Protein AF-A0A1Y1WFH4-F1 (afdb_monomer)

Foldseek 3Di:
DVVPVPLADPPPPDDDDDPVVVVLLVFSVLLLLLQLLLLLQQLAQPDEDDLVDAQDQDARFQWDDDPPDPDIDGDDDDLVSSLSSLLSSLLSSLRNYHLVNLQAHALVSLVVNDDDDQPDPDPPCVVSNSVSSSSLSSSLSVLQNSLQSELHHLVNHDVVNVCVQPVVLDQSSLLSNLLSNLSSLFQVLDPSSLVSLLLLQVLSDDPPVNVVDPHQLSNSLSSLLSLLRNLFQVLPVVNLVSLLVQLVCLQQPAPPPPPPDPDDDPVVVVSSLSNNQSSLNSLLRNLFQPLVVPPVCVVVVLLVSLLCLLPDPPPPVVPVVVVDPDPDDDDPDDRRDQDSSNNSSLSNLLRNLFQVLDVVSLVSLDDDLDPVCLLVHDLQSLLSSLLSSCRSNVVQQDLDPVSLVVQQNDDDDPDLSSLLNNLSNSLSSLLSLLLSLFQVLDPSNLVSLVVVLVVLVVLLPDDADDDSSVVSSVSSLVSNLSSLQSNLRNQFQALDPVSVVVLVVQSPPGSPDGSVSSSSSSVSVSRNNGSNGPPDTDDDPRD

Radius of gyration: 24.26 Å; Cα contacts (8 Å, |Δi|>4): 856; chains: 1; bounding box: 61×66×72 Å

Secondary structure (DSSP, 8-state):
-TTTTTTT---------SSSSGGGGGGHHHHHHHHHHHHHHHTTT-B---TTS---------EEE-TT--PEEEP---HHHHHHHHHHHHHHHHHTB-HHHHTT--HHHHHHTSPPPPP---TT-HHHHHHHHHHHHHHHHHHHHHHHH-SHHHHS--HHHHHHHHTT--HHHHHHHHHHHHHHTTTT--HHHHHHHHTT-GGGSPTTHHHH----HHHHHHHHHHHHHHTTT---HHHHHHHHHHHHHHHHS---S-----SS--HHHHHHHHHHHHHHHHHHHHTTT-TT--GGGGGG-HHHHHHHHHH--TTSHHHHTTSS-------------SSGGGHHHHHHHHHHTTTS--HHHHHHTPPPSSHHHHHHS-HHHHHHHHHHHHHHTGGG--SSHHHHHHH--S-----HHHHHHHHHHHHHHHHHHHHHTTTS--HHHHHHHHHHHHHHHHHHHS---SHHHHHHHHHHHHHHHHHHHHHHHHTTTT--HHHHHHHHHHHH--TT--HHHHHHHHHHHHHHTGGGTTS-----S--

Sequence (543 aa):
MWIWQWTCRGSSRRRRSARPRILTWGLWPRRTLGLPVSQALLVFSTQPLNEHDALPVRPVVVSARFRGNRIKSTWTPAEPDLCWAQFHNGVASALALDRDQVARVHASWVLLNRPADEPVGLPGEEDKVRDHRLLRASHAGVLLGLGLAGAGPLRTLPPWQAFQYLSARDGLTSVGFLLGTACAAQGTGDAQAAKLLSLHIPSLLPAGASELMLLSHGTRAAAMLGLGLVYARSQNRRMVEVALRELSMCRTAPAEDHSARLDDADPAESSRECYALSAGFALGLLVLGQGQRTETLADLNLLDTLSAMVGRTVGAVGAESERTGRPGSAMPSAHAMPGVSDLGPVAALGLAFLGTNYRPAAHRLALPSTLQLLRTTDPFVLLWKTLMRCLIMADAITPTAAWIESTVPMPESPEPDLVRARLHITSAACFALAIKHAGSEDAMALQTLLQYFDQLHALAKRPAAGYEARLTRASAQACLNILCISCALVMAGSGNIEVMRRLRCLHAATPMRSYGDHMASHMALGLLFLGGGARLTLSLQRL

Nearest PDB structures (foldseek):
  5khr-assembly1_A  TM=9.006E-01  e=1.806E-24  Homo sapiens
  4ui9-assembly1_A  TM=8.874E-01  e=3.941E-24  Homo sapiens
  5g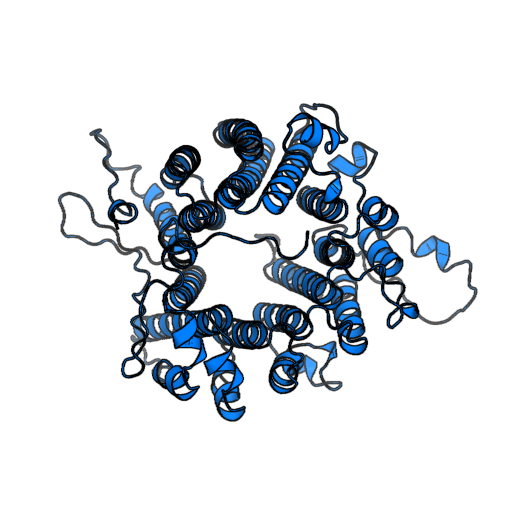04-assembly1_A  TM=8.867E-01  e=3.038E-24  Homo sapiens
  5a31-assembly1_A  TM=8.874E-01  e=5.111E-24  Homo sapiens
  6tlj-assembly1_A  TM=8.581E-01  e=1.876E-23  Homo sapiens

InterPro domains:
  IPR011989 Armadillo-like helical [G3DSA:1.25.10.10] (131-384)
  IPR011989 Armadillo-like helical [G3DSA:1.25.10.10] (385-541)
  IPR024990 Anaphase-promoting complex subunit 1 [PTHR12827] (29-539)
  IPR060410 APC1, TPR-like domain [PF27562] (30-184)

pLDDT: mean 81.12, std 19.33, range [24.77, 97.5]

Organism: NCBI:txid61395

Mean predicted aligned error: 9.72 Å

Solvent-accessible surface area (backbone atoms only — not comparable to full-atom values): 28961 Å² total; per-residue (Å²): 119,80,83,65,76,56,83,80,69,85,80,76,92,71,91,81,85,79,80,78,57,68,78,58,56,78,41,56,50,38,46,63,47,20,41,28,57,11,46,19,34,24,37,28,52,68,35,84,76,60,87,89,53,68,80,85,70,79,77,86,76,58,64,45,75,50,93,94,49,92,60,69,50,73,61,83,68,62,66,70,62,49,30,53,26,22,17,36,35,17,22,18,52,38,24,16,29,27,38,74,59,50,36,70,39,56,36,66,56,60,57,66,51,50,73,76,80,82,73,84,82,49,95,90,37,63,68,59,53,50,53,49,52,37,50,43,21,18,44,14,14,26,40,25,14,40,13,70,48,24,42,24,26,64,69,64,45,52,69,71,63,54,45,64,55,52,73,70,68,44,52,56,37,36,27,17,43,44,35,8,34,15,49,31,32,49,51,65,59,45,65,68,56,48,53,62,31,36,78,48,36,66,92,67,45,62,90,78,53,52,82,74,54,89,66,51,54,63,32,33,21,27,19,40,31,18,49,12,36,16,32,28,59,61,61,51,57,71,61,46,52,47,26,52,48,53,37,49,46,67,59,65,57,70,84,70,92,72,88,80,67,100,69,70,84,55,70,65,60,60,40,50,39,52,31,24,37,22,21,12,45,12,39,7,32,20,33,45,47,36,61,88,71,37,82,90,47,54,89,67,40,60,67,59,54,32,42,52,56,58,62,58,56,82,73,62,70,75,70,60,62,73,76,56,93,70,93,78,91,77,77,93,75,72,88,54,74,83,56,76,72,39,47,8,40,45,44,18,53,20,31,14,32,29,46,59,58,49,60,73,64,34,54,71,36,54,76,71,90,48,69,68,54,45,54,74,47,59,38,68,56,48,18,51,28,43,26,27,28,42,39,14,36,40,84,76,63,57,68,42,63,68,51,48,54,68,72,52,93,66,78,95,57,91,50,66,51,54,41,41,32,49,48,27,37,50,36,18,43,48,35,39,50,18,60,78,36,30,34,63,60,49,64,55,43,45,53,45,48,49,55,56,39,55,54,32,51,54,54,41,66,50,89,52,74,62,68,68,40,40,52,44,31,50,49,30,45,55,33,37,32,48,42,40,34,22,51,16,34,18,31,20,5,68,54,51,62,74,62,48,54,55,45,51,53,55,72,69,55,43,97,85,55,53,44,66,56,33,26,35,42,29,36,18,55,8,35,16,24,16,37,67,36,79,73,38,62,53,78,80,88,82,104

Structure (mmCIF, N/CA/C/O backbone):
data_AF-A0A1Y1WFH4-F1
#
_entry.id   AF-A0A1Y1WFH4-F1
#
loop_
_atom_site.group_PDB
_atom_site.id
_atom_site.type_symbol
_atom_site.label_atom_id
_atom_site.label_alt_id
_atom_site.label_comp_id
_atom_site.label_asym_id
_atom_site.label_entity_id
_atom_site.label_seq_id
_atom_site.pdbx_PDB_ins_code
_atom_site.Cartn_x
_atom_site.Cartn_y
_atom_site.Cartn_z
_atom_site.occupancy
_atom_site.B_iso_or_equiv
_atom_site.auth_seq_id
_atom_site.auth_comp_id
_atom_site.auth_asym_id
_atom_site.auth_atom_id
_atom_site.pdbx_PDB_model_num
ATOM 1 N N . MET A 1 1 ? -7.542 8.070 -23.431 1.00 29.95 1 MET A N 1
ATOM 2 C CA . MET A 1 1 ? -6.576 8.962 -24.129 1.00 29.95 1 MET A CA 1
ATOM 3 C C . MET A 1 1 ? -6.801 10.467 -23.868 1.00 29.95 1 MET A C 1
ATOM 5 O O . MET A 1 1 ? -5.822 11.188 -23.720 1.00 29.95 1 MET A O 1
ATOM 9 N N . TRP A 1 2 ? -8.044 10.962 -23.732 1.00 24.77 2 TRP A N 1
ATOM 10 C CA . TRP A 1 2 ? -8.338 12.398 -23.511 1.00 24.77 2 TRP A CA 1
ATOM 11 C C . TRP A 1 2 ? -8.052 12.943 -22.094 1.00 24.77 2 TRP A C 1
ATOM 13 O O . TRP A 1 2 ? -7.835 14.141 -21.946 1.00 24.77 2 TRP A O 1
ATOM 23 N N . ILE A 1 3 ? -7.979 12.094 -21.060 1.00 33.72 3 ILE A N 1
ATOM 24 C CA . ILE A 1 3 ? -7.726 12.520 -19.662 1.00 33.72 3 ILE A CA 1
ATOM 25 C C . ILE A 1 3 ? -6.254 12.933 -19.431 1.00 33.72 3 ILE A C 1
ATOM 27 O O . ILE A 1 3 ? -5.966 13.762 -18.572 1.00 33.72 3 ILE A O 1
ATOM 31 N N . TRP A 1 4 ? -5.321 12.447 -20.259 1.00 37.31 4 TRP A N 1
ATOM 32 C CA . TRP A 1 4 ? -3.872 12.606 -20.051 1.00 37.31 4 TRP A CA 1
ATOM 33 C C . TRP A 1 4 ? -3.166 13.558 -21.024 1.00 37.31 4 TRP A C 1
ATOM 35 O O . TRP A 1 4 ? -2.034 13.960 -20.769 1.00 37.31 4 TRP A O 1
ATOM 45 N N . GLN A 1 5 ? -3.855 14.056 -22.060 1.00 30.45 5 GLN A N 1
ATOM 46 C CA . GLN A 1 5 ? -3.393 15.232 -22.823 1.00 30.45 5 GLN A CA 1
ATOM 47 C C . GLN A 1 5 ? -3.378 16.531 -21.982 1.00 30.45 5 GLN A C 1
ATOM 49 O O . GLN A 1 5 ? -2.945 17.587 -22.449 1.00 30.45 5 GLN A O 1
ATOM 54 N N . TRP A 1 6 ? -3.833 16.466 -20.729 1.00 35.41 6 TRP A N 1
ATOM 55 C CA . TRP A 1 6 ? -3.949 17.594 -19.807 1.00 35.41 6 TRP A CA 1
ATOM 56 C C . TRP A 1 6 ? -2.694 17.864 -18.972 1.00 35.41 6 TRP A C 1
ATOM 58 O O . TRP A 1 6 ? -2.636 18.891 -18.293 1.00 35.41 6 TRP A O 1
ATOM 68 N N . THR A 1 7 ? -1.663 17.017 -19.047 1.00 33.47 7 THR A N 1
ATOM 69 C CA . THR A 1 7 ? -0.478 17.090 -18.173 1.00 33.47 7 THR A CA 1
ATOM 70 C C . THR A 1 7 ? 0.309 18.407 -18.252 1.00 33.47 7 THR A C 1
ATOM 72 O O . THR A 1 7 ? 1.036 18.714 -17.309 1.00 33.47 7 THR A O 1
ATOM 75 N N . CYS A 1 8 ? 0.117 19.272 -19.260 1.00 32.66 8 CYS A N 1
ATOM 76 C CA . CYS A 1 8 ? 0.807 20.574 -19.339 1.00 32.66 8 CYS A CA 1
ATOM 77 C C . CYS A 1 8 ? 0.002 21.728 -19.982 1.00 32.66 8 CYS A C 1
ATOM 79 O O . CYS A 1 8 ? 0.592 22.594 -20.630 1.00 32.66 8 CYS A O 1
ATOM 81 N N . ARG A 1 9 ? -1.330 21.813 -19.840 1.00 29.50 9 ARG A N 1
ATOM 82 C CA . ARG A 1 9 ? -2.083 23.007 -20.303 1.00 29.50 9 ARG A CA 1
ATOM 83 C C . ARG A 1 9 ? -2.578 23.867 -19.141 1.00 29.50 9 ARG A C 1
ATOM 85 O O . ARG A 1 9 ? -3.763 23.926 -18.844 1.00 29.50 9 ARG A O 1
ATOM 92 N N . GLY A 1 10 ? -1.662 24.617 -18.532 1.00 33.44 10 GLY A N 1
ATOM 93 C CA . GLY A 1 10 ? -2.023 25.786 -17.730 1.00 33.44 10 GLY A CA 1
ATOM 94 C C . GLY A 1 10 ? -2.486 26.926 -18.641 1.00 33.44 10 GLY A C 1
ATOM 95 O O . GLY A 1 10 ? -1.672 27.697 -19.145 1.00 33.44 10 GLY A O 1
ATOM 96 N N . SER A 1 11 ? -3.789 27.050 -18.896 1.00 27.62 11 SER A N 1
ATOM 97 C CA . SER A 1 11 ? -4.349 28.239 -19.545 1.00 27.62 11 SER A CA 1
ATOM 98 C C . SER A 1 11 ? -4.695 29.299 -18.498 1.00 27.62 11 SER A C 1
ATOM 100 O O . SER A 1 11 ? -5.860 29.482 -18.159 1.00 27.62 11 SER A O 1
ATOM 102 N N . SER A 1 12 ? -3.703 30.037 -17.988 1.00 30.75 12 SER A N 1
ATOM 103 C CA . SER A 1 12 ? -3.995 31.258 -17.225 1.00 30.75 12 SER A CA 1
ATOM 104 C C . SER A 1 12 ? -4.229 32.423 -18.199 1.00 30.75 12 SER A C 1
ATOM 106 O O . SER A 1 12 ? -3.285 33.094 -18.624 1.00 30.75 12 SER A O 1
ATOM 108 N N . ARG A 1 13 ? -5.488 32.682 -18.575 1.00 30.20 13 ARG A N 1
ATOM 109 C CA . ARG A 1 13 ? -5.898 33.993 -19.108 1.00 30.20 13 ARG A CA 1
ATOM 110 C C . ARG A 1 13 ? -5.855 34.993 -17.946 1.00 30.20 13 ARG A C 1
ATOM 112 O O . ARG A 1 13 ? -6.846 35.143 -17.249 1.00 30.20 13 ARG A O 1
ATOM 119 N N . ARG A 1 14 ? -4.711 35.642 -17.713 1.00 30.64 14 ARG A N 1
ATOM 120 C CA . ARG A 1 14 ? -4.612 36.977 -17.086 1.00 30.64 14 ARG A CA 1
ATOM 121 C C . ARG A 1 14 ? -3.174 37.490 -17.201 1.00 30.64 14 ARG A C 1
ATOM 123 O O . ARG A 1 14 ? -2.227 36.852 -16.750 1.00 30.64 14 ARG A O 1
ATOM 130 N N . ARG A 1 15 ? -3.035 38.622 -17.896 1.00 36.19 15 ARG A N 1
ATOM 131 C CA . ARG A 1 15 ? -1.802 39.398 -18.067 1.00 36.19 15 ARG A CA 1
ATOM 132 C C . ARG A 1 15 ? -1.497 40.143 -16.762 1.00 36.19 15 ARG A C 1
ATOM 134 O O . ARG A 1 15 ? -2.384 40.848 -16.294 1.00 36.19 15 ARG A O 1
ATOM 141 N N . ARG A 1 16 ? -0.254 40.042 -16.268 1.00 31.00 16 ARG A N 1
ATOM 142 C CA . ARG A 1 16 ? 0.616 41.105 -15.695 1.00 31.00 16 ARG A CA 1
ATOM 143 C C . ARG A 1 16 ? 1.552 40.555 -14.598 1.00 31.00 16 ARG A C 1
ATOM 145 O O . ARG A 1 16 ? 1.129 39.788 -13.748 1.00 31.00 16 ARG A O 1
ATOM 152 N N . SER A 1 17 ? 2.803 41.022 -14.674 1.00 29.11 17 SER A N 1
ATOM 153 C CA . SER A 1 17 ? 3.975 40.844 -13.792 1.00 29.11 17 SER A CA 1
ATOM 154 C C . SER A 1 17 ? 4.721 39.489 -13.832 1.00 29.11 17 SER A C 1
ATOM 156 O O . SER A 1 17 ? 4.175 38.408 -13.631 1.00 29.11 17 SER A O 1
ATOM 158 N N . ALA A 1 18 ? 6.017 39.561 -14.161 1.00 35.00 18 ALA A N 1
ATOM 159 C CA . ALA A 1 18 ? 6.888 38.418 -14.458 1.00 35.00 18 ALA A CA 1
ATOM 160 C C . ALA A 1 18 ? 7.860 38.046 -13.320 1.00 35.00 18 ALA A C 1
ATOM 162 O O . ALA A 1 18 ? 8.567 37.052 -13.443 1.00 35.00 18 ALA A O 1
ATOM 163 N N . ARG A 1 19 ? 7.902 38.793 -12.207 1.00 28.89 19 ARG A N 1
ATOM 164 C CA . ARG A 1 19 ? 8.948 38.628 -11.177 1.00 28.89 19 ARG A CA 1
ATOM 165 C C . ARG A 1 19 ? 8.633 37.708 -9.975 1.00 28.89 19 ARG A C 1
ATOM 167 O O . ARG A 1 19 ? 9.589 37.121 -9.490 1.00 28.89 19 ARG A O 1
ATOM 174 N N . PRO A 1 20 ? 7.381 37.417 -9.551 1.00 32.62 20 PRO A N 1
ATOM 175 C CA . PRO A 1 20 ? 7.148 36.397 -8.516 1.00 32.62 20 PRO A CA 1
ATOM 176 C C . PRO A 1 20 ? 6.985 34.973 -9.079 1.00 32.62 20 PRO A C 1
ATOM 178 O O . PRO A 1 20 ? 6.797 34.018 -8.331 1.00 32.62 20 PRO A O 1
ATOM 181 N N . ARG A 1 21 ? 7.039 34.792 -10.408 1.00 37.84 21 ARG A N 1
ATOM 182 C CA . ARG A 1 21 ? 6.719 33.504 -11.039 1.00 37.84 21 ARG A CA 1
ATOM 183 C C . ARG A 1 21 ? 7.790 32.440 -10.841 1.00 37.84 21 ARG A C 1
ATOM 185 O O . ARG A 1 21 ? 7.399 31.288 -10.734 1.00 37.84 21 ARG A O 1
ATOM 192 N N . ILE A 1 22 ? 9.071 32.801 -10.740 1.00 40.66 22 ILE A N 1
ATOM 193 C CA . ILE A 1 22 ? 10.216 31.866 -10.721 1.00 40.66 22 ILE A CA 1
ATOM 194 C C . ILE A 1 22 ? 10.219 30.971 -9.466 1.00 40.66 22 ILE A C 1
ATOM 196 O O . ILE A 1 22 ? 10.467 29.776 -9.578 1.00 40.66 22 ILE A O 1
ATOM 200 N N . LEU A 1 23 ? 9.803 31.486 -8.303 1.00 39.16 23 LEU A N 1
ATOM 201 C CA . LEU A 1 23 ? 9.729 30.713 -7.050 1.00 39.16 23 LEU A CA 1
ATOM 202 C C . LEU A 1 23 ? 8.677 29.590 -7.077 1.00 39.16 23 LEU A C 1
ATOM 204 O O . LEU A 1 23 ? 8.834 28.575 -6.407 1.00 39.16 23 LEU A O 1
ATOM 208 N N . THR A 1 24 ? 7.628 29.716 -7.899 1.00 48.53 24 THR A N 1
ATOM 209 C CA . THR A 1 24 ? 6.608 28.658 -8.030 1.00 48.53 24 THR A CA 1
ATOM 210 C C . THR A 1 24 ? 7.036 27.498 -8.933 1.00 48.53 24 THR A C 1
ATOM 212 O O . THR A 1 24 ? 6.347 26.481 -8.952 1.00 48.53 24 THR A O 1
ATOM 215 N N . TRP A 1 25 ? 8.158 27.607 -9.662 1.00 49.09 25 TRP A N 1
ATOM 216 C CA . TRP A 1 25 ? 8.613 26.576 -10.612 1.00 49.09 25 TRP A CA 1
ATOM 217 C C . TRP A 1 25 ? 9.073 25.293 -9.931 1.00 49.09 25 TRP A C 1
ATOM 219 O O . TRP A 1 25 ? 8.822 24.224 -10.474 1.00 49.09 25 TRP A O 1
ATOM 229 N N . GLY A 1 26 ? 9.653 25.373 -8.730 1.00 53.56 26 GLY A N 1
ATOM 230 C CA . GLY A 1 26 ? 10.136 24.195 -7.998 1.00 53.56 26 GLY A CA 1
ATOM 231 C C . GLY A 1 26 ? 9.036 23.241 -7.511 1.00 53.56 26 GLY A C 1
ATOM 232 O O . GLY A 1 26 ? 9.327 22.108 -7.145 1.00 53.56 26 GLY A O 1
ATOM 233 N N . LEU A 1 27 ? 7.763 23.657 -7.529 1.00 61.50 27 LEU A N 1
ATOM 234 C CA . LEU A 1 27 ? 6.651 22.875 -6.966 1.00 61.50 27 LEU A CA 1
ATOM 235 C C . LEU A 1 27 ? 5.905 22.023 -8.006 1.00 61.50 27 LEU A C 1
ATOM 237 O O . LEU A 1 27 ? 5.371 20.966 -7.678 1.00 61.50 27 LEU A O 1
ATOM 241 N N . TRP A 1 28 ? 5.901 22.429 -9.279 1.00 69.94 28 TRP A N 1
ATOM 242 C CA . TRP A 1 28 ? 5.285 21.658 -10.372 1.00 69.94 28 TRP A CA 1
ATOM 243 C C . TRP A 1 28 ? 5.958 20.303 -10.652 1.00 69.94 28 TRP A C 1
ATOM 245 O O . TRP A 1 28 ? 5.232 19.356 -10.966 1.00 69.94 28 TRP A O 1
ATOM 255 N N . PRO A 1 29 ? 7.290 20.165 -10.515 1.00 77.56 29 PRO A N 1
ATOM 256 C CA . PRO A 1 29 ? 7.982 18.887 -10.611 1.00 77.56 29 PRO A CA 1
ATOM 257 C C . PRO A 1 29 ? 7.474 17.809 -9.656 1.00 77.56 29 PRO A C 1
ATOM 259 O O . PRO A 1 29 ? 7.292 16.664 -10.063 1.00 77.56 29 PRO A O 1
ATOM 262 N N . ARG A 1 30 ? 7.159 18.167 -8.405 1.00 81.44 30 ARG A N 1
ATOM 263 C CA . ARG A 1 30 ? 6.646 17.214 -7.403 1.00 81.44 30 ARG A CA 1
ATOM 264 C C . ARG A 1 30 ? 5.363 16.534 -7.871 1.00 81.44 30 ARG A C 1
ATOM 266 O O . ARG A 1 30 ? 5.164 15.346 -7.645 1.00 81.44 30 ARG A O 1
ATOM 273 N N . ARG A 1 31 ? 4.525 17.267 -8.607 1.00 86.38 31 ARG A N 1
ATOM 274 C CA . ARG A 1 31 ? 3.333 16.716 -9.251 1.00 86.38 31 ARG A CA 1
ATOM 275 C C . ARG A 1 31 ? 3.686 15.733 -10.364 1.00 86.38 31 ARG A C 1
ATOM 277 O O . ARG A 1 31 ? 3.041 14.700 -10.453 1.00 86.38 31 ARG A O 1
ATOM 284 N N . THR A 1 32 ? 4.654 16.045 -11.230 1.00 87.69 32 THR A N 1
ATOM 285 C CA . THR A 1 32 ? 5.036 15.134 -12.326 1.00 87.69 32 THR A CA 1
ATOM 286 C C . THR A 1 32 ? 5.653 13.838 -11.817 1.00 87.69 32 THR A C 1
ATOM 288 O O . THR A 1 32 ? 5.367 12.787 -12.379 1.00 87.69 32 THR A O 1
ATOM 291 N N . LEU A 1 33 ? 6.419 13.903 -10.725 1.00 87.81 33 LEU A N 1
ATOM 292 C CA . LEU A 1 33 ? 7.032 12.732 -10.099 1.00 87.81 33 LEU A CA 1
ATOM 293 C C . LEU A 1 33 ? 5.986 11.753 -9.531 1.00 87.81 33 LEU A C 1
ATOM 295 O O . LEU A 1 33 ? 6.241 10.557 -9.499 1.00 87.81 33 LEU A O 1
ATOM 299 N N . GLY A 1 34 ? 4.806 12.234 -9.112 1.00 88.50 34 GLY A N 1
ATOM 300 C CA . GLY A 1 34 ? 3.727 11.399 -8.557 1.00 88.50 34 GLY A CA 1
ATOM 301 C C . GLY A 1 34 ? 2.801 10.740 -9.592 1.00 88.50 34 GLY A C 1
ATOM 302 O O . GLY A 1 34 ? 2.015 9.861 -9.238 1.00 88.50 34 GLY A O 1
ATOM 303 N N . LEU A 1 35 ? 2.886 11.127 -10.872 1.00 91.25 35 LEU A N 1
ATOM 304 C CA . LEU A 1 35 ? 2.024 10.594 -11.938 1.00 91.25 35 LEU A CA 1
ATOM 305 C C . LEU A 1 35 ? 2.198 9.090 -12.221 1.00 91.25 35 LEU A C 1
ATOM 307 O O . LEU A 1 35 ? 1.171 8.443 -12.456 1.00 91.25 35 LEU A O 1
ATOM 311 N N . PRO A 1 36 ? 3.416 8.508 -12.211 1.00 94.25 36 PRO A N 1
ATOM 312 C CA . PRO A 1 36 ? 3.618 7.122 -12.632 1.00 94.25 36 PRO A CA 1
ATOM 313 C C . PRO A 1 36 ? 2.766 6.099 -11.870 1.00 94.25 36 PRO A C 1
ATOM 315 O O . PRO A 1 36 ? 2.228 5.180 -12.479 1.00 94.25 36 PRO A O 1
ATOM 318 N N . VAL A 1 37 ? 2.534 6.308 -10.570 1.00 93.44 37 VAL A N 1
ATOM 319 C CA . VAL A 1 37 ? 1.683 5.428 -9.744 1.00 93.44 37 VAL A CA 1
ATOM 320 C C . VAL A 1 37 ? 0.252 5.358 -10.282 1.00 93.44 37 VAL A C 1
ATOM 322 O O . VAL A 1 37 ? -0.348 4.292 -10.369 1.00 93.44 37 VAL A O 1
ATOM 325 N N . SER A 1 38 ? -0.305 6.494 -10.696 1.00 93.00 38 SER A N 1
ATOM 326 C CA . SER A 1 38 ? -1.648 6.530 -11.282 1.00 93.00 38 SER A CA 1
ATOM 327 C C . SER A 1 38 ? -1.706 5.985 -12.699 1.00 93.00 38 SER A C 1
ATOM 329 O O . SER A 1 38 ? -2.710 5.392 -13.087 1.00 93.00 38 SER A O 1
ATOM 331 N N . GLN A 1 39 ? -0.625 6.169 -13.460 1.00 91.81 39 GLN A N 1
ATOM 332 C CA . GLN A 1 39 ? -0.499 5.593 -14.786 1.00 91.81 39 GLN A CA 1
ATOM 333 C C . GLN A 1 39 ? -0.533 4.068 -14.687 1.00 91.81 39 GLN A C 1
ATOM 335 O O . GLN A 1 39 ? -1.291 3.465 -15.434 1.00 91.81 39 GLN A O 1
ATOM 340 N N . ALA A 1 40 ? 0.185 3.473 -13.728 1.00 93.50 40 ALA A N 1
ATOM 341 C CA . ALA A 1 40 ? 0.186 2.030 -13.488 1.00 93.50 40 ALA A CA 1
ATOM 342 C C . ALA A 1 40 ? -1.231 1.452 -13.352 1.00 93.50 40 ALA A C 1
ATOM 344 O O . ALA A 1 40 ? -1.562 0.470 -14.004 1.00 93.50 40 ALA A O 1
ATOM 345 N N . LEU A 1 41 ? -2.083 2.101 -12.553 1.00 94.06 41 LEU A N 1
ATOM 346 C CA . LEU A 1 41 ? -3.472 1.684 -12.345 1.00 94.06 41 LEU A CA 1
ATOM 347 C C . LEU A 1 41 ? -4.334 1.898 -13.598 1.00 94.06 41 LEU A C 1
ATOM 349 O O . LEU A 1 41 ? -5.134 1.042 -13.966 1.00 94.06 41 LEU A O 1
ATOM 353 N N . LEU A 1 42 ? -4.150 3.026 -14.285 1.00 92.31 42 LEU A N 1
ATOM 354 C CA . LEU A 1 42 ? -4.902 3.350 -15.495 1.00 92.31 42 LEU A CA 1
ATOM 355 C C . LEU A 1 42 ? -4.618 2.376 -16.640 1.00 92.31 42 LEU A C 1
ATOM 357 O O . LEU A 1 42 ? -5.540 1.993 -17.347 1.00 92.31 42 LEU A O 1
ATOM 361 N N . VAL A 1 43 ? -3.351 2.040 -16.883 1.00 91.56 43 VAL A N 1
ATOM 362 C CA . VAL A 1 43 ? -2.962 1.193 -18.021 1.00 91.56 43 VAL A CA 1
ATOM 363 C C . VAL A 1 43 ? -2.836 -0.279 -17.649 1.00 91.56 43 VAL A C 1
ATOM 365 O O . VAL A 1 43 ? -2.407 -1.060 -18.492 1.00 91.56 43 VAL A O 1
ATOM 368 N N . PHE A 1 44 ? -3.224 -0.661 -16.432 1.00 93.12 44 PHE A N 1
ATOM 369 C CA . PHE A 1 44 ? -3.101 -2.026 -15.930 1.00 93.12 44 PHE A CA 1
ATOM 370 C C . PHE A 1 44 ? -3.695 -3.055 -16.908 1.00 93.12 44 PHE A C 1
ATOM 372 O O . PHE A 1 44 ? -4.881 -2.984 -17.231 1.00 93.12 44 PHE A O 1
ATOM 379 N N . SER A 1 45 ? -2.876 -4.008 -17.365 1.00 91.69 45 SER A N 1
ATOM 380 C CA . SER A 1 45 ? -3.247 -5.072 -18.311 1.00 91.69 45 SER A CA 1
ATOM 381 C C . SER A 1 45 ? -3.929 -4.572 -19.598 1.00 91.69 45 SER A C 1
ATOM 383 O O . SER A 1 45 ? -4.938 -5.126 -20.035 1.00 91.69 45 SER A O 1
ATOM 385 N N . THR A 1 46 ? -3.408 -3.499 -20.207 1.00 90.44 46 THR A N 1
ATOM 386 C CA . THR A 1 46 ? -3.978 -2.903 -21.437 1.00 90.44 46 THR A CA 1
ATOM 387 C C . THR A 1 46 ? -3.126 -3.087 -22.692 1.00 90.44 46 THR A C 1
ATOM 389 O O . THR A 1 46 ? -3.632 -2.867 -23.794 1.00 90.44 46 THR A O 1
ATOM 392 N N . GLN A 1 47 ? -1.852 -3.456 -22.555 1.00 91.12 47 GLN A N 1
ATOM 393 C CA . GLN A 1 47 ? -0.898 -3.571 -23.658 1.00 91.12 47 GLN A CA 1
ATOM 394 C C . GLN A 1 47 ? -0.493 -5.031 -23.877 1.00 91.12 47 GLN A C 1
ATOM 396 O O . GLN A 1 47 ? -0.193 -5.718 -22.906 1.00 91.12 47 GLN A O 1
ATOM 401 N N . PRO A 1 48 ? -0.431 -5.522 -25.125 1.00 91.25 48 PRO A N 1
ATOM 402 C CA . PRO A 1 48 ? 0.146 -6.833 -25.391 1.00 91.25 48 PRO A CA 1
ATOM 403 C C . PRO A 1 48 ? 1.655 -6.821 -25.114 1.00 91.25 48 PRO A C 1
ATOM 405 O O . PRO A 1 48 ? 2.324 -5.797 -25.274 1.00 91.25 48 PRO A O 1
ATOM 408 N N . LEU A 1 49 ? 2.189 -7.972 -24.728 1.00 89.56 49 LEU A N 1
ATOM 409 C CA . LEU A 1 49 ? 3.614 -8.206 -24.572 1.00 89.56 49 LEU A CA 1
ATOM 410 C C . LEU A 1 49 ? 4.210 -8.677 -25.906 1.00 89.56 49 LEU A C 1
ATOM 412 O O . LEU A 1 49 ? 3.705 -9.611 -26.524 1.00 89.56 49 LEU A O 1
ATOM 416 N N . ASN A 1 50 ? 5.319 -8.060 -26.320 1.00 89.38 50 ASN A N 1
ATOM 417 C CA . ASN A 1 50 ? 6.185 -8.605 -27.362 1.00 89.38 50 ASN A CA 1
ATOM 418 C C . ASN A 1 50 ? 7.418 -9.253 -26.714 1.00 89.38 50 ASN A C 1
ATOM 420 O O . ASN A 1 50 ? 8.233 -8.559 -26.112 1.00 89.38 50 ASN A O 1
ATOM 424 N N . GLU A 1 51 ? 7.559 -10.573 -26.838 1.00 85.50 51 GLU A N 1
ATOM 425 C CA . GLU A 1 51 ? 8.675 -11.328 -26.246 1.00 85.50 51 GLU A CA 1
ATOM 426 C C . GLU A 1 51 ? 10.007 -11.123 -26.984 1.00 85.50 51 GLU A C 1
ATOM 428 O O . GLU A 1 51 ? 11.064 -11.459 -26.453 1.00 85.50 51 GLU A O 1
ATOM 433 N N . HIS A 1 52 ? 9.980 -10.593 -28.208 1.00 86.88 52 HIS A N 1
ATOM 434 C CA . HIS A 1 52 ? 11.187 -10.413 -29.022 1.00 86.88 52 HIS A CA 1
ATOM 435 C C . HIS A 1 52 ? 11.879 -9.067 -28.796 1.00 86.88 52 HIS A C 1
ATOM 437 O O . HIS A 1 52 ? 13.066 -8.941 -29.089 1.00 86.88 52 HIS A O 1
ATOM 443 N N . ASP A 1 53 ? 11.164 -8.093 -28.232 1.00 88.31 53 ASP A N 1
ATOM 444 C CA . ASP A 1 53 ? 11.674 -6.747 -27.997 1.00 88.31 53 ASP A CA 1
ATOM 445 C C . ASP A 1 53 ? 11.851 -6.467 -26.501 1.00 88.31 53 ASP A C 1
ATOM 447 O O . ASP A 1 53 ? 11.140 -6.999 -25.640 1.00 88.31 53 ASP A O 1
ATOM 451 N N . ALA A 1 54 ? 12.786 -5.569 -26.190 1.00 88.44 54 ALA A N 1
ATOM 452 C CA . ALA A 1 54 ? 12.875 -4.980 -24.862 1.00 88.44 54 ALA A CA 1
ATOM 453 C C . ALA A 1 54 ? 11.634 -4.112 -24.576 1.00 88.44 54 ALA A C 1
ATOM 455 O O . ALA A 1 54 ? 11.122 -3.406 -25.449 1.00 88.44 54 ALA A O 1
ATOM 456 N N . LEU A 1 55 ? 11.174 -4.131 -23.328 1.00 90.38 55 LEU A N 1
ATOM 457 C CA . LEU A 1 55 ? 10.062 -3.335 -22.833 1.00 90.38 55 LEU A CA 1
ATOM 458 C C . LEU A 1 55 ? 10.379 -1.836 -22.989 1.00 90.38 55 LEU A C 1
ATOM 460 O O . LEU A 1 55 ? 11.327 -1.330 -22.378 1.00 90.38 55 LEU A O 1
ATOM 464 N N . PRO A 1 56 ? 9.567 -1.078 -23.745 1.00 88.88 56 PRO A N 1
ATOM 465 C CA . PRO A 1 56 ? 9.806 0.341 -23.952 1.00 88.88 56 PRO A CA 1
ATOM 466 C C . PRO A 1 56 ? 9.384 1.156 -22.722 1.00 88.88 56 PRO A C 1
ATOM 468 O O . PRO A 1 56 ? 8.252 1.636 -22.631 1.00 88.88 56 PRO A O 1
ATOM 471 N N . VAL A 1 57 ? 10.310 1.381 -21.787 1.00 90.06 57 VAL A N 1
ATOM 472 C CA . VAL A 1 57 ? 10.070 2.265 -20.637 1.00 90.06 57 VAL A CA 1
ATOM 473 C C . VAL A 1 57 ? 10.422 3.709 -20.993 1.00 90.06 57 VAL A C 1
ATOM 475 O O . VAL A 1 57 ? 11.584 4.072 -21.166 1.00 90.06 57 VAL A O 1
ATOM 478 N N . ARG A 1 58 ? 9.405 4.570 -21.113 1.00 87.31 58 ARG A N 1
ATOM 479 C CA . ARG A 1 58 ? 9.614 5.998 -21.408 1.00 87.31 58 ARG A CA 1
ATOM 480 C C . ARG A 1 58 ? 10.030 6.739 -20.137 1.00 87.31 58 ARG A C 1
ATOM 482 O O . ARG A 1 58 ? 9.252 6.711 -19.189 1.00 87.31 58 ARG A O 1
ATOM 489 N N . PRO A 1 59 ? 11.172 7.445 -20.101 1.00 85.56 59 PRO A N 1
ATOM 490 C CA . PRO A 1 59 ? 11.648 8.083 -18.878 1.00 85.56 59 PRO A CA 1
ATOM 491 C C . PRO A 1 59 ? 10.729 9.222 -18.423 1.00 85.56 59 PRO A C 1
ATOM 493 O O . PRO A 1 59 ? 10.177 9.971 -19.237 1.00 85.56 59 PRO A O 1
ATOM 496 N N . VAL A 1 60 ? 10.621 9.404 -17.106 1.00 85.81 60 VAL A N 1
ATOM 497 C CA . VAL A 1 60 ? 9.963 10.573 -16.510 1.00 85.81 60 VAL A CA 1
ATOM 498 C C . VAL A 1 60 ? 10.822 11.817 -16.750 1.00 85.81 60 VAL A C 1
ATOM 500 O O . VAL A 1 60 ? 11.882 11.984 -16.153 1.00 85.81 60 VAL A O 1
ATOM 503 N N . VAL A 1 61 ? 10.357 12.712 -17.626 1.00 82.12 61 VAL A N 1
ATOM 504 C CA . VAL A 1 61 ? 11.070 13.954 -17.962 1.00 82.12 61 VAL A CA 1
ATOM 505 C C . VAL A 1 61 ? 10.422 15.149 -17.275 1.00 82.12 61 VAL A C 1
ATOM 507 O O . VAL A 1 61 ? 9.290 15.528 -17.587 1.00 82.12 61 VAL A O 1
ATOM 510 N N . VAL A 1 62 ? 11.181 15.817 -16.407 1.00 80.94 62 VAL A N 1
ATOM 511 C CA . VAL A 1 62 ? 10.781 17.085 -15.786 1.00 80.94 62 VAL A CA 1
ATOM 512 C C . VAL A 1 62 ? 11.351 18.253 -16.592 1.00 80.94 62 VAL A C 1
ATOM 514 O O . VAL A 1 62 ? 12.382 18.841 -16.276 1.00 80.94 62 VAL A O 1
ATOM 517 N N . SER A 1 63 ? 10.665 18.595 -17.681 1.00 77.69 63 SER A N 1
ATOM 518 C CA . SER A 1 63 ? 10.995 19.770 -18.491 1.00 77.69 63 SER A CA 1
ATOM 519 C C . SER A 1 63 ? 9.766 20.637 -18.688 1.00 77.69 63 SER A C 1
ATOM 521 O O . SER A 1 63 ? 8.642 20.142 -18.794 1.00 77.69 63 SER A O 1
ATOM 523 N N . ALA A 1 64 ? 9.973 21.944 -18.754 1.00 73.62 64 ALA A N 1
ATOM 524 C CA . ALA A 1 64 ? 8.892 22.891 -18.931 1.00 73.62 64 ALA A CA 1
ATOM 525 C C . ALA A 1 64 ? 9.087 23.720 -20.203 1.00 73.62 64 ALA A C 1
ATOM 527 O O . ALA A 1 64 ? 10.197 24.103 -20.577 1.00 73.62 64 ALA A O 1
ATOM 528 N N . ARG A 1 65 ? 7.967 23.959 -20.895 1.00 75.06 65 ARG A N 1
ATOM 529 C CA . ARG A 1 65 ? 7.896 24.755 -22.124 1.00 75.06 65 ARG A CA 1
ATOM 530 C C . ARG A 1 65 ? 7.068 26.001 -21.865 1.00 75.06 65 ARG A C 1
ATOM 532 O O . ARG A 1 65 ? 5.911 25.909 -21.452 1.00 75.06 65 ARG A O 1
ATOM 539 N N . PHE A 1 66 ? 7.639 27.163 -22.148 1.00 75.38 66 PHE A N 1
ATOM 540 C CA . PHE A 1 66 ? 6.949 28.438 -22.002 1.00 75.38 66 PHE A CA 1
ATOM 541 C C . PHE A 1 66 ? 6.210 28.801 -23.289 1.00 75.38 66 PHE A C 1
ATOM 543 O O . PHE A 1 66 ? 6.743 28.679 -24.389 1.00 75.38 66 PHE A O 1
ATOM 550 N N . ARG A 1 67 ? 4.968 29.280 -23.171 1.00 69.94 67 ARG A N 1
ATOM 551 C CA . ARG A 1 67 ? 4.218 29.774 -24.335 1.00 69.94 67 ARG A CA 1
ATOM 552 C C . ARG A 1 67 ? 4.948 30.975 -24.947 1.00 69.94 67 ARG A C 1
ATOM 554 O O . ARG A 1 67 ? 5.113 31.982 -24.268 1.00 69.94 67 ARG A O 1
ATOM 561 N N . GLY A 1 68 ? 5.341 30.856 -26.215 1.00 68.50 68 GLY A N 1
ATOM 562 C CA . GLY A 1 68 ? 6.011 31.913 -26.983 1.00 68.50 68 GLY A CA 1
ATOM 563 C C . GLY A 1 68 ? 7.527 31.752 -27.137 1.00 68.50 68 GLY A C 1
ATOM 564 O O . GLY A 1 68 ? 8.097 32.445 -27.966 1.00 68.50 68 GLY A O 1
ATOM 565 N N . ASN A 1 69 ? 8.168 30.816 -26.424 1.00 58.03 69 ASN A N 1
ATOM 566 C CA . ASN A 1 69 ? 9.594 30.512 -26.578 1.00 58.03 69 ASN A CA 1
ATOM 567 C C . ASN A 1 69 ? 9.810 29.004 -26.769 1.00 58.03 69 ASN A C 1
ATOM 569 O O . ASN A 1 69 ? 9.211 28.188 -26.072 1.00 58.03 69 ASN A O 1
ATOM 573 N N . ARG A 1 70 ? 10.706 28.619 -27.689 1.00 58.66 70 ARG A N 1
ATOM 574 C CA . ARG A 1 70 ? 11.149 27.217 -27.862 1.00 58.66 70 ARG A CA 1
ATOM 575 C C . ARG A 1 70 ? 12.089 26.737 -26.744 1.00 58.66 70 ARG A C 1
ATOM 577 O O . ARG A 1 70 ? 12.443 25.561 -26.721 1.00 58.66 70 ARG A O 1
ATOM 584 N N . ILE A 1 71 ? 12.477 27.626 -25.827 1.00 59.25 71 ILE A N 1
ATOM 585 C CA . ILE A 1 71 ? 13.397 27.332 -24.726 1.00 59.25 71 ILE A CA 1
ATOM 586 C C . ILE A 1 71 ? 12.742 26.322 -23.777 1.00 59.25 71 ILE A C 1
ATOM 588 O O . ILE A 1 71 ? 11.703 26.598 -23.169 1.00 59.25 71 ILE A O 1
ATOM 592 N N . LYS A 1 72 ? 13.358 25.142 -23.672 1.00 62.47 72 LYS A N 1
ATOM 593 C CA . LYS A 1 72 ? 13.055 24.147 -22.644 1.00 62.47 72 LYS A CA 1
ATOM 594 C C . LYS A 1 72 ? 13.863 24.518 -21.404 1.00 62.47 72 LYS A C 1
ATOM 596 O O . LYS A 1 72 ? 15.086 24.521 -21.467 1.00 62.47 72 LYS A O 1
ATOM 601 N N . SER A 1 73 ? 13.198 24.834 -20.298 1.00 61.41 73 SER A N 1
ATOM 602 C CA . SER A 1 73 ? 13.869 24.899 -18.997 1.00 61.41 73 SER A CA 1
ATOM 603 C C . SER A 1 73 ? 13.776 23.526 -18.342 1.00 61.41 73 SER A C 1
ATOM 605 O O . SER A 1 73 ? 12.664 23.028 -18.120 1.00 61.41 73 SER A O 1
ATOM 607 N N . THR A 1 74 ? 14.918 22.924 -18.042 1.00 61.81 74 THR A N 1
ATOM 608 C CA . THR A 1 74 ? 14.993 21.675 -17.283 1.00 61.81 74 THR A CA 1
ATOM 609 C C . THR A 1 74 ? 15.138 22.026 -15.810 1.00 61.81 74 THR A C 1
ATOM 611 O O . THR A 1 74 ? 15.967 22.860 -15.455 1.00 61.81 74 THR A O 1
ATOM 614 N N . TRP A 1 75 ? 14.307 21.428 -14.961 1.00 65.88 75 TRP A N 1
ATOM 615 C CA . TRP A 1 75 ? 14.522 21.454 -13.518 1.00 65.88 75 TRP A CA 1
ATOM 616 C C . TRP A 1 75 ? 15.076 20.094 -13.121 1.00 65.88 75 TRP A C 1
ATOM 618 O O . TRP A 1 75 ? 14.494 19.079 -13.501 1.00 65.88 75 TRP A O 1
ATOM 628 N N . THR A 1 76 ? 16.185 20.074 -12.393 1.00 67.12 76 THR A N 1
ATOM 629 C CA . THR A 1 76 ? 16.801 18.848 -11.885 1.00 67.12 76 THR A CA 1
ATOM 630 C C . THR A 1 76 ? 16.287 18.595 -10.467 1.00 67.12 76 THR A C 1
ATOM 632 O O . THR A 1 76 ? 16.639 19.356 -9.561 1.00 67.12 76 THR A O 1
ATOM 635 N N . PRO A 1 77 ? 15.432 17.577 -10.256 1.00 69.38 77 PRO A N 1
ATOM 636 C CA . PRO A 1 77 ? 15.070 17.142 -8.914 1.00 69.38 77 PRO A CA 1
ATOM 637 C C . PRO A 1 77 ? 16.295 16.685 -8.137 1.00 69.38 77 PRO A C 1
ATOM 639 O O . PRO A 1 77 ? 17.328 16.376 -8.732 1.00 69.38 77 PRO A O 1
ATOM 642 N N . ALA A 1 78 ? 16.141 16.554 -6.819 1.00 75.44 78 ALA A N 1
ATOM 643 C CA . ALA A 1 78 ? 17.051 15.711 -6.063 1.00 75.44 78 ALA A CA 1
ATOM 644 C C . ALA A 1 78 ? 17.059 14.311 -6.701 1.00 75.44 78 ALA A C 1
ATOM 646 O O . ALA A 1 78 ? 15.999 13.742 -6.975 1.00 75.44 78 ALA A O 1
ATOM 647 N N . GLU A 1 79 ? 18.251 13.771 -6.953 1.00 75.44 79 GLU A N 1
ATOM 648 C CA . GLU A 1 79 ? 18.444 12.437 -7.530 1.00 75.44 79 GLU A CA 1
ATOM 649 C C . GLU A 1 79 ? 17.567 11.349 -6.871 1.00 75.44 79 GLU A C 1
ATOM 651 O O . GLU A 1 79 ? 16.887 10.644 -7.620 1.00 75.44 79 GLU A O 1
ATOM 656 N N . PRO A 1 80 ? 17.455 11.234 -5.525 1.00 79.81 80 PRO A N 1
ATOM 657 C CA . PRO A 1 80 ? 16.621 10.197 -4.905 1.00 79.81 80 PRO A CA 1
ATOM 658 C C . PRO A 1 80 ? 15.131 10.300 -5.265 1.00 79.81 80 PRO A C 1
ATOM 660 O O . PRO A 1 80 ? 14.492 9.274 -5.512 1.00 79.81 80 PRO A O 1
ATOM 663 N N . ASP A 1 81 ? 14.578 11.513 -5.359 1.00 82.25 81 ASP A N 1
ATOM 664 C CA . ASP A 1 81 ? 13.172 11.727 -5.733 1.00 82.25 81 ASP A CA 1
ATOM 665 C C . ASP A 1 81 ? 12.912 11.284 -7.179 1.00 82.25 81 ASP A C 1
ATOM 667 O O . ASP A 1 81 ? 11.866 10.711 -7.501 1.00 82.25 81 ASP A O 1
ATOM 671 N N . LEU A 1 82 ? 13.877 11.544 -8.068 1.00 86.44 82 LEU A N 1
ATOM 672 C CA . LEU A 1 82 ? 13.792 11.137 -9.464 1.00 86.44 82 LEU A CA 1
ATOM 673 C C . LEU A 1 82 ? 13.961 9.621 -9.618 1.00 86.44 82 LEU A C 1
ATOM 675 O O . LEU A 1 82 ? 13.232 9.022 -10.406 1.00 86.44 82 LEU A O 1
ATOM 679 N N . CYS A 1 83 ? 14.847 8.991 -8.841 1.00 89.69 83 CYS A N 1
ATOM 680 C CA . CYS A 1 83 ? 15.006 7.537 -8.814 1.00 89.69 83 CYS A CA 1
ATOM 681 C C . CYS A 1 83 ? 13.706 6.830 -8.401 1.00 89.69 83 CYS A C 1
ATOM 683 O O . CYS A 1 83 ? 13.273 5.916 -9.099 1.00 89.69 83 CYS A O 1
ATOM 685 N N . TRP A 1 84 ? 13.022 7.283 -7.343 1.00 91.44 84 TRP A N 1
ATOM 686 C CA . TRP A 1 84 ? 11.720 6.721 -6.950 1.00 91.44 84 TRP A CA 1
ATOM 687 C C . TRP A 1 84 ? 10.631 6.938 -8.005 1.00 91.44 84 TRP A C 1
ATOM 689 O O . TRP A 1 84 ? 9.838 6.035 -8.274 1.00 91.44 84 TRP A O 1
ATOM 699 N N . ALA A 1 85 ? 10.600 8.104 -8.655 1.00 91.75 85 ALA A N 1
ATOM 700 C CA . ALA A 1 85 ? 9.658 8.345 -9.746 1.00 91.75 85 ALA A CA 1
ATOM 701 C C . ALA A 1 85 ? 9.919 7.427 -10.953 1.00 91.75 85 ALA A C 1
ATOM 703 O O . ALA A 1 85 ? 8.968 6.910 -11.543 1.00 91.75 85 ALA A O 1
ATOM 704 N N . GLN A 1 86 ? 11.188 7.185 -11.305 1.00 93.50 86 GLN A N 1
ATOM 705 C CA . GLN A 1 86 ? 11.553 6.234 -12.360 1.00 93.50 86 GLN A CA 1
ATOM 706 C C . GLN A 1 86 ? 11.249 4.791 -11.958 1.00 93.50 86 GLN A C 1
ATOM 708 O O . GLN A 1 86 ? 10.738 4.037 -12.779 1.00 93.50 86 GLN A O 1
ATOM 713 N N . PHE A 1 87 ? 11.470 4.425 -10.696 1.00 95.56 87 PHE A N 1
ATOM 714 C CA . PHE A 1 87 ? 11.061 3.132 -10.155 1.00 95.56 87 PHE A CA 1
ATOM 715 C C . PHE A 1 87 ? 9.550 2.920 -10.320 1.00 95.56 87 PHE A C 1
ATOM 717 O O . PHE A 1 87 ? 9.125 1.949 -10.940 1.00 95.56 87 PHE A O 1
ATOM 724 N N . HIS A 1 88 ? 8.716 3.872 -9.888 1.00 95.56 88 HIS A N 1
ATOM 725 C CA . HIS A 1 88 ? 7.264 3.799 -10.095 1.00 95.56 88 HIS A CA 1
ATOM 726 C C . HIS A 1 88 ? 6.871 3.745 -11.580 1.00 95.56 88 HIS A C 1
ATOM 728 O O . HIS A 1 88 ? 5.886 3.103 -11.939 1.00 95.56 88 HIS A O 1
ATOM 734 N N . ASN A 1 89 ? 7.633 4.396 -12.459 1.00 95.56 89 ASN A N 1
ATOM 735 C CA . ASN A 1 89 ? 7.418 4.364 -13.905 1.00 95.56 89 ASN A CA 1
ATOM 736 C C . ASN A 1 89 ? 7.780 3.014 -14.542 1.00 95.56 89 ASN A C 1
ATOM 738 O O . ASN A 1 89 ? 7.068 2.541 -15.430 1.00 95.56 89 ASN A O 1
ATOM 742 N N . GLY A 1 90 ? 8.829 2.360 -14.046 1.00 95.88 90 GLY A N 1
ATOM 743 C CA . GLY A 1 90 ? 9.152 0.976 -14.376 1.00 95.88 90 GLY A CA 1
ATOM 744 C C . GLY A 1 90 ? 8.035 0.019 -13.971 1.00 95.88 90 GLY A C 1
ATOM 745 O O . GLY A 1 90 ? 7.560 -0.753 -14.804 1.00 95.88 90 GLY A O 1
ATOM 746 N N . VAL A 1 91 ? 7.536 0.147 -12.732 1.00 96.56 91 VAL A N 1
ATOM 747 C CA . VAL A 1 91 ? 6.375 -0.622 -12.243 1.00 96.56 91 VAL A CA 1
ATOM 748 C C . VAL A 1 91 ? 5.166 -0.398 -13.153 1.00 96.56 91 VAL A C 1
ATOM 750 O O . VAL A 1 91 ? 4.535 -1.358 -13.585 1.00 96.56 91 VAL A O 1
ATOM 753 N N . ALA A 1 92 ? 4.866 0.859 -13.495 1.00 95.38 92 ALA A N 1
ATOM 754 C CA . ALA A 1 92 ? 3.747 1.207 -14.367 1.00 95.38 92 ALA A CA 1
ATOM 755 C C . ALA A 1 92 ? 3.866 0.597 -15.768 1.00 95.38 92 ALA A C 1
ATOM 757 O O . ALA A 1 92 ? 2.865 0.163 -16.330 1.00 95.38 92 ALA A O 1
ATOM 758 N N . SER A 1 9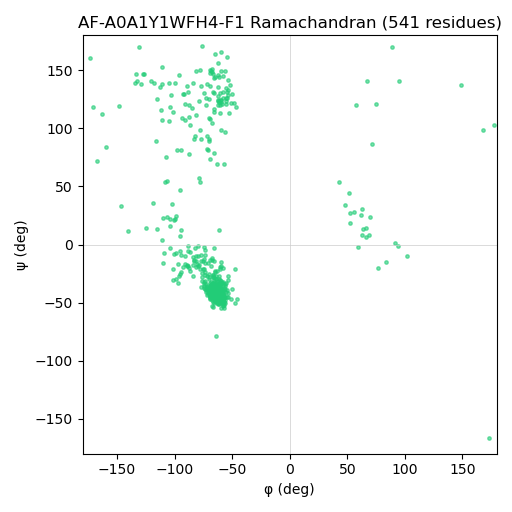3 ? 5.078 0.562 -16.324 1.00 94.75 93 SER A N 1
ATOM 759 C CA . SER A 1 93 ? 5.337 0.003 -17.653 1.00 94.75 93 SER A CA 1
ATOM 760 C C . SER A 1 93 ? 5.185 -1.517 -17.665 1.00 94.75 93 SER A C 1
ATOM 762 O O . SER A 1 93 ? 4.613 -2.061 -18.602 1.00 94.75 93 SER A O 1
ATOM 764 N N . ALA A 1 94 ? 5.631 -2.197 -16.606 1.00 94.56 94 ALA A N 1
ATOM 765 C CA . ALA A 1 94 ? 5.455 -3.638 -16.460 1.00 94.56 94 ALA A CA 1
ATOM 766 C C . ALA A 1 94 ? 3.991 -4.027 -16.194 1.00 94.56 94 ALA A C 1
ATOM 768 O O . ALA A 1 94 ? 3.488 -4.959 -16.810 1.00 94.56 94 ALA A O 1
ATOM 769 N N . LEU A 1 95 ? 3.278 -3.284 -15.340 1.00 94.12 95 LEU A N 1
ATOM 770 C CA . LEU A 1 95 ? 1.851 -3.511 -15.075 1.00 94.12 95 LEU A CA 1
ATOM 771 C C . LEU A 1 95 ? 0.951 -3.182 -16.272 1.00 94.12 95 LEU A C 1
ATOM 773 O O . LEU A 1 95 ? -0.194 -3.628 -16.313 1.00 94.12 95 LEU A O 1
ATOM 777 N N . ALA A 1 96 ? 1.444 -2.404 -17.239 1.00 93.56 96 ALA A N 1
ATOM 778 C CA . ALA A 1 96 ? 0.705 -2.120 -18.462 1.00 93.56 96 ALA A CA 1
ATOM 779 C C . ALA A 1 96 ? 0.511 -3.363 -19.338 1.00 93.56 96 ALA A C 1
ATOM 781 O O . ALA A 1 96 ? -0.463 -3.427 -20.091 1.00 93.56 96 ALA A O 1
ATOM 782 N N . LEU A 1 97 ? 1.442 -4.315 -19.244 1.00 93.12 97 LEU A N 1
ATOM 783 C CA . LEU A 1 97 ? 1.457 -5.545 -20.021 1.00 93.12 97 LEU A CA 1
ATOM 784 C C . LEU A 1 97 ? 0.303 -6.469 -19.632 1.00 93.12 97 LEU A C 1
ATOM 786 O O . LEU A 1 97 ? -0.116 -6.518 -18.475 1.00 93.12 97 LEU A O 1
ATOM 790 N N . ASP A 1 98 ? -0.182 -7.225 -20.609 1.00 91.56 98 ASP A N 1
ATOM 791 C CA . ASP A 1 98 ? -1.222 -8.223 -20.423 1.00 91.56 98 ASP A CA 1
ATOM 792 C C . ASP A 1 98 ? -0.783 -9.286 -19.411 1.00 91.56 98 ASP A C 1
ATOM 794 O O . ASP A 1 98 ? 0.245 -9.953 -19.568 1.00 91.56 98 ASP A O 1
ATOM 798 N N . ARG A 1 99 ? -1.583 -9.430 -18.354 1.00 89.81 99 ARG A N 1
ATOM 799 C CA . ARG A 1 99 ? -1.268 -10.265 -17.196 1.00 89.81 99 ARG A CA 1
ATOM 800 C C . ARG A 1 99 ? -1.016 -11.728 -17.569 1.00 89.81 99 ARG A C 1
ATOM 802 O O . ARG A 1 99 ? -0.086 -12.354 -17.053 1.00 89.81 99 ARG A O 1
ATOM 809 N N . ASP A 1 100 ? -1.844 -12.263 -18.461 1.00 89.00 100 ASP A N 1
ATOM 810 C CA . ASP A 1 100 ? -1.817 -13.674 -18.839 1.00 89.00 100 ASP A CA 1
ATOM 811 C C . ASP A 1 100 ? -0.620 -13.981 -19.738 1.00 89.00 100 ASP A C 1
ATOM 813 O O . ASP A 1 100 ? -0.034 -15.062 -19.649 1.00 89.00 100 ASP A O 1
ATOM 817 N N . GLN A 1 101 ? -0.230 -13.029 -20.588 1.00 90.31 101 GLN A N 1
ATOM 818 C CA . GLN A 1 101 ? 1.000 -13.126 -21.369 1.00 90.31 101 GLN A CA 1
ATOM 819 C C . GLN A 1 101 ? 2.227 -13.076 -20.464 1.00 90.31 101 GLN A C 1
ATOM 821 O O . GLN A 1 101 ? 3.049 -13.984 -20.542 1.00 90.31 101 GLN A O 1
ATOM 826 N N . VAL A 1 102 ? 2.308 -12.106 -19.543 1.00 89.81 102 VAL A N 1
ATOM 827 C CA . VAL A 1 102 ? 3.427 -11.985 -18.589 1.00 89.81 102 VAL A CA 1
ATOM 828 C C . VAL A 1 102 ? 3.633 -13.276 -17.793 1.00 89.81 102 VAL A C 1
ATOM 830 O O . VAL A 1 102 ? 4.769 -13.693 -17.585 1.00 89.81 102 VAL A O 1
ATOM 833 N N . ALA A 1 103 ? 2.557 -13.956 -17.390 1.00 87.62 103 ALA A N 1
ATOM 834 C CA . ALA A 1 103 ? 2.645 -15.216 -16.654 1.00 87.62 103 ALA A CA 1
ATOM 835 C C . ALA A 1 103 ? 3.310 -16.368 -17.438 1.00 87.62 103 ALA A C 1
ATOM 837 O O . ALA A 1 103 ? 3.810 -17.302 -16.812 1.00 87.62 103 ALA A O 1
ATOM 838 N N . ARG A 1 104 ? 3.329 -16.313 -18.778 1.00 87.56 104 ARG A N 1
ATOM 839 C CA . ARG A 1 104 ? 3.937 -17.331 -19.657 1.00 87.56 104 ARG A CA 1
ATOM 840 C C . ARG A 1 104 ? 5.374 -17.009 -20.072 1.00 87.56 104 ARG A C 1
ATOM 842 O O . ARG A 1 104 ? 6.043 -17.866 -20.643 1.00 87.56 104 ARG A O 1
ATOM 849 N N . VAL A 1 105 ? 5.854 -15.806 -19.767 1.00 88.50 105 VAL A N 1
ATOM 850 C CA . VAL A 1 105 ? 7.189 -15.347 -20.156 1.00 88.50 105 VAL A CA 1
ATOM 851 C C . VAL A 1 105 ? 8.278 -16.098 -19.401 1.00 88.50 105 VAL A C 1
ATOM 853 O O . VAL A 1 105 ? 8.222 -16.258 -18.181 1.00 88.50 105 VAL A O 1
ATOM 856 N N . HIS A 1 106 ? 9.317 -16.497 -20.130 1.00 87.44 106 HIS A N 1
ATOM 857 C CA . HIS A 1 106 ? 10.498 -17.130 -19.558 1.00 87.44 106 HIS A CA 1
ATOM 858 C C . HIS A 1 106 ? 11.447 -16.110 -18.897 1.00 87.44 106 HIS A C 1
ATOM 860 O O . HIS A 1 106 ? 11.585 -14.973 -19.355 1.00 87.44 106 HIS A O 1
ATOM 866 N N . ALA A 1 107 ? 12.183 -16.532 -17.862 1.00 86.31 107 ALA A N 1
ATOM 867 C CA . ALA A 1 107 ? 13.145 -15.691 -17.137 1.00 86.31 107 ALA A CA 1
ATOM 868 C C . ALA A 1 107 ? 14.195 -14.999 -18.036 1.00 86.31 107 ALA A C 1
ATOM 870 O O . ALA A 1 107 ? 14.669 -13.910 -17.714 1.00 86.31 107 ALA A O 1
ATOM 871 N N . SER A 1 108 ? 14.530 -15.578 -19.195 1.00 88.25 108 SER A N 1
ATOM 872 C CA . SER A 1 108 ? 15.465 -14.984 -20.166 1.00 88.25 108 SER A CA 1
ATOM 873 C C . SER A 1 108 ? 15.012 -13.622 -20.698 1.00 88.25 108 SER A C 1
ATOM 875 O O . SER A 1 108 ? 15.853 -12.768 -20.964 1.00 88.25 108 SER A O 1
ATOM 877 N N . TRP A 1 109 ? 13.703 -13.378 -20.811 1.00 90.31 109 TRP A N 1
ATOM 878 C CA . TRP A 1 109 ? 13.189 -12.075 -21.239 1.00 90.31 109 TRP A CA 1
ATOM 879 C C . TRP A 1 109 ? 13.412 -10.991 -20.173 1.00 90.31 109 TRP A C 1
ATOM 881 O O . TRP A 1 109 ? 13.645 -9.830 -20.499 1.00 90.31 109 TRP A O 1
ATOM 891 N N . VAL A 1 110 ? 13.436 -11.354 -18.886 1.00 89.69 110 VAL A N 1
ATOM 892 C CA . VAL A 1 110 ? 13.795 -10.407 -17.813 1.00 89.69 110 VAL A CA 1
ATOM 893 C C . VAL A 1 110 ? 15.240 -9.940 -17.968 1.00 89.69 110 VAL A C 1
ATOM 895 O O . VAL A 1 110 ? 15.530 -8.757 -17.793 1.00 89.69 110 VAL A O 1
ATOM 898 N N . LEU A 1 111 ? 16.137 -10.854 -18.349 1.00 86.94 111 LEU A N 1
ATOM 899 C CA . LEU A 1 111 ? 17.537 -10.529 -18.609 1.00 86.94 111 LEU A CA 1
ATOM 900 C C . LEU A 1 111 ? 17.727 -9.679 -19.864 1.00 86.94 111 LEU A C 1
ATOM 902 O O . LEU A 1 111 ? 18.578 -8.796 -19.846 1.00 86.94 111 LEU A O 1
ATOM 906 N N . LEU A 1 112 ? 16.926 -9.894 -20.913 1.00 89.31 112 LEU A N 1
ATOM 907 C CA . LEU A 1 112 ? 16.936 -9.047 -22.113 1.00 89.31 112 LEU A CA 1
ATOM 908 C C . LEU A 1 112 ? 16.694 -7.569 -21.767 1.00 89.31 112 LEU A C 1
ATOM 910 O O . LEU A 1 112 ? 17.250 -6.676 -22.398 1.00 89.31 112 LEU A O 1
ATOM 914 N N . ASN A 1 113 ? 15.880 -7.322 -20.741 1.00 90.12 113 ASN A N 1
ATOM 915 C CA . ASN A 1 113 ? 15.529 -5.987 -20.268 1.00 90.12 113 ASN A CA 1
ATOM 916 C C . ASN A 1 113 ? 16.522 -5.401 -19.259 1.00 90.12 113 ASN A C 1
ATOM 918 O O . ASN A 1 113 ? 16.386 -4.241 -18.869 1.00 90.12 113 ASN A O 1
ATOM 922 N N . ARG A 1 114 ? 17.510 -6.183 -18.811 1.00 90.25 114 ARG A N 1
ATOM 923 C CA . ARG A 1 114 ? 18.470 -5.723 -17.813 1.00 90.25 114 ARG A CA 1
ATOM 924 C C . ARG A 1 114 ? 19.330 -4.592 -18.400 1.00 90.25 114 ARG A C 1
ATOM 926 O O . ARG A 1 114 ? 19.914 -4.773 -19.468 1.00 90.25 114 ARG A O 1
ATOM 933 N N . PRO A 1 115 ? 19.484 -3.457 -17.693 1.00 88.31 115 PRO A N 1
ATOM 934 C CA . PRO A 1 115 ? 20.413 -2.421 -18.115 1.00 88.31 115 PRO A CA 1
ATOM 935 C C . PRO A 1 115 ? 21.843 -2.964 -18.147 1.00 88.31 115 PRO A C 1
ATOM 937 O O . PRO A 1 115 ? 22.228 -3.761 -17.286 1.00 88.31 115 PRO A O 1
ATOM 940 N N . ALA A 1 116 ? 22.627 -2.499 -19.123 1.00 84.56 116 ALA A N 1
ATOM 941 C CA . ALA A 1 116 ? 24.053 -2.801 -19.213 1.00 84.56 116 ALA A CA 1
ATOM 942 C C . ALA A 1 116 ? 24.782 -2.436 -17.909 1.00 84.56 116 ALA A C 1
ATOM 944 O O . ALA A 1 116 ? 24.271 -1.659 -17.096 1.00 84.56 116 ALA A O 1
ATOM 945 N N . ASP A 1 117 ? 25.976 -2.985 -17.704 1.00 80.44 117 ASP A N 1
ATOM 946 C CA . ASP A 1 117 ? 26.766 -2.656 -16.521 1.00 80.44 117 ASP A CA 1
ATOM 947 C C . ASP A 1 117 ? 27.145 -1.167 -16.495 1.00 80.44 117 ASP A C 1
ATOM 949 O O . ASP A 1 117 ? 27.095 -0.463 -17.506 1.00 80.44 117 ASP A O 1
ATOM 953 N N . GLU A 1 118 ? 27.418 -0.667 -15.291 1.00 77.38 118 GLU A N 1
ATOM 954 C CA . GLU A 1 118 ? 27.637 0.760 -15.058 1.00 77.38 118 GLU A CA 1
ATOM 955 C C . GLU A 1 118 ? 28.838 1.267 -15.863 1.00 77.38 118 GLU A C 1
ATOM 957 O O . GLU A 1 118 ? 29.895 0.628 -15.838 1.00 77.38 118 GLU A O 1
ATOM 962 N N . PRO A 1 119 ? 28.695 2.384 -16.600 1.00 77.25 119 PRO A N 1
ATOM 963 C CA . PRO A 1 119 ? 29.805 2.942 -17.352 1.00 77.25 119 PRO A CA 1
ATOM 964 C C . PRO A 1 119 ? 30.929 3.362 -16.400 1.00 77.25 119 PRO A C 1
ATOM 966 O O . PRO A 1 119 ? 30.681 3.828 -15.287 1.00 77.25 119 PRO A O 1
ATOM 969 N N . VAL A 1 120 ? 32.177 3.218 -16.852 1.00 74.62 120 VAL A N 1
ATOM 970 C CA . VAL A 1 120 ? 33.352 3.689 -16.108 1.00 74.62 120 VAL A CA 1
ATOM 971 C C . VAL A 1 120 ? 33.220 5.201 -15.934 1.00 74.62 120 VAL A C 1
ATOM 973 O O . VAL A 1 120 ? 33.240 5.932 -16.919 1.00 74.62 120 VAL A O 1
ATOM 976 N N . GLY A 1 121 ? 33.048 5.660 -14.692 1.00 71.25 121 GLY A N 1
ATOM 977 C CA . GLY A 1 121 ? 32.816 7.066 -14.351 1.00 71.25 121 GLY A CA 1
ATOM 978 C C . GLY A 1 121 ? 34.048 7.939 -14.576 1.00 71.25 121 GLY A C 1
ATOM 979 O O . GLY A 1 121 ? 34.717 8.334 -13.624 1.00 71.25 121 GLY A O 1
ATOM 980 N N . LEU A 1 122 ? 34.366 8.217 -15.838 1.00 77.81 122 LEU A N 1
ATOM 981 C CA . LEU A 1 122 ? 35.445 9.122 -16.211 1.00 77.81 122 LEU A CA 1
ATOM 982 C C . LEU A 1 122 ? 35.081 10.575 -15.840 1.00 77.81 122 LEU A C 1
ATOM 984 O O . LEU A 1 122 ? 33.901 10.944 -15.858 1.00 77.81 122 LEU A O 1
ATOM 988 N N . PRO A 1 123 ? 36.074 11.428 -15.521 1.00 70.12 123 PRO A N 1
ATOM 989 C CA . PRO A 1 123 ? 35.834 12.836 -15.214 1.00 70.12 123 PRO A CA 1
ATOM 990 C C . PRO A 1 123 ? 35.080 13.528 -16.361 1.00 70.12 123 PRO A C 1
ATOM 992 O O . PRO A 1 123 ? 35.514 13.472 -17.509 1.00 70.12 123 PRO A O 1
ATOM 995 N N . GLY A 1 124 ? 33.951 14.175 -16.055 1.00 74.31 124 GLY A N 1
ATOM 996 C CA . GLY A 1 124 ? 33.075 14.811 -17.051 1.00 74.31 124 GLY A CA 1
ATOM 997 C C . GLY A 1 124 ? 31.915 13.942 -17.560 1.00 74.31 124 GLY A C 1
ATOM 998 O O . GLY A 1 124 ? 31.095 14.434 -18.332 1.00 74.31 124 GLY A O 1
ATOM 999 N N . GLU A 1 125 ? 31.787 12.688 -17.106 1.00 81.69 125 GLU A N 1
ATOM 1000 C CA . GLU A 1 125 ? 30.679 11.783 -17.463 1.00 81.69 125 GLU A CA 1
ATOM 1001 C C . GLU A 1 125 ? 29.623 11.615 -16.352 1.00 81.69 125 GLU A C 1
ATOM 1003 O O . GLU A 1 125 ? 28.856 10.651 -16.348 1.00 81.69 125 GLU A O 1
ATOM 1008 N N . GLU A 1 126 ? 29.534 12.567 -15.420 1.00 78.94 126 GLU A N 1
ATOM 1009 C CA . GLU A 1 126 ? 28.602 12.528 -14.279 1.00 78.94 126 GLU A CA 1
ATOM 1010 C C . GLU A 1 126 ? 27.135 12.365 -14.710 1.00 78.94 126 GLU A C 1
ATOM 1012 O O . GLU A 1 126 ? 26.380 11.602 -14.103 1.00 78.94 126 GLU A O 1
ATOM 1017 N N . ASP A 1 127 ? 26.738 13.017 -15.808 1.00 80.12 127 ASP A N 1
ATOM 1018 C CA . ASP A 1 127 ? 25.393 12.882 -16.371 1.00 80.12 127 ASP A CA 1
ATOM 1019 C C . ASP A 1 127 ? 25.119 11.456 -16.884 1.00 80.12 127 ASP A C 1
ATOM 1021 O O . ASP A 1 127 ? 24.010 10.956 -16.704 1.00 80.12 127 ASP A O 1
ATOM 1025 N N . LYS A 1 128 ? 26.121 10.759 -17.446 1.00 81.56 128 LYS A N 1
ATOM 1026 C CA . LYS A 1 128 ? 25.968 9.365 -17.903 1.00 81.56 128 LYS A CA 1
ATOM 1027 C C . LYS A 1 128 ? 25.791 8.408 -16.727 1.00 81.56 128 LYS A C 1
ATOM 1029 O O . LYS A 1 128 ? 24.968 7.498 -16.803 1.00 81.56 128 LYS A O 1
ATOM 1034 N N . VAL A 1 129 ? 26.537 8.622 -15.641 1.00 83.56 129 VAL A N 1
ATOM 1035 C CA . VAL A 1 129 ? 26.406 7.838 -14.402 1.00 83.56 129 VAL A CA 1
ATOM 1036 C C . VAL A 1 129 ? 25.025 8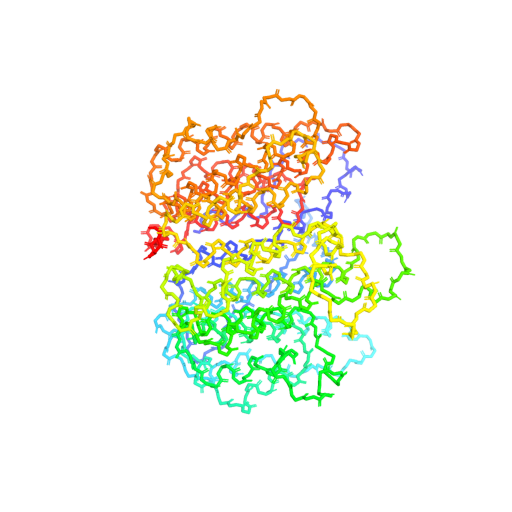.054 -13.784 1.00 83.56 129 VAL A C 1
ATOM 1038 O O . VAL A 1 129 ? 24.345 7.090 -13.430 1.00 83.56 129 VAL A O 1
ATOM 1041 N N . ARG A 1 130 ? 24.556 9.307 -13.716 1.00 83.31 130 ARG A N 1
ATOM 1042 C CA . ARG A 1 130 ? 23.205 9.617 -13.234 1.00 83.31 130 ARG A CA 1
ATOM 1043 C C . ARG A 1 130 ? 22.136 8.951 -14.100 1.00 83.31 130 ARG A C 1
ATOM 1045 O O . ARG A 1 130 ? 21.243 8.298 -13.568 1.00 83.31 130 ARG A O 1
ATOM 1052 N N . ASP A 1 131 ? 22.227 9.077 -15.421 1.00 85.00 131 ASP A N 1
ATOM 1053 C CA . ASP A 1 131 ? 21.261 8.479 -16.347 1.00 85.00 131 ASP A CA 1
ATOM 1054 C C . ASP A 1 131 ? 21.248 6.944 -16.245 1.00 85.00 131 ASP A C 1
ATOM 1056 O O . ASP A 1 131 ? 20.180 6.326 -16.291 1.00 85.00 131 ASP A O 1
ATOM 1060 N N . HIS A 1 132 ? 22.409 6.323 -16.014 1.00 87.31 132 HIS A N 1
ATOM 1061 C CA . HIS A 1 132 ? 22.517 4.888 -15.746 1.00 87.31 132 HIS A CA 1
ATOM 1062 C C . HIS A 1 132 ? 21.801 4.475 -14.454 1.00 87.31 132 HIS A C 1
ATOM 1064 O O . HIS A 1 132 ? 21.023 3.518 -14.457 1.00 87.31 132 HIS A O 1
ATOM 1070 N N . ARG A 1 133 ? 21.970 5.232 -13.364 1.00 86.88 133 ARG A N 1
ATOM 1071 C CA . ARG A 1 133 ? 21.247 4.995 -12.101 1.00 86.88 133 ARG A CA 1
ATOM 1072 C C . ARG A 1 133 ? 19.736 5.129 -12.263 1.00 86.88 133 ARG A C 1
ATOM 1074 O O . ARG A 1 133 ? 18.990 4.315 -11.724 1.00 86.88 133 ARG A O 1
ATOM 1081 N N . LEU A 1 134 ? 19.273 6.102 -13.048 1.00 89.19 134 LEU A N 1
ATOM 1082 C CA . LEU A 1 134 ? 17.851 6.261 -13.368 1.00 89.19 134 LEU A CA 1
ATOM 1083 C C . LEU A 1 134 ? 17.309 5.073 -14.176 1.00 89.19 134 LEU A C 1
ATOM 1085 O O . LEU A 1 134 ? 16.192 4.616 -13.921 1.00 89.19 134 LEU A O 1
ATOM 1089 N N . LEU A 1 135 ? 18.099 4.545 -15.116 1.00 90.50 135 LEU A N 1
ATOM 1090 C CA . LEU A 1 135 ? 17.751 3.346 -15.878 1.00 90.50 135 LEU A CA 1
ATOM 1091 C C . LEU A 1 135 ? 17.680 2.106 -14.974 1.00 90.50 135 LEU A C 1
ATOM 1093 O O . LEU A 1 135 ? 16.730 1.330 -15.076 1.00 90.50 135 LEU A O 1
ATOM 1097 N N . ARG A 1 136 ? 18.628 1.948 -14.042 1.00 91.25 136 ARG A N 1
ATOM 1098 C CA . ARG A 1 136 ? 18.592 0.896 -13.013 1.00 91.25 136 ARG A CA 1
ATOM 1099 C C . ARG A 1 136 ? 17.368 1.006 -12.113 1.00 91.25 136 ARG A C 1
ATOM 1101 O O . ARG A 1 136 ? 16.680 0.008 -11.927 1.00 91.25 136 ARG A O 1
ATOM 1108 N N . ALA A 1 137 ? 17.045 2.202 -11.622 1.00 92.38 137 ALA A N 1
ATOM 1109 C CA . ALA A 1 137 ? 15.848 2.431 -10.815 1.00 92.38 137 ALA A CA 1
ATOM 1110 C C . ALA A 1 137 ? 14.569 2.066 -11.587 1.00 92.38 137 ALA A C 1
ATOM 1112 O O . ALA A 1 137 ? 13.684 1.403 -11.050 1.00 92.38 137 ALA A O 1
ATOM 1113 N N . SER A 1 138 ? 14.497 2.428 -12.871 1.00 94.69 138 SER A N 1
ATOM 1114 C CA . SER A 1 138 ? 13.406 2.023 -13.758 1.00 94.69 138 SER A CA 1
ATOM 1115 C C . SER A 1 138 ? 13.321 0.500 -13.914 1.00 94.69 138 SER A C 1
ATOM 1117 O O . SER A 1 138 ? 12.246 -0.073 -13.756 1.00 94.69 138 SER A O 1
ATOM 1119 N N . HIS A 1 139 ? 14.439 -0.182 -14.175 1.00 94.75 139 HIS A N 1
ATOM 1120 C CA . HIS A 1 139 ? 14.474 -1.647 -14.283 1.00 94.75 139 HIS A CA 1
ATOM 1121 C C . HIS A 1 139 ? 14.075 -2.341 -12.976 1.00 94.75 139 HIS A C 1
ATOM 1123 O O . HIS A 1 139 ? 13.300 -3.292 -12.983 1.00 94.75 139 HIS A O 1
ATOM 1129 N N . ALA A 1 140 ? 14.532 -1.827 -11.836 1.00 94.62 140 ALA A N 1
ATOM 1130 C CA . ALA A 1 140 ? 14.121 -2.300 -10.519 1.00 94.62 140 ALA A CA 1
ATOM 1131 C C . ALA A 1 140 ? 12.596 -2.227 -10.331 1.00 94.62 140 ALA A C 1
ATOM 1133 O O . ALA A 1 140 ? 11.980 -3.157 -9.806 1.00 94.62 140 ALA A O 1
ATOM 1134 N N . GLY A 1 141 ? 11.977 -1.156 -10.831 1.00 95.62 141 GLY A N 1
ATOM 1135 C CA . GLY A 1 141 ? 10.529 -1.028 -10.892 1.00 95.62 141 GLY A CA 1
ATOM 1136 C C . GLY A 1 141 ? 9.870 -2.063 -11.806 1.00 95.62 141 GLY A C 1
ATOM 1137 O O . GLY A 1 141 ? 8.854 -2.647 -11.435 1.00 95.62 141 GLY A O 1
ATOM 1138 N N . VAL A 1 142 ? 10.453 -2.334 -12.979 1.00 95.31 142 VAL A N 1
ATOM 1139 C CA . VAL A 1 142 ? 9.971 -3.385 -13.895 1.00 95.31 142 VAL A CA 1
ATOM 1140 C C . VAL A 1 142 ? 9.960 -4.746 -13.195 1.00 95.31 142 VAL A C 1
ATOM 1142 O O . VAL A 1 142 ? 8.960 -5.449 -13.286 1.00 95.31 142 VAL A O 1
ATOM 1145 N N . LEU A 1 143 ? 11.005 -5.092 -12.433 1.00 95.06 143 LEU A N 1
ATOM 1146 C CA . LEU A 1 143 ? 11.055 -6.341 -11.661 1.00 95.06 143 LEU A CA 1
ATOM 1147 C C . LEU A 1 143 ? 9.877 -6.454 -10.681 1.00 95.06 143 LEU A C 1
ATOM 1149 O O . LEU A 1 143 ? 9.166 -7.456 -10.690 1.00 95.06 143 LEU A O 1
ATOM 1153 N N . LEU A 1 144 ? 9.608 -5.413 -9.888 1.00 95.75 144 LEU A N 1
ATOM 1154 C CA . LEU A 1 144 ? 8.451 -5.410 -8.989 1.00 95.75 144 LEU A CA 1
ATOM 1155 C C . LEU A 1 144 ? 7.130 -5.531 -9.763 1.00 95.75 144 LEU A C 1
ATOM 1157 O O . LEU A 1 144 ? 6.267 -6.327 -9.397 1.00 95.75 144 LEU A O 1
ATOM 1161 N N . GLY A 1 145 ? 6.975 -4.760 -10.840 1.00 94.81 145 GLY A N 1
ATOM 1162 C CA . GLY A 1 145 ? 5.765 -4.774 -11.656 1.00 94.81 145 GLY A CA 1
ATOM 1163 C C . GLY A 1 145 ? 5.499 -6.131 -12.311 1.00 94.81 145 GLY A C 1
ATOM 1164 O O . GLY A 1 145 ? 4.353 -6.566 -12.336 1.00 94.81 145 GLY A O 1
ATOM 1165 N N . LEU A 1 146 ? 6.537 -6.847 -12.756 1.00 93.88 146 LEU A N 1
ATOM 1166 C CA . LEU A 1 146 ? 6.406 -8.214 -13.268 1.00 93.88 146 LEU A CA 1
ATOM 1167 C C . LEU A 1 146 ? 5.918 -9.174 -12.181 1.00 93.88 146 LEU A C 1
ATOM 1169 O O . LEU A 1 146 ? 5.003 -9.951 -12.438 1.00 93.88 146 LEU A O 1
ATOM 1173 N N . GLY A 1 147 ? 6.463 -9.075 -10.964 1.00 93.50 147 GLY A N 1
ATOM 1174 C CA . GLY A 1 147 ? 6.010 -9.878 -9.827 1.00 93.50 147 GLY A CA 1
ATOM 1175 C C . GLY A 1 147 ? 4.558 -9.614 -9.419 1.00 93.50 147 GLY A C 1
ATOM 1176 O O . GLY A 1 147 ? 3.851 -10.541 -9.031 1.00 93.50 147 GLY A O 1
ATOM 1177 N N . LEU A 1 148 ? 4.099 -8.364 -9.538 1.00 92.81 148 LEU A N 1
ATOM 1178 C CA . LEU A 1 148 ? 2.710 -7.967 -9.284 1.00 92.81 148 LEU A CA 1
ATOM 1179 C C . LEU A 1 148 ? 1.751 -8.391 -10.407 1.00 92.81 148 LEU A C 1
ATOM 1181 O O . LEU A 1 148 ? 0.610 -8.759 -10.130 1.00 92.81 148 LEU A O 1
ATOM 1185 N N . ALA A 1 149 ? 2.190 -8.335 -11.668 1.00 88.44 149 ALA A N 1
ATOM 1186 C CA . ALA A 1 149 ? 1.396 -8.778 -12.809 1.00 88.44 149 ALA A CA 1
ATOM 1187 C C . ALA A 1 149 ? 1.190 -10.300 -12.764 1.00 88.44 149 ALA A C 1
ATOM 1189 O O . ALA A 1 149 ? 0.065 -10.789 -12.869 1.00 88.44 149 ALA A O 1
ATOM 1190 N N . GLY A 1 150 ? 2.241 -11.082 -12.534 1.00 73.94 150 GLY A N 1
ATOM 1191 C CA . GLY A 1 150 ? 2.090 -12.527 -12.521 1.00 73.94 150 GLY A CA 1
ATOM 1192 C C . GLY A 1 150 ? 3.328 -13.292 -12.095 1.00 73.94 150 GLY A C 1
ATOM 1193 O O . GLY A 1 150 ? 4.460 -12.826 -12.145 1.00 73.94 150 GLY A O 1
ATOM 1194 N N . ALA A 1 151 ? 3.087 -14.536 -11.699 1.00 64.12 151 ALA A N 1
ATOM 1195 C CA . ALA A 1 151 ? 4.066 -15.384 -11.042 1.00 64.12 151 ALA A CA 1
ATOM 1196 C C . ALA A 1 151 ? 5.182 -15.927 -11.966 1.00 64.12 151 ALA A C 1
ATOM 1198 O O . ALA A 1 151 ? 6.122 -16.535 -11.470 1.00 64.12 151 ALA A O 1
ATOM 1199 N N . GLY A 1 152 ? 5.084 -15.757 -13.288 1.00 75.00 152 GLY A N 1
ATOM 1200 C CA . GLY A 1 152 ? 5.878 -16.501 -14.278 1.00 75.00 152 GLY A CA 1
ATOM 1201 C C . GLY A 1 152 ? 7.392 -16.253 -14.221 1.00 75.00 152 GLY A C 1
ATOM 1202 O O . GLY A 1 152 ? 8.142 -17.075 -13.680 1.00 75.00 152 GLY A O 1
ATOM 1203 N N . PRO A 1 153 ? 7.877 -15.127 -14.767 1.00 84.88 153 PRO A N 1
ATOM 1204 C CA . PRO A 1 153 ? 9.291 -14.975 -15.088 1.00 84.88 153 PRO A CA 1
ATOM 1205 C C . PRO A 1 153 ? 10.185 -14.957 -13.844 1.00 84.88 153 PRO A C 1
ATOM 1207 O O . PRO A 1 153 ? 11.267 -15.536 -13.863 1.00 84.88 153 PRO A O 1
ATOM 1210 N N . LEU A 1 154 ? 9.722 -14.365 -12.737 1.00 89.00 154 LEU A N 1
ATOM 1211 C CA . LEU A 1 154 ? 10.505 -14.281 -11.500 1.00 89.00 154 LEU A CA 1
ATOM 1212 C C . LEU A 1 154 ? 10.556 -15.589 -10.701 1.00 89.00 154 LEU A C 1
ATOM 1214 O O . LEU A 1 154 ? 11.547 -15.812 -10.013 1.00 89.00 154 LEU A O 1
ATOM 1218 N N . ARG A 1 155 ? 9.548 -16.472 -10.794 1.00 85.81 155 ARG A N 1
ATOM 1219 C CA . ARG A 1 155 ? 9.608 -17.795 -10.135 1.00 85.81 155 ARG A CA 1
ATOM 1220 C C . ARG A 1 155 ? 10.505 -18.778 -10.870 1.00 85.81 155 ARG A C 1
ATOM 1222 O O . ARG A 1 155 ? 11.100 -19.644 -10.243 1.00 85.81 155 ARG A O 1
ATOM 1229 N N . THR A 1 156 ? 10.585 -18.661 -12.194 1.00 86.25 156 THR A N 1
ATOM 1230 C CA . THR A 1 156 ? 11.447 -19.522 -13.028 1.00 86.25 156 THR A CA 1
ATOM 1231 C C . THR A 1 156 ? 12.904 -19.060 -13.071 1.00 86.25 156 THR A C 1
ATOM 1233 O O . THR A 1 156 ? 13.743 -19.712 -13.691 1.00 86.25 156 THR A O 1
ATOM 1236 N N . LEU A 1 157 ? 13.220 -17.937 -12.420 1.00 88.12 157 LEU A N 1
ATOM 1237 C CA . LEU A 1 157 ? 14.532 -17.317 -12.486 1.00 88.12 157 LEU A CA 1
ATOM 1238 C C . LEU A 1 157 ? 15.560 -18.140 -11.688 1.00 88.12 157 LEU A C 1
ATOM 1240 O O . LEU A 1 157 ? 15.400 -18.326 -10.480 1.00 88.12 157 LEU A O 1
ATOM 1244 N N . PRO A 1 158 ? 16.630 -18.646 -12.326 1.00 88.81 158 PRO A N 1
ATOM 1245 C CA . PRO A 1 158 ? 17.604 -19.485 -11.647 1.00 88.81 158 PRO A CA 1
ATOM 1246 C C . PRO A 1 158 ? 18.415 -18.685 -10.608 1.00 88.81 158 PRO A C 1
ATOM 1248 O O . PRO A 1 158 ? 18.722 -17.510 -10.830 1.00 88.81 158 PRO A O 1
ATOM 1251 N N . PRO A 1 159 ? 18.866 -19.315 -9.506 1.00 87.38 159 PRO A N 1
ATOM 1252 C CA . PRO A 1 159 ? 19.516 -18.615 -8.391 1.00 87.38 159 PRO A CA 1
ATOM 1253 C C . PRO A 1 159 ? 20.739 -17.772 -8.770 1.00 87.38 159 PRO A C 1
ATOM 1255 O O . PRO A 1 159 ? 20.981 -16.724 -8.177 1.00 87.38 159 PRO A O 1
ATOM 1258 N N . TRP A 1 160 ? 21.513 -18.197 -9.772 1.00 86.38 160 TRP A N 1
ATOM 1259 C CA . TRP A 1 160 ? 22.681 -17.443 -10.229 1.00 86.38 160 TRP A CA 1
ATOM 1260 C C . TRP A 1 160 ? 22.294 -16.125 -10.916 1.00 86.38 160 TRP A C 1
ATOM 1262 O O . TRP A 1 160 ? 23.011 -15.141 -10.771 1.00 86.38 160 TRP A O 1
ATOM 1272 N N . GLN A 1 161 ? 21.149 -16.067 -11.609 1.00 87.38 161 GLN A N 1
ATOM 1273 C CA . GLN A 1 161 ? 20.625 -14.818 -12.177 1.00 87.38 161 GLN A CA 1
ATOM 1274 C C . GLN A 1 161 ? 20.095 -13.907 -11.072 1.00 87.38 161 GLN A C 1
ATOM 1276 O O . GLN A 1 161 ? 20.310 -12.698 -11.119 1.00 87.38 161 GLN A O 1
ATOM 1281 N N . ALA A 1 162 ? 19.464 -14.484 -10.044 1.00 88.06 162 ALA A N 1
ATOM 1282 C CA . ALA 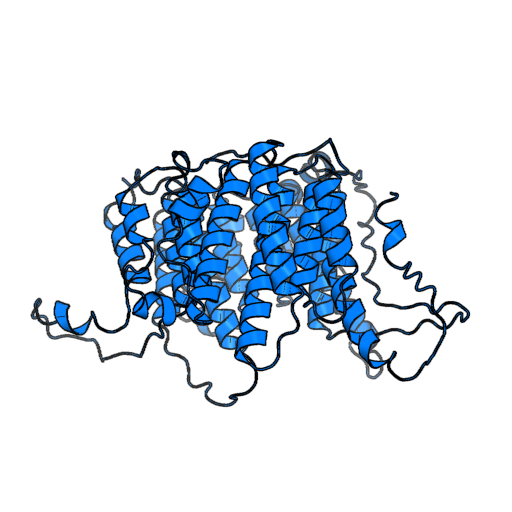A 1 162 ? 19.013 -13.734 -8.875 1.00 88.06 162 ALA A CA 1
ATOM 1283 C C . ALA A 1 162 ? 20.205 -13.074 -8.168 1.00 88.06 162 ALA A C 1
ATOM 1285 O O . ALA A 1 162 ? 20.156 -11.896 -7.812 1.00 88.06 162 ALA A O 1
ATOM 1286 N N . PHE A 1 163 ? 21.316 -13.809 -8.046 1.00 86.06 163 PHE A N 1
ATOM 1287 C CA . PHE A 1 163 ? 22.554 -13.290 -7.478 1.00 86.06 163 PHE A CA 1
ATOM 1288 C C . PHE A 1 163 ? 23.088 -12.078 -8.245 1.00 86.06 163 PHE A C 1
ATOM 1290 O O . PHE A 1 163 ? 23.530 -11.134 -7.606 1.00 86.06 163 PHE A O 1
ATOM 1297 N N . GLN A 1 164 ? 22.991 -12.040 -9.577 1.00 87.06 164 GLN A N 1
ATOM 1298 C CA . GLN A 1 164 ? 23.476 -10.893 -10.352 1.00 87.06 164 GLN A CA 1
ATOM 1299 C C . GLN A 1 164 ? 22.723 -9.584 -10.060 1.00 87.06 164 GLN A C 1
ATOM 1301 O O . GLN A 1 164 ? 23.306 -8.507 -10.178 1.00 87.06 164 GLN A O 1
ATOM 1306 N N . TYR A 1 165 ? 21.442 -9.658 -9.682 1.00 87.56 165 TYR A N 1
ATOM 1307 C CA . TYR A 1 165 ? 20.675 -8.481 -9.263 1.00 87.56 165 TYR A CA 1
ATOM 1308 C C . TYR A 1 165 ? 21.023 -8.043 -7.837 1.00 87.56 165 TYR A C 1
ATOM 1310 O O . TYR A 1 165 ? 21.092 -6.847 -7.560 1.00 87.56 165 TYR A O 1
ATOM 1318 N N . LEU A 1 166 ? 21.275 -8.998 -6.940 1.00 86.06 166 LEU A N 1
ATOM 1319 C CA . LEU A 1 166 ? 21.553 -8.730 -5.526 1.00 86.06 166 LEU A CA 1
ATOM 1320 C C . LEU A 1 166 ? 23.028 -8.382 -5.253 1.00 86.06 166 LEU A C 1
ATOM 1322 O O . LEU A 1 166 ? 23.327 -7.637 -4.320 1.00 86.06 166 LEU A O 1
ATOM 1326 N N . SER A 1 167 ? 23.963 -8.863 -6.077 1.00 81.50 167 SER A N 1
ATOM 1327 C CA . SER A 1 167 ? 25.404 -8.628 -5.916 1.00 81.50 167 SER A CA 1
ATOM 1328 C C . SER A 1 167 ? 25.793 -7.165 -6.114 1.00 81.50 167 SER A C 1
ATOM 1330 O O . SER A 1 167 ? 26.783 -6.716 -5.544 1.00 81.50 167 SER A O 1
ATOM 1332 N N . ALA A 1 168 ? 25.005 -6.412 -6.889 1.00 71.88 168 ALA A N 1
ATOM 1333 C CA . ALA A 1 168 ? 25.237 -4.995 -7.158 1.00 71.88 168 ALA A CA 1
ATOM 1334 C C . ALA A 1 168 ? 25.015 -4.088 -5.931 1.00 71.88 168 ALA A C 1
ATOM 1336 O O . ALA A 1 168 ? 25.398 -2.924 -5.973 1.00 71.88 168 ALA A O 1
ATOM 1337 N N . ARG A 1 169 ? 24.395 -4.600 -4.851 1.00 71.12 169 ARG A N 1
ATOM 1338 C CA . ARG A 1 169 ? 24.065 -3.868 -3.608 1.00 71.12 169 ARG A CA 1
ATOM 1339 C C . ARG A 1 169 ? 23.290 -2.557 -3.805 1.00 71.12 169 ARG A C 1
ATOM 1341 O O . ARG A 1 169 ? 23.227 -1.736 -2.893 1.00 71.12 169 ARG A O 1
ATOM 1348 N N . ASP A 1 170 ? 22.655 -2.370 -4.960 1.00 82.12 170 ASP A N 1
ATOM 1349 C CA . ASP A 1 170 ? 21.755 -1.245 -5.185 1.00 82.12 170 ASP A CA 1
ATOM 1350 C C . ASP A 1 170 ? 20.446 -1.457 -4.410 1.00 82.12 170 ASP A C 1
ATOM 1352 O O . ASP A 1 170 ? 19.782 -2.494 -4.534 1.00 82.12 170 ASP A O 1
ATOM 1356 N N . GLY A 1 171 ? 20.077 -0.465 -3.599 1.00 85.50 171 GLY A N 1
ATOM 1357 C CA . GLY A 1 171 ? 18.928 -0.540 -2.706 1.00 85.50 171 GLY A CA 1
ATOM 1358 C C . GLY A 1 171 ? 17.605 -0.678 -3.456 1.00 85.50 171 GLY A C 1
ATOM 1359 O O . GLY A 1 171 ? 16.784 -1.508 -3.074 1.00 85.50 171 GLY A O 1
ATOM 1360 N N . LEU A 1 172 ? 17.398 0.081 -4.539 1.00 89.94 172 LEU A N 1
ATOM 1361 C CA . LEU A 1 172 ? 16.143 0.026 -5.300 1.00 89.94 172 LEU A CA 1
ATOM 1362 C C . LEU A 1 172 ? 16.015 -1.281 -6.080 1.00 89.94 172 LEU A C 1
ATOM 1364 O O . LEU A 1 172 ? 14.952 -1.899 -6.044 1.00 89.94 172 LEU A O 1
ATOM 1368 N N . THR A 1 173 ? 17.094 -1.738 -6.723 1.00 91.25 173 THR A N 1
ATOM 1369 C CA . THR A 1 173 ? 17.127 -3.049 -7.395 1.00 91.25 173 THR A CA 1
ATOM 1370 C C . THR A 1 173 ? 16.819 -4.184 -6.425 1.00 91.25 173 THR A C 1
ATOM 1372 O O . THR A 1 173 ? 15.982 -5.033 -6.731 1.00 91.25 173 THR A O 1
ATOM 1375 N N . SER A 1 174 ? 17.414 -4.161 -5.229 1.00 91.12 174 SER A N 1
ATOM 1376 C CA . SER A 1 174 ? 17.152 -5.166 -4.194 1.00 91.12 174 SER A CA 1
ATOM 1377 C C . SER A 1 174 ? 15.695 -5.128 -3.722 1.00 91.12 174 SER A C 1
ATOM 1379 O O . SER A 1 174 ? 15.041 -6.166 -3.677 1.00 91.12 174 SER A O 1
ATOM 1381 N N . VAL A 1 175 ? 15.145 -3.940 -3.442 1.00 92.94 175 VAL A N 1
ATOM 1382 C CA . VAL A 1 175 ? 13.731 -3.767 -3.058 1.00 92.94 175 VAL A CA 1
ATOM 1383 C C . VAL A 1 175 ? 12.791 -4.292 -4.143 1.00 92.94 175 VAL A C 1
ATOM 1385 O O . VAL A 1 175 ? 11.897 -5.085 -3.847 1.00 92.94 175 VAL A O 1
ATOM 1388 N N . GLY A 1 176 ? 12.999 -3.884 -5.397 1.00 93.62 176 GLY A N 1
ATOM 1389 C CA . GLY A 1 176 ? 12.145 -4.275 -6.516 1.00 93.62 176 GLY A CA 1
ATOM 1390 C C . GLY A 1 176 ? 12.189 -5.775 -6.802 1.00 93.62 176 GLY A C 1
ATOM 1391 O O . GLY A 1 176 ? 11.147 -6.400 -6.989 1.00 93.62 176 GLY A O 1
ATOM 1392 N N . PHE A 1 177 ? 13.382 -6.372 -6.764 1.00 94.00 177 PHE A N 1
ATOM 1393 C CA . PHE A 1 177 ? 13.565 -7.803 -6.986 1.00 94.00 177 PHE A CA 1
ATOM 1394 C C . PHE A 1 177 ? 12.997 -8.660 -5.843 1.00 94.00 177 PHE A C 1
ATOM 1396 O O . PHE A 1 177 ? 12.265 -9.617 -6.099 1.00 94.00 177 PHE A O 1
ATOM 1403 N N . LEU A 1 178 ? 13.282 -8.320 -4.580 1.00 94.12 178 LEU A N 1
ATOM 1404 C CA . LEU A 1 178 ? 12.805 -9.090 -3.423 1.00 94.12 178 LEU A CA 1
ATOM 1405 C C . LEU A 1 178 ? 11.283 -9.005 -3.268 1.00 94.12 178 LEU A C 1
ATOM 1407 O O . LEU A 1 178 ? 10.632 -10.025 -3.058 1.00 94.12 178 LEU A O 1
ATOM 1411 N N . LEU A 1 179 ? 10.687 -7.818 -3.426 1.00 95.06 179 LEU A N 1
ATOM 1412 C CA . LEU A 1 179 ? 9.227 -7.693 -3.386 1.00 95.06 179 LEU A CA 1
ATOM 1413 C C . LEU A 1 179 ? 8.571 -8.327 -4.614 1.00 95.06 179 LEU A C 1
ATOM 1415 O O . LEU A 1 179 ? 7.536 -8.972 -4.468 1.00 95.06 179 LEU A O 1
ATOM 1419 N N . GLY A 1 180 ? 9.165 -8.193 -5.804 1.00 95.12 180 GLY A N 1
ATOM 1420 C CA . GLY A 1 180 ? 8.656 -8.826 -7.021 1.00 95.12 180 GLY A CA 1
ATOM 1421 C C . GLY A 1 180 ? 8.636 -10.354 -6.918 1.00 95.12 180 GLY A C 1
ATOM 1422 O O . GLY A 1 180 ? 7.615 -10.979 -7.198 1.00 95.12 180 GLY A O 1
ATOM 1423 N N . THR A 1 181 ? 9.728 -10.963 -6.445 1.00 93.94 181 THR A N 1
ATOM 1424 C CA . THR A 1 181 ? 9.801 -12.419 -6.211 1.00 93.94 181 THR A CA 1
ATOM 1425 C C . THR A 1 181 ? 8.823 -12.870 -5.123 1.00 93.94 181 THR A C 1
ATOM 1427 O O . THR A 1 181 ? 8.142 -13.880 -5.299 1.00 93.94 181 THR A O 1
ATOM 1430 N N . ALA A 1 182 ? 8.671 -12.098 -4.041 1.00 95.19 182 ALA A N 1
ATOM 1431 C CA . ALA A 1 182 ? 7.705 -12.390 -2.984 1.00 95.19 182 ALA A CA 1
ATOM 1432 C C . ALA A 1 182 ? 6.240 -12.297 -3.448 1.00 95.19 182 ALA A C 1
ATOM 1434 O O . ALA A 1 182 ? 5.436 -13.157 -3.095 1.00 95.19 182 ALA A O 1
ATOM 1435 N N . CYS A 1 183 ? 5.890 -11.289 -4.257 1.00 94.75 183 CYS A N 1
ATOM 1436 C CA . CYS A 1 183 ? 4.554 -11.158 -4.850 1.00 94.75 183 CYS A CA 1
ATOM 1437 C C . CYS A 1 183 ? 4.258 -12.314 -5.814 1.00 94.75 183 CYS A C 1
ATOM 1439 O O . CYS A 1 183 ? 3.171 -12.885 -5.780 1.00 94.75 183 CYS A O 1
ATOM 1441 N N . ALA A 1 184 ? 5.245 -12.715 -6.619 1.00 93.19 184 ALA A N 1
ATOM 1442 C CA . ALA A 1 184 ? 5.116 -13.852 -7.523 1.00 93.19 184 ALA A CA 1
ATOM 1443 C C . ALA A 1 184 ? 4.874 -15.178 -6.771 1.00 93.19 184 ALA A C 1
ATOM 1445 O O . ALA A 1 184 ? 4.137 -16.034 -7.257 1.00 93.19 184 ALA A O 1
ATOM 1446 N N . ALA A 1 185 ? 5.464 -15.339 -5.583 1.00 93.06 185 ALA A N 1
ATOM 1447 C CA . ALA A 1 185 ? 5.341 -16.513 -4.715 1.00 93.06 185 ALA A CA 1
ATOM 1448 C C . ALA A 1 185 ? 4.323 -16.329 -3.566 1.00 93.06 185 ALA A C 1
ATOM 1450 O O . ALA A 1 185 ? 4.405 -17.009 -2.539 1.00 93.06 185 ALA A O 1
ATOM 1451 N N . GLN A 1 186 ? 3.369 -15.402 -3.706 1.00 93.44 186 GLN A N 1
ATOM 1452 C CA . GLN A 1 186 ? 2.430 -15.075 -2.635 1.00 93.44 186 GLN A CA 1
ATOM 1453 C C . GLN A 1 186 ? 1.605 -16.300 -2.208 1.00 93.44 186 GLN A C 1
ATOM 1455 O O . GLN A 1 186 ? 0.918 -16.923 -3.017 1.00 93.44 186 GLN A O 1
ATOM 1460 N N . GLY A 1 187 ? 1.647 -16.622 -0.914 1.00 92.00 187 GLY A N 1
ATOM 1461 C CA . GLY A 1 187 ? 0.904 -17.731 -0.310 1.00 92.00 187 GLY A CA 1
ATOM 1462 C C . GLY A 1 187 ? 1.336 -19.131 -0.758 1.00 92.00 187 GLY A C 1
ATOM 1463 O O . GLY A 1 187 ? 0.675 -20.099 -0.386 1.00 92.00 187 GLY A O 1
ATOM 1464 N N . THR A 1 188 ? 2.410 -19.276 -1.545 1.00 91.81 188 THR A N 1
ATOM 1465 C CA . THR A 1 188 ? 2.862 -20.594 -2.018 1.00 91.81 188 THR A CA 1
ATOM 1466 C C . THR A 1 188 ? 3.835 -21.271 -1.058 1.00 91.81 188 THR A C 1
ATOM 1468 O O . THR A 1 188 ? 4.060 -22.471 -1.186 1.00 91.81 188 THR A O 1
ATOM 1471 N N . GLY A 1 189 ? 4.455 -20.521 -0.137 1.00 91.44 189 GLY A N 1
ATOM 1472 C CA . GLY A 1 189 ? 5.518 -21.040 0.728 1.00 91.44 189 GLY A CA 1
ATOM 1473 C C . GLY A 1 189 ? 6.763 -21.497 -0.041 1.00 91.44 189 GLY A C 1
ATOM 1474 O O . GLY A 1 189 ? 7.426 -22.441 0.382 1.00 91.44 189 GLY A O 1
ATOM 1475 N N . ASP A 1 190 ? 7.065 -20.876 -1.188 1.00 92.69 190 ASP A N 1
ATOM 1476 C CA . ASP A 1 190 ? 8.195 -21.280 -2.032 1.00 92.69 190 ASP A CA 1
ATOM 1477 C C . ASP A 1 190 ? 9.535 -21.152 -1.286 1.00 92.69 190 ASP A C 1
ATOM 1479 O O . ASP A 1 190 ? 9.925 -20.072 -0.831 1.00 92.69 190 ASP A O 1
ATOM 1483 N N . ALA A 1 191 ? 10.260 -22.268 -1.197 1.00 91.75 191 ALA A N 1
ATOM 1484 C CA . ALA A 1 191 ? 11.535 -22.355 -0.502 1.00 91.75 191 ALA A CA 1
ATOM 1485 C C . ALA A 1 191 ? 12.634 -21.516 -1.174 1.00 91.75 191 ALA A C 1
ATOM 1487 O O . ALA A 1 191 ? 13.500 -20.992 -0.473 1.00 91.75 191 ALA A O 1
ATOM 1488 N N . GLN A 1 192 ? 12.608 -21.367 -2.506 1.00 90.69 192 GLN A N 1
ATOM 1489 C CA . GLN A 1 192 ? 13.590 -20.555 -3.238 1.00 90.69 192 GLN A CA 1
ATOM 1490 C C . GLN A 1 192 ? 13.426 -19.072 -2.889 1.00 90.69 192 GLN A C 1
ATOM 1492 O O . GLN A 1 192 ? 14.374 -18.441 -2.413 1.00 90.69 192 GLN A O 1
ATOM 1497 N N . ALA A 1 193 ? 12.207 -18.540 -3.032 1.00 92.31 193 ALA A N 1
ATOM 1498 C CA . ALA A 1 193 ? 11.881 -17.170 -2.643 1.00 92.31 193 ALA A CA 1
ATOM 1499 C C . ALA A 1 193 ? 12.158 -16.916 -1.150 1.00 92.31 193 ALA A C 1
ATOM 1501 O O . ALA A 1 193 ? 12.829 -15.945 -0.799 1.00 92.31 193 ALA A O 1
ATOM 1502 N N . ALA A 1 194 ? 11.724 -17.820 -0.265 1.00 93.12 194 ALA A N 1
ATOM 1503 C CA . ALA A 1 194 ? 11.970 -17.701 1.172 1.00 93.12 194 ALA A CA 1
ATOM 1504 C C . ALA A 1 194 ? 13.468 -17.673 1.514 1.00 93.12 194 ALA A C 1
ATOM 1506 O O . ALA A 1 194 ? 13.890 -16.883 2.359 1.00 93.12 194 ALA A O 1
ATOM 1507 N N . LYS A 1 195 ? 14.288 -18.495 0.843 1.00 91.69 195 LYS A N 1
ATOM 1508 C CA . LYS A 1 195 ? 15.741 -18.512 1.043 1.00 91.69 195 LYS A CA 1
ATOM 1509 C C . LYS A 1 195 ? 16.373 -17.186 0.630 1.00 91.69 195 LYS A C 1
ATOM 1511 O O . LYS A 1 195 ? 17.156 -16.649 1.407 1.00 91.69 195 LYS A O 1
ATOM 1516 N N . LEU A 1 196 ? 16.007 -16.633 -0.528 1.00 91.12 196 LEU A N 1
ATOM 1517 C CA . LEU A 1 196 ? 16.496 -15.321 -0.972 1.00 91.12 196 LEU A CA 1
ATOM 1518 C C . LEU A 1 196 ? 16.145 -14.217 0.035 1.00 91.12 196 LEU A C 1
ATOM 1520 O O . LEU A 1 196 ? 17.022 -13.464 0.444 1.00 91.12 196 LEU A O 1
ATOM 1524 N N . LEU A 1 197 ? 14.894 -14.172 0.501 1.00 92.50 197 LEU A N 1
ATOM 1525 C CA . LEU A 1 197 ? 14.435 -13.189 1.488 1.00 92.50 197 LEU A CA 1
ATOM 1526 C C . LEU A 1 197 ? 15.155 -13.346 2.837 1.00 92.50 197 LEU A C 1
ATOM 1528 O O . LEU A 1 197 ? 15.544 -12.353 3.449 1.00 92.50 197 LEU A O 1
ATOM 1532 N N . SER A 1 198 ? 15.386 -14.586 3.283 1.00 91.69 198 SER A N 1
ATOM 1533 C CA . SER A 1 198 ? 16.026 -14.869 4.575 1.00 91.69 198 SER A CA 1
ATOM 1534 C C . SER A 1 198 ? 17.453 -14.325 4.698 1.00 91.69 198 SER A C 1
ATOM 1536 O O . SER A 1 198 ? 17.872 -13.976 5.798 1.00 91.69 198 SER A O 1
ATOM 1538 N N . LEU A 1 199 ? 18.172 -14.172 3.577 1.00 89.12 199 LEU A N 1
ATOM 1539 C CA . LEU A 1 199 ? 19.522 -13.592 3.548 1.00 89.12 199 LEU A CA 1
ATOM 1540 C C . LEU A 1 199 ? 19.544 -12.106 3.938 1.00 89.12 199 LEU A C 1
ATOM 1542 O O . LEU A 1 199 ? 20.606 -11.559 4.217 1.00 89.12 199 LEU A O 1
ATOM 1546 N N . HIS A 1 200 ? 18.382 -11.453 3.959 1.00 87.81 200 HIS A N 1
ATOM 1547 C CA . HIS A 1 200 ? 18.240 -10.031 4.251 1.00 87.81 200 HIS A CA 1
ATOM 1548 C C . HIS A 1 200 ? 17.538 -9.753 5.592 1.00 87.81 200 HIS A C 1
ATOM 1550 O O . HIS A 1 200 ? 17.309 -8.588 5.920 1.00 87.81 200 HIS A O 1
ATOM 1556 N N . ILE A 1 201 ? 17.210 -10.795 6.368 1.00 89.69 201 ILE A N 1
ATOM 1557 C CA . ILE A 1 201 ? 16.517 -10.690 7.660 1.00 89.69 201 ILE A CA 1
ATOM 1558 C C . ILE A 1 201 ? 17.480 -11.100 8.785 1.00 89.69 201 ILE A C 1
ATOM 1560 O O . ILE A 1 201 ? 17.866 -12.269 8.844 1.00 89.69 201 ILE A O 1
ATOM 1564 N N . PRO A 1 202 ? 17.848 -10.187 9.706 1.00 84.94 202 PRO A N 1
ATOM 1565 C CA . PRO A 1 202 ? 18.845 -10.453 10.745 1.00 84.94 202 PRO A CA 1
ATOM 1566 C C . PRO A 1 202 ? 18.578 -11.705 11.590 1.00 84.94 202 PRO A C 1
ATOM 1568 O O . PRO A 1 202 ? 19.485 -12.511 11.773 1.00 84.94 202 PRO A O 1
ATOM 1571 N N . SER A 1 203 ? 17.342 -11.931 12.049 1.00 86.38 203 SER A N 1
ATOM 1572 C CA . SER A 1 203 ? 16.994 -13.093 12.889 1.00 86.38 203 SER A CA 1
ATOM 1573 C C . SER A 1 203 ? 17.085 -14.449 12.181 1.00 86.38 203 SER A C 1
ATOM 1575 O O . SER A 1 203 ? 16.995 -15.483 12.845 1.00 86.38 203 SER A O 1
ATOM 1577 N N . LEU A 1 204 ? 17.223 -14.471 10.853 1.00 87.88 204 LEU A N 1
ATOM 1578 C CA . LEU A 1 204 ? 17.368 -15.697 10.062 1.00 87.88 204 LEU A CA 1
ATOM 1579 C C . LEU A 1 204 ? 18.818 -15.984 9.660 1.00 87.88 204 LEU A C 1
ATOM 1581 O O . LEU A 1 204 ? 19.099 -17.067 9.141 1.00 87.88 204 LEU A O 1
ATOM 1585 N N . LEU A 1 205 ? 19.731 -15.045 9.907 1.00 86.31 205 LEU A N 1
ATOM 1586 C CA . LEU A 1 205 ? 21.142 -15.198 9.591 1.00 86.31 205 LEU A CA 1
ATOM 1587 C C . LEU A 1 205 ? 21.883 -16.000 10.675 1.00 86.31 205 LEU A C 1
ATOM 1589 O O . LEU A 1 205 ? 21.528 -15.930 11.854 1.00 86.31 205 LEU A O 1
ATOM 1593 N N . PRO A 1 206 ? 22.942 -16.745 10.306 1.00 84.12 206 PRO A N 1
ATOM 1594 C CA . PRO A 1 206 ? 23.865 -17.321 11.280 1.00 84.12 206 PRO A CA 1
ATOM 1595 C C . PRO A 1 206 ? 24.477 -16.241 12.184 1.00 84.12 206 PRO A C 1
ATOM 1597 O O . PRO A 1 206 ? 24.685 -15.104 11.751 1.00 84.12 206 PRO A O 1
ATOM 1600 N N . ALA A 1 207 ? 24.803 -16.602 13.427 1.00 75.69 207 ALA A N 1
ATOM 1601 C CA . ALA A 1 207 ? 25.427 -15.686 14.382 1.00 75.69 207 ALA A CA 1
ATOM 1602 C C . ALA A 1 207 ? 26.701 -15.042 13.792 1.00 75.69 207 ALA A C 1
ATOM 1604 O O . ALA A 1 207 ? 27.526 -15.730 13.194 1.00 75.69 207 ALA A O 1
ATOM 1605 N N . GLY A 1 208 ? 26.837 -13.718 13.930 1.00 66.56 208 GLY A N 1
ATOM 1606 C CA . GLY A 1 208 ? 27.962 -12.931 13.401 1.00 66.56 208 GLY A CA 1
ATOM 1607 C C . GLY A 1 208 ? 27.846 -12.509 11.926 1.00 66.56 208 GLY A C 1
ATOM 1608 O O . GLY A 1 208 ? 28.542 -11.592 11.501 1.00 66.56 208 GLY A O 1
ATOM 1609 N N . ALA A 1 209 ? 26.940 -13.095 11.132 1.00 67.62 209 ALA A N 1
ATOM 1610 C CA . ALA A 1 209 ? 26.776 -12.714 9.722 1.00 67.62 209 ALA A CA 1
ATOM 1611 C C . ALA A 1 209 ? 26.021 -11.383 9.532 1.00 67.62 209 ALA A C 1
ATOM 1613 O O . ALA A 1 209 ? 26.188 -10.714 8.512 1.00 67.62 209 ALA A O 1
ATOM 1614 N N . SER A 1 210 ? 25.199 -10.984 10.506 1.00 60.50 210 SER A N 1
ATOM 1615 C CA . SER A 1 210 ? 24.400 -9.752 10.463 1.00 60.50 210 SER A CA 1
ATOM 1616 C C . SER A 1 210 ? 25.244 -8.476 10.494 1.00 60.50 210 SER A C 1
ATOM 1618 O O . SER A 1 210 ? 24.877 -7.497 9.851 1.00 60.50 210 SER A O 1
ATOM 1620 N N . GLU A 1 211 ? 26.379 -8.492 11.196 1.00 57.38 211 GLU A N 1
ATOM 1621 C CA . GLU A 1 211 ? 27.285 -7.339 11.330 1.00 57.38 211 GLU A CA 1
ATOM 1622 C C . GLU A 1 211 ? 28.071 -7.066 10.038 1.00 57.38 211 GLU A C 1
ATOM 1624 O O . GLU A 1 211 ? 28.427 -5.930 9.740 1.00 57.38 211 GLU A O 1
ATOM 1629 N N . LEU A 1 212 ? 28.273 -8.100 9.217 1.00 53.88 212 LEU A N 1
ATOM 1630 C CA . LEU A 1 212 ? 28.982 -8.009 7.938 1.00 53.88 212 LEU A CA 1
ATOM 1631 C C . LEU A 1 212 ? 28.073 -7.537 6.787 1.00 53.88 212 LEU A C 1
ATOM 1633 O O . LEU A 1 212 ? 28.558 -7.098 5.740 1.00 53.88 212 LEU A O 1
ATOM 1637 N N . MET A 1 213 ? 26.749 -7.613 6.963 1.00 60.22 213 MET A N 1
ATOM 1638 C CA . MET A 1 213 ? 25.758 -7.236 5.954 1.00 60.22 213 MET A CA 1
ATOM 1639 C C . MET A 1 213 ? 25.210 -5.821 6.188 1.00 60.22 213 MET A C 1
ATOM 1641 O O . MET A 1 213 ? 24.099 -5.614 6.691 1.00 60.22 213 MET A O 1
ATOM 1645 N N . LEU A 1 214 ? 25.985 -4.832 5.733 1.00 62.75 214 LEU A N 1
ATOM 1646 C CA . LEU A 1 214 ? 25.544 -3.446 5.533 1.00 62.75 214 LEU A CA 1
ATOM 1647 C C . LEU A 1 214 ? 24.493 -3.388 4.405 1.00 62.75 214 LEU A C 1
ATOM 1649 O O . LEU A 1 214 ? 24.798 -3.088 3.252 1.00 62.75 214 LEU A O 1
ATOM 1653 N N . LEU A 1 215 ? 23.253 -3.750 4.732 1.00 69.00 215 LEU A N 1
ATOM 1654 C CA . LEU A 1 215 ? 22.091 -3.687 3.842 1.00 69.00 215 LEU A CA 1
ATOM 1655 C C . LEU A 1 215 ? 21.311 -2.397 4.092 1.00 69.00 215 LEU A C 1
ATOM 1657 O O . LEU A 1 215 ? 21.176 -1.965 5.236 1.00 69.00 215 LEU A O 1
ATOM 1661 N N . SER A 1 216 ? 20.726 -1.826 3.037 1.00 78.38 216 SER A N 1
ATOM 1662 C CA . SER A 1 216 ? 19.835 -0.676 3.197 1.00 78.38 216 SER A CA 1
ATOM 1663 C C . SER A 1 216 ? 18.577 -1.060 3.985 1.00 78.38 216 SER A C 1
ATOM 1665 O O . SER A 1 216 ? 18.031 -2.157 3.823 1.00 78.38 216 SER A O 1
ATOM 1667 N N . HIS A 1 217 ? 18.073 -0.141 4.812 1.00 80.50 217 HIS A N 1
ATOM 1668 C CA . HIS A 1 217 ? 16.853 -0.362 5.597 1.00 80.50 217 HIS A CA 1
ATOM 1669 C C . HIS A 1 217 ? 15.642 -0.705 4.719 1.00 80.50 217 HIS A C 1
ATOM 1671 O O . HIS A 1 217 ? 14.866 -1.592 5.067 1.00 80.50 217 HIS A O 1
ATOM 1677 N N . GLY A 1 218 ? 15.533 -0.084 3.538 1.00 83.94 218 GLY A N 1
ATOM 1678 C CA . GLY A 1 218 ? 14.501 -0.415 2.553 1.00 83.94 218 GLY A CA 1
ATOM 1679 C C . GLY A 1 218 ? 14.568 -1.870 2.081 1.00 83.94 218 GLY A C 1
ATOM 1680 O O . GLY A 1 218 ? 13.533 -2.518 1.974 1.00 83.94 218 GLY A O 1
ATOM 1681 N N . THR A 1 219 ? 15.772 -2.420 1.880 1.00 87.88 219 THR A N 1
ATOM 1682 C CA . THR A 1 219 ? 15.957 -3.830 1.486 1.00 87.88 219 THR A CA 1
ATOM 1683 C C . THR A 1 219 ? 15.508 -4.779 2.593 1.00 87.88 219 THR A C 1
ATOM 1685 O O . THR A 1 219 ? 14.813 -5.753 2.319 1.00 87.88 219 THR A O 1
ATOM 1688 N N . ARG A 1 220 ? 15.853 -4.480 3.853 1.00 88.56 220 ARG A N 1
ATOM 1689 C CA . ARG A 1 220 ? 15.413 -5.282 5.008 1.00 88.56 220 ARG A CA 1
ATOM 1690 C C . ARG A 1 220 ? 13.890 -5.235 5.164 1.00 88.56 220 ARG A C 1
ATOM 1692 O O . ARG A 1 220 ? 13.261 -6.274 5.334 1.00 88.56 220 ARG A O 1
ATOM 1699 N N . ALA A 1 221 ? 13.287 -4.051 5.040 1.00 90.62 221 ALA A N 1
ATOM 1700 C CA . ALA A 1 221 ? 11.835 -3.867 5.106 1.00 90.62 221 ALA A CA 1
ATOM 1701 C C . ALA A 1 221 ? 11.109 -4.630 3.986 1.00 90.62 221 ALA A C 1
ATOM 1703 O O . ALA A 1 221 ? 10.163 -5.371 4.254 1.00 90.62 221 ALA A O 1
ATOM 1704 N N . ALA A 1 222 ? 11.614 -4.527 2.754 1.00 93.25 222 ALA A N 1
ATOM 1705 C CA . ALA A 1 222 ? 11.143 -5.288 1.601 1.00 93.25 222 ALA A CA 1
ATOM 1706 C C . ALA A 1 222 ? 11.236 -6.804 1.825 1.00 93.25 222 ALA A C 1
ATOM 1708 O O . ALA A 1 222 ? 10.278 -7.522 1.545 1.00 93.25 222 ALA A O 1
ATOM 1709 N N . ALA A 1 223 ? 12.356 -7.289 2.366 1.00 94.19 223 ALA A N 1
ATOM 1710 C CA . ALA A 1 223 ? 12.546 -8.704 2.662 1.00 94.19 223 ALA A CA 1
ATOM 1711 C C . ALA A 1 223 ? 11.571 -9.209 3.733 1.00 94.19 223 ALA A C 1
ATOM 1713 O O . ALA A 1 223 ? 10.960 -10.263 3.562 1.00 94.19 223 ALA A O 1
ATOM 1714 N N . MET A 1 224 ? 11.386 -8.439 4.808 1.00 95.12 224 MET A N 1
ATOM 1715 C CA . MET A 1 224 ? 10.484 -8.791 5.902 1.00 95.12 224 MET A CA 1
ATOM 1716 C C . MET A 1 224 ? 9.023 -8.835 5.441 1.00 95.12 224 MET A C 1
ATOM 1718 O O . MET A 1 224 ? 8.331 -9.827 5.672 1.00 95.12 224 MET A O 1
ATOM 1722 N N . LEU A 1 225 ? 8.565 -7.803 4.725 1.00 96.31 225 LEU A N 1
ATOM 1723 C CA . LEU A 1 225 ? 7.227 -7.782 4.133 1.00 96.31 225 LEU A CA 1
ATOM 1724 C C . LEU A 1 225 ? 7.049 -8.918 3.114 1.00 96.31 225 LEU A C 1
ATOM 1726 O O . LEU A 1 225 ? 6.028 -9.606 3.123 1.00 96.31 225 LEU A O 1
ATOM 1730 N N . GLY A 1 226 ? 8.061 -9.145 2.273 1.00 96.06 226 GLY A N 1
ATOM 1731 C CA . GLY A 1 226 ? 8.085 -10.223 1.292 1.00 96.06 226 GLY A CA 1
ATOM 1732 C C . GLY A 1 226 ? 7.953 -11.606 1.929 1.00 96.06 226 GLY A C 1
ATOM 1733 O O . GLY A 1 226 ? 7.186 -12.433 1.441 1.00 96.06 226 GLY A O 1
ATOM 1734 N N . LEU A 1 227 ? 8.612 -11.847 3.067 1.00 96.38 227 LEU A N 1
ATOM 1735 C CA . LEU A 1 227 ? 8.475 -13.098 3.815 1.00 96.38 227 LEU A CA 1
ATOM 1736 C C . LEU A 1 227 ? 7.021 -13.326 4.258 1.00 96.38 227 LEU A C 1
ATOM 1738 O O . LEU A 1 227 ? 6.496 -14.433 4.122 1.00 96.38 227 LEU A O 1
ATOM 1742 N N . GLY A 1 228 ? 6.357 -12.266 4.728 1.00 96.50 228 GLY A N 1
ATOM 1743 C CA . GLY A 1 228 ? 4.937 -12.297 5.075 1.00 96.50 228 GLY A CA 1
ATOM 1744 C C . GLY A 1 228 ? 4.017 -12.574 3.883 1.00 96.50 228 GLY A C 1
ATOM 1745 O O . GLY A 1 228 ? 3.016 -13.266 4.043 1.00 96.50 228 GLY A O 1
ATOM 1746 N N . LEU A 1 229 ? 4.358 -12.088 2.683 1.00 95.75 229 LEU A N 1
ATOM 1747 C CA . LEU A 1 229 ? 3.616 -12.380 1.449 1.00 95.75 229 LEU A CA 1
ATOM 1748 C C . LEU A 1 229 ? 3.773 -13.843 1.014 1.00 95.75 229 LEU A C 1
ATOM 1750 O O . LEU A 1 229 ? 2.775 -14.495 0.705 1.00 95.75 229 LEU A O 1
ATOM 1754 N N . VAL A 1 230 ? 4.997 -14.381 1.024 1.00 95.94 230 VAL A N 1
ATOM 1755 C CA . VAL A 1 230 ? 5.283 -15.768 0.60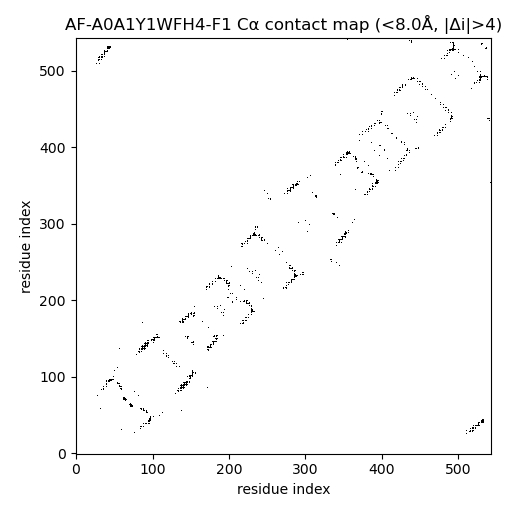5 1.00 95.94 230 VAL A CA 1
ATOM 1756 C C . VAL A 1 230 ? 4.547 -16.784 1.479 1.00 95.94 230 VAL A C 1
ATOM 1758 O O . VAL A 1 230 ? 3.974 -17.748 0.973 1.00 95.94 230 VAL A O 1
ATOM 1761 N N . TYR A 1 231 ? 4.522 -16.543 2.789 1.00 96.00 231 TYR A N 1
ATOM 1762 C CA . TYR A 1 231 ? 3.858 -17.398 3.775 1.00 96.00 231 TYR A CA 1
ATOM 1763 C C . TYR A 1 231 ? 2.486 -16.858 4.207 1.00 96.00 231 TYR A C 1
ATOM 1765 O O . TYR A 1 231 ? 1.978 -17.213 5.275 1.00 96.00 231 TYR A O 1
ATOM 1773 N N . ALA A 1 232 ? 1.866 -15.995 3.397 1.00 94.56 232 ALA A N 1
ATOM 1774 C CA . ALA A 1 232 ? 0.572 -15.415 3.727 1.00 94.56 232 ALA A CA 1
ATOM 1775 C C . ALA A 1 232 ? -0.448 -16.521 4.039 1.00 94.56 232 ALA A C 1
ATOM 1777 O O . ALA A 1 232 ? -0.625 -17.451 3.253 1.00 94.56 232 ALA A O 1
ATOM 1778 N N . ARG A 1 233 ? -1.132 -16.405 5.185 1.00 91.62 233 ARG A N 1
ATOM 1779 C CA . ARG A 1 233 ? -2.131 -17.363 5.698 1.00 91.62 233 ARG A CA 1
ATOM 1780 C C . ARG A 1 233 ? -1.616 -18.770 6.015 1.00 91.62 233 ARG A C 1
ATOM 1782 O O . ARG A 1 233 ? -2.446 -19.629 6.306 1.00 91.62 233 ARG A O 1
ATOM 1789 N N . SER A 1 234 ? -0.310 -19.025 5.986 1.00 92.19 234 SER A N 1
ATOM 1790 C CA . SER A 1 234 ? 0.218 -20.378 6.184 1.00 92.19 234 SER A CA 1
ATOM 1791 C C . SER A 1 234 ? 0.312 -20.796 7.654 1.00 92.19 234 SER A C 1
ATOM 1793 O O . SER A 1 234 ? 0.581 -21.963 7.919 1.00 92.19 234 SER A O 1
ATOM 1795 N N . GLN A 1 235 ? 0.199 -19.849 8.600 1.00 90.31 235 GLN A N 1
ATOM 1796 C CA . GLN A 1 235 ? 0.462 -20.070 10.032 1.00 90.31 235 GLN A CA 1
ATOM 1797 C C . GLN A 1 235 ? 1.795 -20.797 10.301 1.00 90.31 235 GLN A C 1
ATOM 1799 O O . GLN A 1 235 ? 1.911 -21.596 11.231 1.00 90.31 235 GLN A O 1
ATOM 1804 N N . ASN A 1 236 ? 2.823 -20.541 9.480 1.00 93.06 236 ASN A N 1
ATOM 1805 C CA . ASN A 1 236 ? 4.123 -21.178 9.671 1.00 93.06 236 ASN A CA 1
ATOM 1806 C C . ASN A 1 236 ? 4.751 -20.654 10.966 1.00 93.06 236 ASN A C 1
ATOM 1808 O O . ASN A 1 236 ? 5.258 -19.531 11.010 1.00 93.06 236 ASN A O 1
ATOM 1812 N N . ARG A 1 237 ? 4.725 -21.494 12.003 1.00 92.50 237 ARG A N 1
ATOM 1813 C CA . ARG A 1 237 ? 5.168 -21.166 13.359 1.00 92.50 237 ARG A CA 1
ATOM 1814 C C . ARG A 1 237 ? 6.531 -20.484 13.395 1.00 92.50 237 ARG A C 1
ATOM 1816 O O . ARG A 1 237 ? 6.661 -19.421 13.992 1.00 92.50 237 ARG A O 1
ATOM 1823 N N . ARG A 1 238 ? 7.531 -21.052 12.715 1.00 93.00 238 ARG A N 1
ATOM 1824 C CA . ARG A 1 238 ? 8.896 -20.509 12.717 1.00 93.00 238 ARG A CA 1
ATOM 1825 C C . ARG A 1 238 ? 8.932 -19.089 12.154 1.00 93.00 238 ARG A C 1
ATOM 1827 O O . ARG A 1 238 ? 9.645 -18.239 12.673 1.00 93.00 238 ARG A O 1
ATOM 1834 N N . MET A 1 239 ? 8.176 -18.824 11.089 1.00 94.06 239 MET A N 1
ATOM 1835 C CA . MET A 1 239 ? 8.135 -17.495 10.469 1.00 94.06 239 MET A CA 1
ATOM 1836 C C . MET A 1 239 ? 7.372 -16.489 11.338 1.00 94.06 239 MET A C 1
ATOM 1838 O O . MET A 1 239 ? 7.763 -15.328 11.400 1.00 94.06 239 MET A O 1
ATOM 1842 N N . VAL A 1 240 ? 6.336 -16.937 12.057 1.00 94.25 240 VAL A N 1
ATOM 1843 C CA . VAL A 1 240 ? 5.609 -16.117 13.041 1.00 94.25 240 VAL A CA 1
ATOM 1844 C C . VAL A 1 240 ? 6.523 -15.721 14.203 1.00 94.25 240 VAL A C 1
ATOM 1846 O O . VAL A 1 240 ? 6.582 -14.544 14.547 1.00 94.25 240 VAL A O 1
ATOM 1849 N N . GLU A 1 241 ? 7.283 -16.662 14.766 1.00 92.75 241 GLU A N 1
ATOM 1850 C CA . GLU A 1 241 ? 8.262 -16.385 15.829 1.00 92.75 241 GLU A CA 1
ATOM 1851 C C . GLU A 1 241 ? 9.351 -15.411 15.366 1.00 92.75 241 GLU A C 1
ATOM 1853 O O . GLU A 1 241 ? 9.691 -14.474 16.086 1.00 92.75 241 GLU A O 1
ATOM 1858 N N . VAL A 1 242 ? 9.864 -15.587 14.144 1.00 93.38 242 VAL A N 1
ATOM 1859 C CA . VAL A 1 242 ? 10.833 -14.662 13.537 1.00 93.38 242 VAL A CA 1
ATOM 1860 C C . VAL A 1 242 ? 10.234 -13.264 13.396 1.00 93.38 242 VAL A C 1
ATOM 1862 O O . VAL A 1 242 ? 10.871 -12.294 13.793 1.00 93.38 242 VAL A O 1
ATOM 1865 N N . ALA A 1 243 ? 9.004 -13.146 12.893 1.00 93.44 243 ALA A N 1
ATOM 1866 C CA . ALA A 1 243 ? 8.342 -11.856 12.734 1.00 93.44 243 ALA A CA 1
ATOM 1867 C C . ALA A 1 243 ? 8.056 -11.163 14.073 1.00 93.44 243 ALA A C 1
ATOM 1869 O O . ALA A 1 243 ? 8.281 -9.960 14.199 1.00 93.44 243 ALA A O 1
ATOM 1870 N N . LEU A 1 244 ? 7.623 -11.915 15.090 1.00 91.75 244 LEU A N 1
ATOM 1871 C CA . LEU A 1 244 ? 7.463 -11.414 16.458 1.00 91.75 244 LEU A CA 1
ATOM 1872 C C . LEU A 1 244 ? 8.793 -10.944 17.045 1.00 91.75 244 LEU A C 1
ATOM 1874 O O . LEU A 1 244 ? 8.851 -9.876 17.654 1.00 91.75 244 LEU A O 1
ATOM 1878 N N . ARG A 1 245 ? 9.865 -11.719 16.847 1.00 90.25 245 ARG A N 1
ATOM 1879 C CA . ARG A 1 245 ? 11.205 -11.368 17.315 1.00 90.25 245 ARG A CA 1
ATOM 1880 C C . ARG A 1 245 ? 11.685 -10.080 16.662 1.00 90.25 245 ARG A C 1
ATOM 1882 O O . ARG A 1 245 ? 12.047 -9.159 17.385 1.00 90.25 245 ARG A O 1
ATOM 1889 N N . GLU A 1 246 ? 11.627 -9.974 15.339 1.00 89.38 246 GLU A N 1
ATOM 1890 C CA . GLU A 1 246 ? 12.002 -8.756 14.608 1.00 89.38 246 GLU A CA 1
ATOM 1891 C C . GLU A 1 246 ? 11.191 -7.542 15.080 1.00 89.38 246 GLU A C 1
ATOM 1893 O O . GLU A 1 246 ? 11.764 -6.498 15.392 1.00 89.38 246 GLU A O 1
ATOM 1898 N N . LEU A 1 247 ? 9.872 -7.696 15.240 1.00 88.38 247 LEU A N 1
ATOM 1899 C CA . LEU A 1 247 ? 9.004 -6.634 15.749 1.00 88.38 247 LEU A CA 1
ATOM 1900 C C . LEU A 1 247 ? 9.378 -6.211 17.179 1.00 88.38 247 LEU A C 1
ATOM 1902 O O . LEU A 1 247 ? 9.386 -5.022 17.486 1.00 88.38 247 LEU A O 1
ATOM 1906 N N . SER A 1 248 ? 9.726 -7.163 18.049 1.00 84.69 248 SER A N 1
ATOM 1907 C CA . SER A 1 248 ? 10.170 -6.869 19.415 1.00 84.69 248 SER A CA 1
ATOM 1908 C C . SER A 1 248 ? 11.540 -6.177 19.455 1.00 84.69 248 SER A C 1
ATOM 1910 O O . SER A 1 248 ? 11.701 -5.194 20.178 1.00 84.69 248 SER A O 1
ATOM 1912 N N . MET A 1 249 ? 12.488 -6.608 18.613 1.00 78.88 249 MET A N 1
ATOM 1913 C CA . MET A 1 249 ? 13.833 -6.029 18.509 1.00 78.88 249 MET A CA 1
ATOM 1914 C C . MET A 1 249 ? 13.777 -4.573 18.048 1.00 78.88 249 MET A C 1
ATOM 1916 O O . MET A 1 249 ? 14.485 -3.724 18.588 1.00 78.88 249 MET A O 1
ATOM 1920 N N . CYS A 1 250 ? 12.863 -4.248 17.128 1.00 74.88 250 CYS A N 1
ATOM 1921 C CA . CYS A 1 250 ? 12.604 -2.871 16.707 1.00 74.88 250 CYS A CA 1
ATOM 1922 C C . CYS A 1 250 ? 12.163 -1.957 17.850 1.00 74.88 250 CYS A C 1
ATOM 1924 O O . CYS A 1 250 ? 12.246 -0.743 17.706 1.00 74.88 250 CYS A O 1
ATOM 1926 N N . ARG A 1 251 ? 11.696 -2.493 18.979 1.00 69.00 251 ARG A N 1
ATOM 1927 C CA . ARG A 1 251 ? 11.249 -1.702 20.134 1.00 69.00 251 ARG A CA 1
ATOM 1928 C C . ARG A 1 251 ? 12.293 -1.645 21.242 1.00 69.00 251 ARG A C 1
ATOM 1930 O O . ARG A 1 251 ? 12.363 -0.646 21.943 1.00 69.00 251 ARG A O 1
ATOM 1937 N N . THR A 1 252 ? 13.106 -2.689 21.386 1.00 62.12 252 THR A N 1
ATOM 1938 C CA . THR A 1 252 ? 14.094 -2.807 22.469 1.00 62.12 252 THR A CA 1
ATOM 1939 C C . THR A 1 252 ? 15.503 -2.386 22.077 1.00 62.12 252 THR A C 1
ATOM 1941 O O . THR A 1 252 ? 16.316 -2.167 22.970 1.00 62.12 252 THR A O 1
ATOM 1944 N N . ALA A 1 253 ? 15.823 -2.289 20.780 1.00 57.91 253 ALA A N 1
ATOM 1945 C CA . ALA A 1 253 ? 17.149 -1.851 20.360 1.00 57.91 253 ALA A CA 1
ATOM 1946 C C . ALA A 1 253 ? 17.429 -0.450 20.937 1.00 57.91 253 ALA A C 1
ATOM 1948 O O . ALA A 1 253 ? 16.589 0.444 20.737 1.00 57.91 253 ALA A O 1
ATOM 1949 N N . PRO A 1 254 ? 18.553 -0.251 21.657 1.00 50.16 254 PRO A N 1
ATOM 1950 C CA . PRO A 1 254 ? 18.928 1.070 22.136 1.00 50.16 254 PRO A CA 1
ATOM 1951 C C . PRO A 1 254 ? 18.941 2.024 20.942 1.00 50.16 254 PRO A C 1
ATOM 1953 O O . PRO A 1 254 ? 19.289 1.626 19.828 1.00 50.16 254 PRO A O 1
ATOM 1956 N N . ALA A 1 255 ? 18.483 3.260 21.142 1.00 50.81 255 ALA A N 1
ATOM 1957 C CA . ALA A 1 255 ? 18.825 4.318 20.207 1.00 50.81 255 ALA A CA 1
ATOM 1958 C C . ALA A 1 255 ? 20.353 4.394 20.242 1.00 50.81 255 ALA A C 1
ATOM 1960 O O . ALA A 1 255 ? 20.910 4.876 21.221 1.00 50.81 255 ALA A O 1
ATOM 1961 N N . GLU A 1 256 ? 21.033 3.772 19.278 1.00 41.84 256 GLU A N 1
ATOM 1962 C CA . GLU A 1 256 ? 22.480 3.914 19.161 1.00 41.84 256 GLU A CA 1
ATOM 1963 C C . GLU A 1 256 ? 22.791 5.412 19.146 1.00 41.84 256 GLU A C 1
ATOM 1965 O O . GLU A 1 256 ? 22.072 6.158 18.479 1.00 41.84 256 GLU A O 1
ATOM 1970 N N . ASP A 1 257 ? 23.829 5.824 19.881 1.00 34.06 257 ASP A N 1
ATOM 1971 C CA . ASP A 1 257 ? 24.308 7.201 20.064 1.00 34.06 257 ASP A CA 1
ATOM 1972 C C . ASP A 1 257 ? 24.664 7.893 18.732 1.00 34.06 257 ASP A C 1
ATOM 1974 O O . ASP A 1 257 ? 25.816 8.190 18.430 1.00 34.06 257 ASP A O 1
ATOM 1978 N N . HIS A 1 258 ? 23.660 8.187 17.914 1.00 37.44 258 HIS A N 1
ATOM 1979 C CA . HIS A 1 258 ? 23.739 9.077 16.762 1.00 37.44 258 HIS A CA 1
ATOM 1980 C C . HIS A 1 258 ? 23.125 10.431 17.137 1.00 37.44 258 HIS A C 1
ATOM 1982 O O . HIS A 1 258 ? 22.503 11.109 16.326 1.00 37.44 258 HIS A O 1
ATOM 1988 N N . SER A 1 259 ? 23.314 10.844 18.394 1.00 35.03 259 SER A N 1
ATOM 1989 C CA . SER A 1 259 ? 23.003 12.185 18.869 1.00 35.03 259 SER A CA 1
ATOM 1990 C C . SER A 1 259 ? 23.999 13.187 18.281 1.00 35.03 259 SER A C 1
ATOM 1992 O O . SER A 1 259 ? 24.969 13.560 18.938 1.00 35.03 259 SER A O 1
ATOM 1994 N N . ALA A 1 260 ? 23.778 13.622 17.042 1.00 34.72 260 ALA A N 1
ATOM 1995 C CA . ALA A 1 260 ? 24.316 14.882 16.532 1.00 34.72 260 ALA A CA 1
ATOM 1996 C C . ALA A 1 260 ? 23.663 15.272 15.197 1.00 34.72 260 ALA A C 1
ATOM 1998 O O . ALA A 1 260 ? 24.331 15.223 14.164 1.00 34.72 260 ALA A O 1
ATOM 1999 N N . ARG A 1 261 ? 22.391 15.698 15.221 1.00 31.00 261 ARG A N 1
ATOM 2000 C CA . ARG A 1 261 ? 21.858 16.849 14.454 1.00 31.00 261 ARG A CA 1
ATOM 2001 C C . ARG A 1 261 ? 20.352 17.002 14.688 1.00 31.00 261 ARG A C 1
ATOM 2003 O O . ARG A 1 261 ? 19.545 16.298 14.112 1.00 31.00 261 ARG A O 1
ATOM 2010 N N . LEU A 1 262 ? 19.988 17.970 15.527 1.00 37.25 262 LEU A N 1
ATOM 2011 C CA . LEU A 1 262 ? 18.608 18.416 15.743 1.00 37.25 262 LEU A CA 1
ATOM 2012 C C . LEU A 1 262 ? 18.119 19.327 14.602 1.00 37.25 262 LEU A C 1
ATOM 2014 O O . LEU A 1 262 ? 17.670 20.434 14.871 1.00 37.25 262 LEU A O 1
ATOM 2018 N N . ASP A 1 263 ? 18.205 18.887 13.347 1.00 33.47 263 ASP A N 1
ATOM 2019 C CA . ASP A 1 263 ? 17.628 19.604 12.203 1.00 33.47 263 ASP A CA 1
ATOM 2020 C C . ASP A 1 263 ? 17.186 18.590 11.128 1.00 33.47 263 ASP A C 1
ATOM 2022 O O . ASP A 1 263 ? 18.012 17.857 10.590 1.00 33.47 263 ASP A O 1
ATOM 2026 N N . ASP A 1 264 ? 15.880 18.593 10.824 1.00 33.41 264 ASP A N 1
ATOM 2027 C CA . ASP A 1 264 ? 15.119 17.637 9.996 1.00 33.41 264 ASP A CA 1
ATOM 2028 C C . ASP A 1 264 ? 14.982 16.214 10.584 1.00 33.41 264 ASP A C 1
ATOM 2030 O O . ASP A 1 264 ? 15.888 15.689 11.213 1.00 33.41 264 ASP A O 1
ATOM 2034 N N . ALA A 1 265 ? 13.802 15.596 10.420 1.00 42.31 265 ALA A N 1
ATOM 2035 C CA . ALA A 1 265 ? 13.495 14.252 10.923 1.00 42.31 265 ALA A CA 1
ATOM 2036 C C . ALA A 1 265 ? 14.629 13.266 10.593 1.00 42.31 265 ALA A C 1
ATOM 2038 O O . ALA A 1 265 ? 14.915 13.043 9.412 1.00 42.31 265 ALA A O 1
ATOM 2039 N N . ASP A 1 266 ? 15.267 12.696 11.619 1.00 40.50 266 ASP A N 1
ATOM 2040 C CA . ASP A 1 266 ? 16.442 11.849 11.442 1.00 40.50 266 ASP A CA 1
ATOM 2041 C C . ASP A 1 266 ? 16.111 10.692 10.476 1.00 40.50 266 ASP A C 1
ATOM 2043 O O . ASP A 1 266 ? 15.220 9.876 10.748 1.00 40.50 266 ASP A O 1
ATOM 2047 N N . PRO A 1 267 ? 16.817 10.555 9.335 1.00 50.72 267 PRO A N 1
ATOM 2048 C CA . PRO A 1 267 ? 16.534 9.510 8.348 1.00 50.72 267 PRO A CA 1
ATOM 2049 C C . PRO A 1 267 ? 16.694 8.088 8.920 1.00 50.72 267 PRO A C 1
ATOM 2051 O O . PRO A 1 267 ? 16.134 7.129 8.377 1.00 50.72 267 PRO A O 1
ATOM 2054 N N . ALA A 1 268 ? 17.424 7.946 10.032 1.00 48.31 268 ALA A N 1
ATOM 2055 C CA . ALA A 1 268 ? 17.569 6.704 10.785 1.00 48.31 268 ALA A CA 1
ATOM 2056 C C . ALA A 1 268 ? 16.285 6.311 11.544 1.00 48.31 268 ALA A C 1
ATOM 2058 O O . ALA A 1 268 ? 15.896 5.140 11.517 1.00 48.31 268 ALA A O 1
ATOM 2059 N N . GLU A 1 269 ? 15.584 7.272 12.154 1.00 50.12 269 GLU A N 1
ATOM 2060 C CA . GLU A 1 269 ? 14.338 7.026 12.896 1.00 50.12 269 GLU A CA 1
ATOM 2061 C C . GLU A 1 269 ? 13.213 6.600 11.938 1.00 50.12 269 GLU A C 1
ATOM 2063 O O . GLU A 1 269 ? 12.614 5.534 12.109 1.00 50.12 269 GLU A O 1
ATOM 2068 N N . SER A 1 270 ? 13.060 7.316 10.816 1.00 60.44 270 SER A N 1
ATOM 2069 C CA . SER A 1 270 ? 12.120 6.956 9.735 1.00 60.44 270 SER A CA 1
ATOM 2070 C C . SER A 1 270 ? 12.381 5.557 9.148 1.00 60.44 270 SER A C 1
ATOM 2072 O O . SER A 1 270 ? 11.466 4.848 8.720 1.00 60.44 270 SER A O 1
ATOM 2074 N N . SER A 1 271 ? 13.645 5.126 9.128 1.00 70.06 271 SER A N 1
ATOM 2075 C CA . SER A 1 271 ? 14.041 3.813 8.612 1.00 70.06 271 SER A CA 1
ATOM 2076 C C . SER A 1 271 ? 13.684 2.664 9.563 1.00 70.06 271 SER A C 1
ATOM 2078 O O . SER A 1 271 ? 13.293 1.584 9.107 1.00 70.06 271 SER A O 1
ATOM 2080 N N . ARG A 1 272 ? 13.781 2.889 10.881 1.00 75.75 272 ARG A N 1
ATOM 2081 C CA . ARG A 1 272 ? 13.391 1.920 11.918 1.00 75.75 272 ARG A CA 1
ATOM 2082 C C . ARG A 1 272 ? 11.878 1.723 11.949 1.00 75.75 272 ARG A C 1
ATOM 2084 O O . ARG A 1 272 ? 11.412 0.586 12.000 1.00 75.75 272 ARG A O 1
ATOM 2091 N N . GLU A 1 273 ? 11.119 2.808 11.841 1.00 79.12 273 GLU A N 1
ATOM 2092 C CA . GLU A 1 273 ? 9.653 2.781 11.774 1.00 79.12 273 GLU A CA 1
ATOM 2093 C C . GLU A 1 273 ? 9.145 2.021 10.544 1.00 79.12 273 GLU A C 1
ATOM 2095 O O . GLU A 1 273 ? 8.260 1.171 10.656 1.00 79.12 273 GLU A O 1
ATOM 2100 N N . CYS A 1 274 ? 9.753 2.260 9.376 1.00 84.75 274 CYS A N 1
ATOM 2101 C CA . CYS A 1 274 ? 9.437 1.539 8.142 1.00 84.75 274 CYS A CA 1
ATOM 2102 C C . CYS A 1 274 ? 9.630 0.022 8.300 1.00 84.75 274 CYS A C 1
ATOM 2104 O O . CYS A 1 274 ? 8.772 -0.773 7.895 1.00 84.75 274 CYS A O 1
ATOM 2106 N N . TYR A 1 275 ? 10.730 -0.392 8.934 1.00 87.88 275 TYR A N 1
ATOM 2107 C CA . TYR A 1 275 ? 11.004 -1.801 9.193 1.00 87.88 275 TYR A CA 1
ATOM 2108 C C . TYR A 1 275 ? 10.036 -2.401 10.227 1.00 87.88 275 TYR A C 1
ATOM 2110 O O . TYR A 1 275 ? 9.482 -3.472 9.981 1.00 87.88 275 TYR A O 1
ATOM 2118 N N . ALA A 1 276 ? 9.746 -1.694 11.326 1.00 89.00 276 ALA A N 1
ATOM 2119 C CA . ALA A 1 276 ? 8.789 -2.131 12.346 1.00 89.00 276 ALA A CA 1
ATOM 2120 C C . ALA A 1 276 ? 7.371 -2.305 11.776 1.00 89.00 276 ALA A C 1
ATOM 2122 O O . ALA A 1 276 ? 6.705 -3.311 12.035 1.00 89.00 276 ALA A O 1
ATOM 2123 N N . LEU A 1 277 ? 6.920 -1.360 10.947 1.00 90.69 277 LEU A N 1
ATOM 2124 C CA . LEU A 1 277 ? 5.641 -1.455 10.252 1.00 90.69 277 LEU A CA 1
ATOM 2125 C C . LEU A 1 277 ? 5.629 -2.641 9.277 1.00 90.69 277 LEU A C 1
ATOM 2127 O O . LEU A 1 277 ? 4.661 -3.399 9.250 1.00 90.69 277 LEU A O 1
ATOM 2131 N N . SER A 1 278 ? 6.716 -2.849 8.528 1.00 93.31 278 SER A N 1
ATOM 2132 C CA . SER A 1 278 ? 6.862 -3.985 7.607 1.00 93.31 278 SER A CA 1
ATOM 2133 C C . SER A 1 278 ? 6.839 -5.332 8.335 1.00 93.31 278 SER A C 1
ATOM 2135 O O . SER A 1 278 ? 6.176 -6.258 7.874 1.00 93.31 278 SER A O 1
ATOM 2137 N N . ALA A 1 279 ? 7.491 -5.439 9.498 1.00 93.75 279 ALA A N 1
ATOM 2138 C CA . ALA A 1 279 ? 7.439 -6.620 10.359 1.00 93.75 279 ALA A CA 1
ATOM 2139 C C . ALA A 1 279 ? 6.027 -6.866 10.915 1.00 93.75 279 ALA A C 1
ATOM 2141 O O . ALA A 1 279 ? 5.555 -8.003 10.915 1.00 93.75 279 ALA A O 1
ATOM 2142 N N . GLY A 1 280 ? 5.323 -5.803 11.318 1.00 94.69 280 GLY A N 1
ATOM 2143 C CA . GLY A 1 280 ? 3.927 -5.868 11.751 1.00 94.69 280 GLY A CA 1
ATOM 2144 C C . GLY A 1 280 ? 2.985 -6.357 10.649 1.00 94.69 280 GLY A C 1
ATOM 2145 O O . GLY A 1 280 ? 2.187 -7.269 10.867 1.00 94.69 280 GLY A O 1
ATOM 2146 N N . PHE A 1 281 ? 3.122 -5.819 9.435 1.00 96.00 281 PHE A N 1
ATOM 2147 C CA . PHE A 1 281 ? 2.395 -6.305 8.263 1.00 96.00 281 PHE A CA 1
ATOM 2148 C C . PHE A 1 281 ? 2.732 -7.753 7.932 1.00 96.00 281 PHE A C 1
ATOM 2150 O O . PHE A 1 281 ? 1.823 -8.539 7.688 1.00 96.00 281 PHE A O 1
ATOM 2157 N N . ALA A 1 282 ? 4.011 -8.122 7.944 1.00 96.50 282 ALA A N 1
ATOM 2158 C CA . ALA A 1 282 ? 4.435 -9.483 7.660 1.00 96.50 282 ALA A CA 1
ATOM 2159 C C . ALA A 1 282 ? 3.815 -10.481 8.645 1.00 96.50 282 ALA A C 1
ATOM 2161 O O . ALA A 1 282 ? 3.216 -11.468 8.221 1.00 96.50 282 ALA A O 1
ATOM 2162 N N . LEU A 1 283 ? 3.872 -10.180 9.947 1.00 95.81 283 LEU A N 1
ATOM 2163 C CA . LEU A 1 283 ? 3.206 -10.960 10.988 1.00 95.81 283 LEU A CA 1
ATOM 2164 C C . LEU A 1 283 ? 1.695 -11.045 10.743 1.00 95.81 283 LEU A C 1
ATOM 2166 O O . LEU A 1 283 ? 1.131 -12.135 10.739 1.00 95.81 283 LEU A O 1
ATOM 2170 N N . GLY A 1 284 ? 1.051 -9.909 10.474 1.00 95.12 284 GLY A N 1
ATOM 2171 C CA . GLY A 1 284 ? -0.370 -9.845 10.151 1.00 95.12 284 GLY A CA 1
ATOM 2172 C C . GLY A 1 284 ? -0.764 -10.685 8.932 1.00 95.12 284 GLY A C 1
ATOM 2173 O O . GLY A 1 284 ? -1.801 -11.339 8.952 1.00 95.12 284 GLY A O 1
ATOM 2174 N N . LEU A 1 285 ? 0.070 -10.718 7.887 1.00 95.56 285 LEU A N 1
ATOM 2175 C CA . LEU A 1 285 ? -0.144 -11.513 6.674 1.00 95.56 285 LEU A CA 1
ATOM 2176 C C . LEU A 1 285 ? 0.024 -13.021 6.926 1.00 95.56 285 LEU A C 1
ATOM 2178 O O . LEU A 1 285 ? -0.767 -13.812 6.404 1.00 95.56 285 LEU A O 1
ATOM 2182 N N . LEU A 1 286 ? 0.992 -13.428 7.756 1.00 95.06 286 LEU A N 1
ATOM 2183 C CA . LEU A 1 286 ? 1.221 -14.832 8.136 1.00 95.06 286 LEU A CA 1
ATOM 2184 C C . LEU A 1 286 ? -0.012 -15.464 8.806 1.00 95.06 286 LEU A C 1
ATOM 2186 O O . LEU A 1 286 ? -0.361 -16.609 8.507 1.00 95.06 286 LEU A O 1
ATOM 2190 N N . VAL A 1 287 ? -0.688 -14.709 9.681 1.00 94.19 287 VAL A N 1
ATOM 2191 C CA . VAL A 1 287 ? -1.878 -15.147 10.442 1.00 94.19 287 VAL A CA 1
ATOM 2192 C C . VAL A 1 287 ? -3.180 -14.463 9.995 1.00 94.19 287 VAL A C 1
ATOM 2194 O O . VAL A 1 287 ? -4.148 -14.410 10.752 1.00 94.19 287 VAL A O 1
ATOM 2197 N N . LEU A 1 288 ? -3.224 -13.952 8.761 1.00 94.12 288 LEU A N 1
ATOM 2198 C CA . LEU A 1 288 ? -4.295 -13.088 8.248 1.00 94.12 288 LEU A CA 1
ATOM 2199 C C . LEU A 1 288 ? -5.704 -13.676 8.439 1.00 94.12 288 LEU A C 1
ATOM 2201 O O . LEU A 1 288 ? -6.063 -14.665 7.789 1.00 94.12 288 LEU A O 1
ATOM 2205 N N . GLY A 1 289 ? -6.508 -13.028 9.290 1.00 91.00 289 GLY A N 1
ATOM 2206 C CA . GLY A 1 289 ? -7.884 -13.416 9.627 1.00 91.00 289 GLY A CA 1
ATOM 2207 C C . GLY A 1 289 ? -8.014 -14.747 10.381 1.00 91.00 289 GLY A C 1
ATOM 2208 O O . GLY A 1 289 ? -9.101 -15.318 10.435 1.00 91.00 289 GLY A O 1
ATOM 2209 N N . GLN A 1 290 ? -6.918 -15.285 10.922 1.00 89.50 290 GLN A N 1
ATOM 2210 C CA . GLN A 1 290 ? -6.874 -16.590 11.592 1.00 89.50 290 GLN A CA 1
ATOM 2211 C C . GLN A 1 290 ? -6.539 -16.488 13.086 1.00 89.50 290 GLN A C 1
ATOM 2213 O O . GLN A 1 290 ? -6.275 -17.505 13.718 1.00 89.50 290 GLN A O 1
ATOM 2218 N N . GLY A 1 291 ? -6.590 -15.293 13.681 1.00 83.19 291 GLY A N 1
ATOM 2219 C CA . GLY A 1 291 ? -6.213 -15.049 15.077 1.00 83.19 291 GLY A CA 1
ATOM 2220 C C . GLY A 1 291 ? -7.033 -15.810 16.128 1.00 83.19 291 GLY A C 1
ATOM 2221 O O . GLY A 1 291 ? -6.552 -15.996 17.237 1.00 83.19 291 GLY A O 1
ATOM 2222 N N . GLN A 1 292 ? -8.244 -16.279 15.796 1.00 82.38 292 GLN A N 1
ATOM 2223 C CA . GLN A 1 292 ? -9.037 -17.163 16.672 1.00 82.38 292 GLN A CA 1
ATOM 2224 C C . GLN A 1 292 ? -8.717 -18.657 16.478 1.00 82.38 292 GLN A C 1
ATOM 2226 O O . GLN A 1 292 ? -9.033 -19.470 17.339 1.00 82.38 292 GLN A O 1
ATOM 2231 N N . ARG A 1 293 ? -8.128 -19.035 15.336 1.00 78.75 293 ARG A N 1
ATOM 2232 C CA . ARG A 1 293 ? -7.880 -20.427 14.924 1.00 78.75 293 ARG A CA 1
ATOM 2233 C C . ARG A 1 293 ? -6.391 -20.749 15.004 1.00 78.75 293 ARG A C 1
ATOM 2235 O O . ARG A 1 293 ? -5.775 -21.136 14.017 1.00 78.75 293 ARG A O 1
ATOM 2242 N N . THR A 1 294 ? -5.792 -20.518 16.164 1.00 68.69 294 THR A N 1
ATOM 2243 C CA . THR A 1 294 ? -4.346 -20.648 16.385 1.00 68.69 294 THR A CA 1
ATOM 2244 C C . THR A 1 294 ? -4.013 -21.889 17.204 1.00 68.69 294 THR A C 1
ATOM 2246 O O . THR A 1 294 ? -3.351 -21.782 18.228 1.00 68.69 294 THR A O 1
ATOM 2249 N N . GLU A 1 295 ? -4.459 -23.074 16.788 1.00 75.81 295 GLU A N 1
ATOM 2250 C CA . GLU A 1 295 ? -4.117 -24.322 17.496 1.00 75.81 295 GLU A CA 1
ATOM 2251 C C . GLU A 1 295 ? -2.596 -24.557 17.506 1.00 75.81 295 GLU A C 1
ATOM 2253 O O . GLU A 1 295 ? -2.015 -24.918 18.524 1.00 75.81 295 GLU A O 1
ATOM 2258 N N . THR A 1 296 ? -1.926 -24.245 16.394 1.00 79.31 296 THR A N 1
ATOM 2259 C CA . THR A 1 296 ? -0.469 -24.386 16.211 1.00 79.31 296 THR A CA 1
ATOM 2260 C C . THR A 1 296 ? 0.364 -23.285 16.880 1.00 79.31 296 THR A C 1
ATOM 2262 O O . THR A 1 296 ? 1.584 -23.427 17.005 1.00 79.31 296 THR A O 1
ATOM 2265 N N . LEU A 1 297 ? -0.276 -22.184 17.291 1.00 85.19 297 LEU A N 1
ATOM 2266 C CA . LEU A 1 297 ? 0.362 -20.976 17.838 1.00 85.19 297 LEU A CA 1
ATOM 2267 C C . LEU A 1 297 ? -0.205 -20.599 19.218 1.00 85.19 297 LEU A C 1
ATOM 2269 O O . LEU A 1 297 ? -0.030 -19.463 19.660 1.00 85.19 297 LEU A O 1
ATOM 2273 N N . ALA A 1 298 ? -0.937 -21.509 19.868 1.00 80.94 298 ALA A N 1
ATOM 2274 C CA . ALA A 1 298 ? -1.671 -21.228 21.102 1.00 80.94 298 ALA A CA 1
ATOM 2275 C C . ALA A 1 298 ? -0.742 -20.773 22.238 1.00 80.94 298 ALA A C 1
ATOM 2277 O O . ALA A 1 298 ? -1.067 -19.861 22.990 1.00 80.94 298 ALA A O 1
ATOM 2278 N N . ASP A 1 299 ? 0.449 -21.356 22.312 1.00 83.94 299 ASP A N 1
ATOM 2279 C CA . ASP A 1 299 ? 1.495 -21.027 23.279 1.00 83.94 299 ASP A CA 1
ATOM 2280 C C . ASP A 1 299 ? 2.092 -19.622 23.092 1.00 83.94 299 ASP A C 1
ATOM 2282 O O . ASP A 1 299 ? 2.514 -19.000 24.067 1.00 83.94 299 ASP A O 1
ATOM 2286 N N . LEU A 1 300 ? 2.092 -19.086 21.866 1.00 83.06 300 LEU A N 1
ATOM 2287 C CA . LEU A 1 300 ? 2.596 -17.738 21.586 1.00 83.06 300 LEU A CA 1
ATOM 2288 C C . LEU A 1 300 ? 1.677 -16.638 22.132 1.00 83.06 300 LEU A C 1
ATOM 2290 O O . LEU A 1 300 ? 2.104 -15.485 22.195 1.00 83.06 300 LEU A O 1
ATOM 2294 N N . ASN A 1 301 ? 0.426 -16.962 22.494 1.00 85.44 301 ASN A N 1
ATOM 2295 C CA . ASN A 1 301 ? -0.570 -16.017 23.011 1.00 85.44 301 ASN A CA 1
ATOM 2296 C C . ASN A 1 301 ? -0.575 -14.692 22.227 1.00 85.44 301 ASN A C 1
ATOM 2298 O O . ASN A 1 301 ? -0.414 -13.608 22.792 1.00 85.44 301 ASN A O 1
ATOM 2302 N N . LEU A 1 302 ? -0.715 -14.783 20.897 1.00 87.06 302 LEU A N 1
ATOM 2303 C CA . LEU A 1 302 ? -0.545 -13.658 19.961 1.00 87.06 302 LEU A CA 1
ATOM 2304 C C . LEU A 1 302 ? -1.339 -12.407 20.356 1.00 87.06 302 LEU A C 1
ATOM 2306 O O . LEU A 1 302 ? -0.854 -11.289 20.205 1.00 87.06 302 LEU A O 1
ATOM 2310 N N . LEU A 1 303 ? -2.554 -12.589 20.879 1.00 88.06 303 LEU A N 1
ATOM 2311 C CA . LEU A 1 303 ? -3.387 -11.486 21.343 1.00 88.06 303 LEU A CA 1
ATOM 2312 C C . LEU A 1 303 ? -2.739 -10.731 22.504 1.00 88.06 303 LEU A C 1
ATOM 2314 O O . LEU A 1 303 ? -2.658 -9.505 22.455 1.00 88.06 303 LEU A O 1
ATOM 2318 N N . ASP A 1 304 ? -2.285 -11.434 23.539 1.00 87.62 304 ASP A N 1
ATOM 2319 C CA . ASP A 1 304 ? -1.715 -10.805 24.728 1.00 87.62 304 ASP A CA 1
ATOM 2320 C C . ASP A 1 304 ? -0.321 -10.250 24.459 1.00 87.62 304 ASP A C 1
ATOM 2322 O O . ASP A 1 304 ? -0.022 -9.141 24.897 1.00 87.62 304 ASP A O 1
ATOM 2326 N N . THR A 1 305 ? 0.502 -10.945 23.670 1.00 87.75 305 THR A N 1
ATOM 2327 C CA . THR A 1 305 ? 1.837 -10.459 23.293 1.00 87.75 305 THR A CA 1
ATOM 2328 C C . THR A 1 305 ? 1.761 -9.181 22.458 1.00 87.75 305 THR A C 1
ATOM 2330 O O . THR A 1 305 ? 2.432 -8.199 22.781 1.00 87.75 305 THR A O 1
ATOM 2333 N N . LEU A 1 306 ? 0.896 -9.131 21.437 1.00 87.69 306 LEU A N 1
ATOM 2334 C CA . LEU A 1 306 ? 0.665 -7.918 20.645 1.00 87.69 306 LEU A CA 1
ATOM 2335 C C . LEU A 1 306 ? 0.002 -6.814 21.465 1.00 87.69 306 LEU A C 1
ATOM 2337 O O . LEU A 1 306 ? 0.414 -5.661 21.370 1.00 87.69 306 LEU A O 1
ATOM 2341 N N . SER A 1 307 ? -0.964 -7.142 22.323 1.00 85.94 307 SER A N 1
ATOM 2342 C CA . SER A 1 307 ? -1.604 -6.147 23.193 1.00 85.94 307 SER A CA 1
ATOM 2343 C C . SER A 1 307 ? -0.624 -5.535 24.190 1.00 85.94 307 SER A C 1
ATOM 2345 O O . SER A 1 307 ? -0.637 -4.324 24.400 1.00 85.94 307 SER A O 1
ATOM 2347 N N . ALA A 1 308 ? 0.251 -6.352 24.777 1.00 83.94 308 ALA A N 1
ATOM 2348 C CA . ALA A 1 308 ? 1.320 -5.880 25.643 1.00 83.94 308 ALA A CA 1
ATOM 2349 C C . ALA A 1 308 ? 2.292 -4.984 24.868 1.00 83.94 308 ALA A C 1
ATOM 2351 O O . ALA A 1 308 ? 2.789 -4.005 25.416 1.00 83.94 308 ALA A O 1
ATOM 2352 N N . MET A 1 309 ? 2.534 -5.261 23.583 1.00 82.88 309 MET A N 1
ATOM 2353 C CA . MET A 1 309 ? 3.311 -4.353 22.748 1.00 82.88 309 MET A CA 1
ATOM 2354 C C . MET A 1 309 ? 2.589 -3.014 22.537 1.00 82.88 309 MET A C 1
ATOM 2356 O O . MET A 1 309 ? 3.182 -1.987 22.838 1.00 82.88 309 MET A O 1
ATOM 2360 N N . VAL A 1 310 ? 1.312 -3.012 22.140 1.00 78.81 310 VAL A N 1
ATOM 2361 C CA . VAL A 1 310 ? 0.515 -1.786 21.902 1.00 78.81 310 VAL A CA 1
ATOM 2362 C C . VAL A 1 310 ? 0.337 -0.925 23.166 1.00 78.81 310 VAL A C 1
ATOM 2364 O O . VAL A 1 310 ? 0.211 0.291 23.067 1.00 78.81 310 VAL A O 1
ATOM 2367 N N . GLY A 1 311 ? 0.281 -1.543 24.351 1.00 62.28 311 GLY A N 1
ATOM 2368 C CA . GLY A 1 311 ? -0.031 -0.870 25.620 1.00 62.28 311 GLY A CA 1
ATOM 2369 C C . GLY A 1 311 ? 1.165 -0.501 26.500 1.00 62.28 311 GLY A C 1
ATOM 2370 O O . GLY A 1 311 ? 0.971 0.173 27.509 1.00 62.28 311 GLY A O 1
ATOM 2371 N N . ARG A 1 312 ? 2.389 -0.931 26.165 1.00 55.47 312 ARG A N 1
ATOM 2372 C CA . ARG A 1 312 ? 3.596 -0.579 26.930 1.00 55.47 312 ARG A CA 1
ATOM 2373 C C . ARG A 1 312 ? 3.961 0.892 26.714 1.00 55.47 312 ARG A C 1
ATOM 2375 O O . ARG A 1 312 ? 4.866 1.210 25.954 1.00 55.47 312 ARG A O 1
ATOM 2382 N N . THR A 1 313 ? 3.305 1.780 27.455 1.00 42.72 313 THR A N 1
ATOM 2383 C CA . THR A 1 313 ? 3.981 2.956 28.001 1.00 42.72 313 THR A CA 1
ATOM 2384 C C . THR A 1 313 ? 4.908 2.461 29.119 1.00 42.72 313 THR A C 1
ATOM 2386 O O . THR A 1 313 ? 4.563 1.552 29.873 1.00 42.72 313 THR A O 1
ATOM 2389 N N . VAL A 1 314 ? 6.123 2.995 29.200 1.00 39.56 314 VAL A N 1
ATOM 2390 C CA . VAL A 1 314 ? 7.282 2.483 29.971 1.00 39.56 314 VAL A CA 1
ATOM 2391 C C . VAL A 1 314 ? 7.095 2.382 31.510 1.00 39.56 314 VAL A C 1
ATOM 2393 O O . VAL A 1 314 ? 8.039 2.113 32.237 1.00 39.56 314 VAL A O 1
ATOM 2396 N N . GLY A 1 315 ? 5.884 2.496 32.061 1.00 32.91 315 GLY A N 1
ATOM 2397 C CA . GLY A 1 315 ? 5.634 2.421 33.510 1.00 32.91 315 GLY A CA 1
ATOM 2398 C C . GLY A 1 315 ? 5.369 1.028 34.106 1.00 32.91 315 GLY A C 1
ATOM 2399 O O . GLY A 1 315 ? 5.461 0.872 35.318 1.00 32.91 315 GLY A O 1
ATOM 2400 N N . ALA A 1 316 ? 5.028 0.006 33.310 1.00 34.34 316 ALA A N 1
ATOM 2401 C CA . ALA A 1 316 ? 4.446 -1.236 33.853 1.00 34.34 316 ALA A CA 1
ATOM 2402 C C . ALA A 1 316 ? 5.434 -2.392 34.126 1.00 34.34 316 ALA A C 1
ATOM 2404 O O . ALA A 1 316 ? 5.040 -3.400 34.703 1.00 34.34 316 ALA A O 1
ATOM 2405 N N . VAL A 1 317 ? 6.718 -2.268 33.763 1.00 37.28 317 VAL A N 1
ATOM 2406 C CA . VAL A 1 317 ? 7.726 -3.315 34.059 1.00 37.28 317 VAL A CA 1
ATOM 2407 C C . VAL A 1 317 ? 8.205 -3.254 35.521 1.00 37.28 317 VAL A C 1
ATOM 2409 O O . VAL A 1 317 ? 8.690 -4.250 36.051 1.00 37.28 317 VAL A O 1
ATOM 2412 N N . GLY A 1 318 ? 7.986 -2.131 36.217 1.00 31.66 318 GLY A N 1
ATOM 2413 C CA . GLY A 1 318 ? 8.345 -1.981 37.632 1.00 31.66 318 GLY A CA 1
ATOM 2414 C C . GLY A 1 318 ? 7.429 -2.715 38.620 1.00 31.66 318 GLY A C 1
ATOM 2415 O O . GLY A 1 318 ? 7.860 -2.993 39.729 1.00 31.66 318 GLY A O 1
ATOM 2416 N N . ALA A 1 319 ? 6.193 -3.064 38.241 1.00 34.34 319 ALA A N 1
ATOM 2417 C CA . ALA A 1 319 ? 5.210 -3.618 39.184 1.00 34.34 319 ALA A CA 1
ATOM 2418 C C . ALA A 1 319 ? 5.040 -5.149 39.105 1.00 34.34 319 ALA A C 1
ATOM 2420 O O . ALA A 1 319 ? 4.578 -5.767 40.063 1.00 34.34 319 ALA A O 1
ATOM 2421 N N . GLU A 1 320 ? 5.407 -5.784 37.986 1.00 35.12 320 GLU A N 1
ATOM 2422 C CA . GLU A 1 320 ? 5.282 -7.244 37.827 1.00 35.12 320 GLU A CA 1
ATOM 2423 C C . GLU A 1 320 ? 6.576 -8.004 38.154 1.00 35.12 320 GLU A C 1
ATOM 2425 O O . GLU A 1 320 ? 6.506 -9.150 38.600 1.00 35.12 320 GLU A O 1
ATOM 2430 N N . SER A 1 321 ? 7.751 -7.369 38.039 1.00 34.50 321 SER A N 1
ATOM 2431 C CA . SER A 1 321 ? 9.030 -8.019 38.367 1.00 34.50 321 SER A CA 1
ATOM 2432 C C . SER A 1 321 ? 9.291 -8.165 39.875 1.00 34.50 321 SER A C 1
ATOM 2434 O O . SER A 1 321 ? 10.162 -8.945 40.254 1.00 34.50 321 SER A O 1
ATOM 2436 N N . GLU A 1 322 ? 8.542 -7.480 40.746 1.00 35.88 322 GLU A N 1
ATOM 2437 C CA . GLU A 1 322 ? 8.670 -7.631 42.207 1.00 35.88 322 GLU A CA 1
ATOM 2438 C C . GLU A 1 322 ? 7.883 -8.829 42.772 1.00 35.88 322 GLU A C 1
ATOM 2440 O O . GLU A 1 322 ? 8.128 -9.252 43.899 1.00 35.88 322 GLU A O 1
ATOM 2445 N N . ARG A 1 323 ? 6.962 -9.434 42.003 1.00 38.62 323 ARG A N 1
ATOM 2446 C CA . ARG A 1 323 ? 6.142 -10.570 42.479 1.00 38.62 323 ARG A CA 1
ATOM 2447 C C . ARG A 1 323 ? 6.743 -11.944 42.207 1.00 38.62 323 ARG A C 1
ATOM 2449 O O . ARG A 1 323 ? 6.339 -12.916 42.841 1.00 38.62 323 ARG A O 1
ATOM 2456 N N . THR A 1 324 ? 7.715 -12.047 41.308 1.00 39.22 324 THR A N 1
ATOM 2457 C CA . THR A 1 324 ? 8.410 -13.306 41.021 1.00 39.22 324 THR A CA 1
ATOM 2458 C C . THR A 1 324 ? 9.876 -13.159 41.401 1.00 39.22 324 THR A C 1
ATOM 2460 O O . THR A 1 324 ? 10.691 -12.755 40.578 1.00 39.22 324 THR A O 1
ATOM 2463 N N . GLY A 1 325 ? 10.198 -13.464 42.662 1.00 29.97 325 GLY A N 1
ATOM 2464 C CA . GLY A 1 325 ? 11.535 -13.366 43.259 1.00 29.97 325 GLY A CA 1
ATOM 2465 C C . GLY A 1 325 ? 12.585 -14.284 42.623 1.00 29.97 325 GLY A C 1
ATOM 2466 O O . GLY A 1 325 ? 13.048 -15.237 43.243 1.00 29.97 325 GLY A O 1
ATOM 2467 N N . ARG A 1 326 ? 12.981 -13.993 41.382 1.00 30.14 326 ARG A N 1
ATOM 2468 C CA . ARG A 1 326 ? 14.160 -14.558 40.724 1.00 30.14 326 ARG A CA 1
ATOM 2469 C C . ARG A 1 326 ? 15.207 -13.452 40.566 1.00 30.14 326 ARG A C 1
ATOM 2471 O O . ARG A 1 326 ? 15.023 -12.576 39.725 1.00 30.14 326 ARG A O 1
ATOM 2478 N N . PRO A 1 327 ? 16.302 -13.472 41.343 1.00 30.78 327 PRO A N 1
ATOM 2479 C CA . PRO A 1 327 ? 17.400 -12.544 41.147 1.00 30.78 327 PRO A CA 1
ATOM 2480 C C . PRO A 1 327 ? 18.277 -13.081 40.012 1.00 30.78 327 PRO A C 1
ATOM 2482 O O . PRO A 1 327 ? 18.912 -14.125 40.145 1.00 30.78 327 PRO A O 1
ATOM 2485 N N . GLY A 1 328 ? 18.285 -12.399 38.868 1.00 29.58 328 GLY A N 1
ATOM 2486 C CA . GLY A 1 328 ? 19.176 -12.760 37.767 1.00 29.58 328 GLY A CA 1
ATOM 2487 C C . GLY A 1 328 ? 18.849 -12.063 36.452 1.00 29.58 328 GLY A C 1
ATOM 2488 O O . GLY A 1 328 ? 18.027 -12.552 35.690 1.00 29.58 328 GLY A O 1
ATOM 2489 N N . SER A 1 329 ? 19.589 -10.986 36.169 1.00 32.84 329 SER A N 1
ATOM 2490 C CA . SER A 1 329 ? 19.780 -10.373 34.844 1.00 32.84 329 SER A CA 1
ATOM 2491 C C . SER A 1 329 ? 18.590 -9.620 34.226 1.00 32.84 329 SER A C 1
ATOM 2493 O O . SER A 1 329 ? 17.871 -10.147 33.383 1.00 32.84 329 SER A O 1
ATOM 2495 N N . ALA A 1 330 ? 18.469 -8.334 34.567 1.00 27.98 330 ALA A N 1
ATOM 2496 C CA . ALA A 1 330 ? 18.144 -7.272 33.609 1.00 27.98 330 ALA A CA 1
ATOM 2497 C C . ALA A 1 330 ? 18.489 -5.905 34.224 1.00 27.98 330 ALA A C 1
ATOM 2499 O O . ALA A 1 330 ? 17.868 -5.464 35.188 1.00 27.98 330 ALA A O 1
ATOM 2500 N N . MET A 1 331 ? 19.503 -5.241 33.668 1.00 28.53 331 MET A N 1
ATOM 2501 C CA . MET A 1 331 ? 19.737 -3.808 33.874 1.00 28.53 331 MET A CA 1
ATOM 2502 C C . MET A 1 331 ? 18.506 -3.016 33.390 1.00 28.53 331 MET A C 1
ATOM 2504 O O . MET A 1 331 ? 17.849 -3.457 32.443 1.00 28.53 331 MET A O 1
ATOM 2508 N N . PRO A 1 332 ? 18.191 -1.849 33.981 1.00 30.28 332 PRO A N 1
ATOM 2509 C CA . PRO A 1 332 ? 17.052 -1.035 33.570 1.00 30.28 332 PRO A CA 1
ATOM 2510 C C . PRO A 1 332 ? 17.342 -0.421 32.194 1.00 30.28 332 PRO A C 1
ATOM 2512 O O . PRO A 1 332 ? 17.966 0.631 32.087 1.00 30.28 332 PRO A O 1
ATOM 2515 N N . SER A 1 333 ? 16.959 -1.108 31.115 1.00 30.11 333 SER A N 1
ATOM 2516 C CA . SER A 1 333 ? 17.264 -0.646 29.763 1.00 30.11 333 SER A CA 1
ATOM 2517 C C . SER A 1 333 ? 16.185 0.297 29.235 1.00 30.11 333 SER A C 1
ATOM 2519 O O . SER A 1 333 ? 15.041 -0.115 29.058 1.00 30.11 333 SER A O 1
ATOM 2521 N N . ALA A 1 334 ? 16.634 1.511 28.918 1.00 34.22 334 ALA A N 1
ATOM 2522 C CA . ALA A 1 334 ? 16.199 2.382 27.829 1.00 34.22 334 ALA A CA 1
ATOM 2523 C C . ALA A 1 334 ? 14.711 2.776 27.761 1.00 34.22 334 ALA A C 1
ATOM 2525 O O . ALA A 1 334 ? 13.804 1.970 27.574 1.00 34.22 334 ALA A O 1
ATOM 2526 N N . HIS A 1 335 ? 14.484 4.087 27.826 1.00 37.91 335 HIS A N 1
ATOM 2527 C CA . HIS A 1 335 ? 13.215 4.742 27.539 1.00 37.91 335 HIS A CA 1
ATOM 2528 C C . HIS A 1 335 ? 12.723 4.383 26.125 1.00 37.91 335 HIS A C 1
ATOM 2530 O O . HIS A 1 335 ? 13.136 4.991 25.142 1.00 37.91 335 HIS A O 1
ATOM 2536 N N . ALA A 1 336 ? 11.834 3.395 26.006 1.00 40.59 336 ALA A N 1
ATOM 2537 C CA . ALA A 1 336 ? 11.073 3.198 24.779 1.00 40.59 336 ALA A CA 1
ATOM 2538 C C . ALA A 1 336 ? 10.088 4.370 24.640 1.00 40.59 336 ALA A C 1
ATOM 2540 O O . ALA A 1 336 ? 9.133 4.490 25.409 1.00 40.59 336 ALA A O 1
ATOM 2541 N N . MET A 1 337 ? 10.355 5.270 23.697 1.00 38.69 337 MET A N 1
ATOM 2542 C CA . MET A 1 337 ? 9.493 6.416 23.415 1.00 38.69 337 MET A CA 1
ATOM 2543 C C . MET A 1 337 ? 8.098 5.924 22.977 1.00 38.69 337 MET A C 1
ATOM 2545 O O . MET A 1 337 ? 8.014 5.158 22.014 1.00 38.69 337 MET A O 1
ATOM 2549 N N . PRO A 1 338 ? 6.997 6.334 23.641 1.00 42.94 338 PRO A N 1
ATOM 2550 C CA . PRO A 1 338 ? 5.649 6.159 23.100 1.00 42.94 338 PRO A CA 1
ATOM 2551 C C . PRO A 1 338 ? 5.570 6.890 21.752 1.00 42.94 338 PRO A C 1
ATOM 2553 O O . PRO A 1 338 ? 5.830 8.091 21.702 1.00 42.94 338 PRO A O 1
ATOM 2556 N N . GLY A 1 339 ? 5.263 6.190 20.658 1.00 54.16 339 GLY A N 1
ATOM 2557 C CA . GLY A 1 339 ? 5.347 6.776 19.315 1.00 54.16 339 GLY A CA 1
ATOM 2558 C C . GLY A 1 339 ? 5.124 5.777 18.179 1.00 54.16 339 GLY A C 1
ATOM 2559 O O . GLY A 1 339 ? 4.677 4.653 18.399 1.00 54.16 339 GLY A O 1
ATOM 2560 N N . VAL A 1 340 ? 5.459 6.187 16.951 1.00 53.56 340 VAL A N 1
ATOM 2561 C CA . VAL A 1 340 ? 5.252 5.494 15.656 1.00 53.56 340 VAL A CA 1
ATOM 2562 C C . VAL A 1 340 ? 5.674 4.007 15.647 1.00 53.56 340 VAL A C 1
ATOM 2564 O O . VAL A 1 340 ? 5.143 3.203 14.878 1.00 53.56 340 VAL A O 1
ATOM 2567 N N . SER A 1 341 ? 6.543 3.589 16.571 1.00 64.75 341 SER A N 1
ATOM 2568 C CA . SER A 1 341 ? 6.888 2.180 16.830 1.00 64.75 341 SER A CA 1
ATOM 2569 C C . SER A 1 341 ? 5.694 1.280 17.204 1.00 64.75 341 SER A C 1
ATOM 2571 O O . SER A 1 341 ? 5.774 0.060 17.043 1.00 64.75 341 SER A O 1
ATOM 2573 N N . ASP A 1 342 ? 4.574 1.843 17.665 1.00 78.31 342 ASP A N 1
ATOM 2574 C CA . ASP A 1 342 ? 3.365 1.086 18.016 1.00 78.31 342 ASP A CA 1
ATOM 2575 C C . ASP A 1 342 ? 2.491 0.737 16.794 1.00 78.31 342 ASP A C 1
ATOM 2577 O O . ASP A 1 342 ? 1.590 -0.101 16.893 1.00 78.31 342 ASP A O 1
ATOM 2581 N N . LEU A 1 343 ? 2.777 1.301 15.612 1.00 87.88 343 LEU A N 1
ATOM 2582 C CA . LEU A 1 343 ? 2.021 1.016 14.387 1.00 87.88 343 LEU A CA 1
ATOM 2583 C C . LEU A 1 343 ? 2.181 -0.434 13.912 1.00 87.88 343 LEU A C 1
ATOM 2585 O O . LEU A 1 343 ? 1.210 -1.039 13.460 1.00 87.88 343 LEU A O 1
ATOM 2589 N N . GLY A 1 344 ? 3.379 -1.012 14.044 1.00 90.81 344 GLY A N 1
ATOM 2590 C CA . GLY A 1 344 ? 3.644 -2.404 13.668 1.00 90.81 344 GLY A CA 1
ATOM 2591 C C . GLY A 1 344 ? 2.770 -3.400 14.447 1.00 90.81 344 GLY A C 1
ATOM 2592 O O . GLY A 1 344 ? 2.031 -4.166 13.824 1.00 90.81 344 GLY A O 1
ATOM 2593 N N . PRO A 1 345 ? 2.774 -3.370 15.795 1.00 91.81 345 PRO A N 1
ATOM 2594 C CA . PRO A 1 345 ? 1.891 -4.207 16.608 1.00 91.81 345 PRO A CA 1
ATOM 2595 C C . PRO A 1 345 ? 0.395 -3.965 16.355 1.00 91.81 345 PRO A C 1
ATOM 2597 O O . PRO A 1 345 ? -0.371 -4.928 16.308 1.00 91.81 345 PRO A O 1
ATOM 2600 N N . VAL A 1 346 ? -0.030 -2.709 16.146 1.00 93.69 346 VAL A N 1
ATOM 2601 C CA . VAL A 1 346 ? -1.427 -2.372 15.804 1.00 93.69 346 VAL A CA 1
ATOM 2602 C C . VAL A 1 346 ? -1.836 -3.010 14.474 1.00 93.69 346 VAL A C 1
ATOM 2604 O O . VAL A 1 346 ? -2.897 -3.632 14.398 1.00 93.69 346 VAL A O 1
ATOM 2607 N N . ALA A 1 347 ? -0.996 -2.897 13.440 1.00 94.50 347 ALA A N 1
ATOM 2608 C CA . ALA A 1 347 ? -1.231 -3.500 12.131 1.00 94.50 347 ALA A CA 1
ATOM 2609 C C . ALA A 1 347 ? -1.277 -5.033 12.215 1.00 94.50 347 ALA A C 1
ATOM 2611 O O . ALA A 1 347 ? -2.202 -5.650 11.687 1.00 94.50 347 ALA A O 1
ATOM 2612 N N . ALA A 1 348 ? -0.328 -5.647 12.929 1.00 95.06 348 ALA A N 1
ATOM 2613 C CA . ALA A 1 348 ? -0.288 -7.093 13.135 1.00 95.06 348 ALA A CA 1
ATOM 2614 C C . ALA A 1 348 ? -1.557 -7.608 13.829 1.00 95.06 348 ALA A C 1
ATOM 2616 O O . ALA A 1 348 ? -2.170 -8.565 13.356 1.00 95.06 348 ALA A O 1
ATOM 2617 N N . LEU A 1 349 ? -1.979 -6.953 14.918 1.00 94.62 349 LEU A N 1
ATOM 2618 C CA . LEU A 1 349 ? -3.175 -7.333 15.669 1.00 94.62 349 LEU A CA 1
ATOM 2619 C C . LEU A 1 349 ? -4.445 -7.166 14.823 1.00 94.62 349 LEU A C 1
ATOM 2621 O O . LEU A 1 349 ? -5.288 -8.060 14.791 1.00 94.62 349 LEU A O 1
ATOM 2625 N N . GLY A 1 350 ? -4.558 -6.049 14.100 1.00 94.62 350 GLY A N 1
ATOM 2626 C CA . GLY A 1 350 ? -5.662 -5.789 13.178 1.00 94.62 350 GLY A CA 1
ATOM 2627 C C . GLY A 1 350 ? -5.807 -6.855 12.097 1.00 94.62 350 GLY A C 1
ATOM 2628 O O . GLY A 1 350 ? -6.889 -7.405 11.902 1.00 94.62 350 GLY A O 1
ATOM 2629 N N . LEU A 1 351 ? -4.704 -7.186 11.426 1.00 95.00 351 LEU A N 1
ATOM 2630 C CA . LEU A 1 351 ? -4.683 -8.163 10.338 1.00 95.00 351 LEU A CA 1
ATOM 2631 C C . LEU A 1 351 ? -4.869 -9.605 10.828 1.00 95.00 351 LEU A C 1
ATOM 2633 O O . LEU A 1 351 ? -5.556 -10.388 10.170 1.00 95.00 351 LEU A O 1
ATOM 2637 N N . ALA A 1 352 ? -4.330 -9.960 11.997 1.00 94.06 352 ALA A N 1
ATOM 2638 C CA . ALA A 1 352 ? -4.528 -11.283 12.588 1.00 94.06 352 ALA A CA 1
ATOM 2639 C C . ALA A 1 352 ? -6.017 -11.581 12.844 1.00 94.06 352 ALA A C 1
ATOM 2641 O O . ALA A 1 352 ? -6.479 -12.695 12.596 1.00 94.06 352 ALA A O 1
ATOM 2642 N N . PHE A 1 353 ? -6.788 -10.581 13.282 1.00 94.12 353 PHE A N 1
ATOM 2643 C CA . PHE A 1 353 ? -8.219 -10.706 13.596 1.00 94.12 353 PHE A CA 1
ATOM 2644 C C . PHE A 1 353 ? -9.148 -10.097 12.530 1.00 94.12 353 PHE A C 1
ATOM 2646 O O . PHE A 1 353 ? -10.339 -9.900 12.794 1.00 94.12 353 PHE A O 1
ATOM 2653 N N . LEU A 1 354 ? -8.633 -9.829 11.328 1.00 94.81 354 LEU A N 1
ATOM 2654 C CA . LEU A 1 354 ? -9.366 -9.203 10.225 1.00 94.81 354 LEU A CA 1
ATOM 2655 C C . LEU A 1 354 ? -10.664 -9.953 9.888 1.00 94.81 354 LEU A C 1
ATOM 2657 O O . LEU A 1 354 ? -10.620 -11.158 9.640 1.00 94.81 354 LEU A O 1
ATOM 2661 N N . GLY A 1 355 ? -11.800 -9.246 9.867 1.00 92.06 355 GLY A N 1
ATOM 2662 C CA . GLY A 1 355 ? -13.111 -9.815 9.518 1.00 92.06 355 GLY A CA 1
ATOM 2663 C C . GLY A 1 355 ? -13.620 -10.902 10.475 1.00 92.06 355 GLY A C 1
ATOM 2664 O O . GLY A 1 355 ? -14.540 -11.642 10.147 1.00 92.06 355 GLY A O 1
ATOM 2665 N N . THR A 1 356 ? -13.013 -11.057 11.657 1.00 92.50 356 THR A N 1
ATOM 2666 C CA . THR A 1 356 ? -13.395 -12.126 12.596 1.00 92.50 356 THR A CA 1
ATOM 2667 C C . THR A 1 356 ? -14.476 -11.710 13.596 1.00 92.50 356 THR A C 1
ATOM 2669 O O . THR A 1 356 ? -14.967 -12.554 14.345 1.00 92.50 356 THR A O 1
ATOM 2672 N N . ASN A 1 357 ? -14.811 -10.415 13.663 1.00 93.00 357 ASN A N 1
ATOM 2673 C CA . ASN A 1 357 ? -15.748 -9.818 14.623 1.00 93.00 357 ASN A CA 1
ATOM 2674 C C . ASN A 1 357 ? -15.430 -10.155 16.096 1.00 93.00 357 ASN A C 1
ATOM 2676 O O . ASN A 1 357 ? -16.299 -10.160 16.975 1.00 93.00 357 ASN A O 1
ATOM 2680 N N . TYR A 1 358 ? -14.150 -10.420 16.388 1.00 93.75 358 TYR A N 1
ATOM 2681 C CA . TYR A 1 358 ? -13.690 -10.794 17.718 1.00 93.75 358 TYR A CA 1
ATOM 2682 C C . TYR A 1 358 ? -13.590 -9.576 18.639 1.00 93.75 358 TYR A C 1
ATOM 2684 O O . TYR A 1 358 ? -12.598 -8.839 18.644 1.00 93.75 358 TYR A O 1
ATOM 2692 N N . ARG A 1 359 ? -14.624 -9.381 19.464 1.00 93.81 359 ARG A N 1
ATOM 2693 C CA . ARG A 1 359 ? -14.728 -8.235 20.382 1.00 93.81 359 ARG A CA 1
ATOM 2694 C C . ARG A 1 359 ? -13.516 -8.059 21.307 1.00 93.81 359 ARG A C 1
ATOM 2696 O O . ARG A 1 359 ? -13.096 -6.913 21.460 1.00 93.81 359 ARG A O 1
ATOM 2703 N N . PRO A 1 360 ? -12.916 -9.115 21.898 1.00 92.00 360 PRO A N 1
ATOM 2704 C CA . PRO A 1 360 ? -11.754 -8.936 22.764 1.00 92.00 360 PRO A CA 1
ATOM 2705 C C . PRO A 1 360 ? -10.557 -8.317 22.035 1.00 92.00 360 PRO A C 1
ATOM 2707 O O . PRO A 1 360 ? -9.960 -7.386 22.566 1.00 92.00 360 PRO A O 1
ATOM 2710 N N . ALA A 1 361 ? -10.248 -8.737 20.801 1.00 90.88 361 ALA A N 1
ATOM 2711 C CA . ALA A 1 361 ? -9.185 -8.103 20.010 1.00 90.88 361 ALA A CA 1
ATOM 2712 C C . ALA A 1 361 ? -9.526 -6.652 19.643 1.00 90.88 361 ALA A C 1
ATOM 2714 O O . ALA A 1 361 ? -8.691 -5.762 19.802 1.00 90.88 361 ALA A O 1
ATOM 2715 N N . ALA A 1 362 ? -10.773 -6.385 19.241 1.00 92.62 362 ALA A N 1
ATOM 2716 C CA . ALA A 1 362 ? -11.233 -5.027 18.957 1.00 92.62 362 ALA A CA 1
ATOM 2717 C C . ALA A 1 362 ? -11.139 -4.101 20.189 1.00 92.62 362 ALA A C 1
ATOM 2719 O O . ALA A 1 362 ? -10.810 -2.922 20.053 1.00 92.62 362 ALA A O 1
ATOM 2720 N N . HIS A 1 363 ? -11.382 -4.627 21.395 1.00 91.25 363 HIS A N 1
ATOM 2721 C CA . HIS A 1 363 ? -11.259 -3.884 22.651 1.00 91.25 363 HIS A CA 1
ATOM 2722 C C . HIS A 1 363 ? -9.801 -3.534 22.985 1.00 91.25 363 HIS A C 1
ATOM 2724 O O . HIS A 1 363 ? -9.532 -2.456 23.508 1.00 91.25 363 HIS A O 1
ATOM 2730 N N . ARG A 1 364 ? -8.832 -4.395 22.648 1.00 90.19 364 ARG A N 1
ATOM 2731 C CA . ARG A 1 364 ? -7.398 -4.092 22.837 1.00 90.19 364 ARG A CA 1
ATOM 2732 C C . ARG A 1 364 ? -6.922 -2.927 21.959 1.00 90.19 364 ARG A C 1
ATOM 2734 O O . ARG A 1 364 ? -5.983 -2.228 22.324 1.00 90.19 364 ARG A O 1
ATOM 2741 N N . LEU A 1 365 ? -7.617 -2.663 20.851 1.00 90.50 365 LEU A N 1
ATOM 2742 C CA . LEU A 1 365 ? -7.406 -1.502 19.979 1.00 90.50 365 LEU A CA 1
ATOM 2743 C C . LEU A 1 365 ? -8.318 -0.308 20.309 1.00 90.50 365 LEU A C 1
ATOM 2745 O O . LEU A 1 365 ? -8.391 0.641 19.526 1.00 90.50 365 LEU A O 1
ATOM 2749 N N . ALA A 1 366 ? -9.009 -0.314 21.454 1.00 87.88 366 ALA A N 1
ATOM 2750 C CA . ALA A 1 366 ? -9.869 0.795 21.846 1.00 87.88 366 ALA A CA 1
ATOM 2751 C C . ALA A 1 366 ? -9.096 2.123 21.927 1.00 87.88 366 ALA A C 1
ATOM 2753 O O . ALA A 1 366 ? -7.914 2.184 22.297 1.00 87.88 366 ALA A O 1
ATOM 2754 N N . LEU A 1 367 ? -9.790 3.196 21.552 1.00 88.00 367 LEU A N 1
ATOM 2755 C CA . LEU A 1 367 ? -9.283 4.555 21.685 1.00 88.00 367 LEU A CA 1
ATOM 2756 C C . LEU A 1 367 ? -9.204 4.929 23.174 1.00 88.00 367 LEU A C 1
ATOM 2758 O O . LEU A 1 367 ? -10.033 4.452 23.954 1.00 88.00 367 LEU A O 1
ATOM 2762 N N . PRO A 1 368 ? -8.230 5.762 23.580 1.00 85.25 368 PRO A N 1
ATOM 2763 C CA . PRO A 1 368 ? -8.161 6.254 24.950 1.00 85.25 368 PRO A CA 1
ATOM 2764 C C . PRO A 1 368 ? -9.470 6.936 25.368 1.00 85.25 368 PRO A C 1
ATOM 2766 O O . PRO A 1 368 ? -10.025 7.733 24.614 1.00 85.25 368 PRO A O 1
ATOM 2769 N N . SER A 1 369 ? -9.960 6.625 26.569 1.00 79.19 369 SER A N 1
ATOM 2770 C CA . SER A 1 369 ? -11.226 7.155 27.093 1.00 79.19 369 SER A CA 1
ATOM 2771 C C . SER A 1 369 ? -11.105 8.562 27.683 1.00 79.19 369 SER A C 1
ATOM 2773 O O . SER A 1 369 ? -12.109 9.254 27.826 1.00 79.19 369 SER A O 1
ATOM 2775 N N . THR A 1 370 ? -9.892 9.006 28.027 1.00 84.75 370 THR A N 1
ATOM 2776 C CA . THR A 1 370 ? -9.652 10.322 28.629 1.00 84.75 370 THR A CA 1
ATOM 2777 C C . THR A 1 370 ? -9.162 11.329 27.594 1.00 84.75 370 THR A C 1
ATOM 2779 O O . THR A 1 370 ? -8.297 11.037 26.764 1.00 84.75 370 THR A O 1
ATOM 2782 N N . LEU A 1 371 ? -9.668 12.564 27.681 1.00 84.38 371 LEU A N 1
ATOM 2783 C CA . LEU A 1 371 ? -9.253 13.657 26.793 1.00 84.38 371 LEU A CA 1
ATOM 2784 C C . LEU A 1 371 ? -7.748 13.937 26.884 1.00 84.38 371 LEU A C 1
ATOM 2786 O O . LEU A 1 371 ? -7.126 14.261 25.880 1.00 84.38 371 LEU A O 1
ATOM 2790 N N . GLN A 1 372 ? -7.145 13.765 28.062 1.00 84.75 372 GLN A N 1
ATOM 2791 C CA . GLN A 1 372 ? -5.711 13.977 28.254 1.00 84.75 372 GLN A CA 1
ATOM 2792 C C . GLN A 1 372 ? -4.861 12.995 27.440 1.00 84.75 372 GLN A C 1
ATOM 2794 O O . GLN A 1 372 ? -3.920 13.426 26.784 1.00 84.75 372 GLN A O 1
ATOM 2799 N N . LEU A 1 373 ? -5.214 11.706 27.422 1.00 83.69 373 LEU A N 1
ATOM 2800 C CA . LEU A 1 373 ? -4.493 10.721 26.613 1.00 83.69 373 LEU A CA 1
ATOM 2801 C C . LEU A 1 373 ? -4.703 10.963 25.116 1.00 83.69 373 LEU A C 1
ATOM 2803 O O . LEU A 1 373 ? -3.779 10.773 24.333 1.00 83.69 373 LEU A O 1
ATOM 2807 N N . LEU A 1 374 ? -5.892 11.417 24.707 1.00 84.50 374 LEU A N 1
ATOM 2808 C CA . LEU A 1 374 ? -6.155 11.780 23.311 1.00 84.50 374 LEU A CA 1
ATOM 2809 C C . LEU A 1 374 ? -5.342 12.996 22.848 1.00 84.50 374 LEU A C 1
ATOM 2811 O O . LEU A 1 374 ? -4.992 13.057 21.676 1.00 84.50 374 LEU A O 1
ATOM 2815 N N . ARG A 1 375 ? -5.022 13.935 23.749 1.00 84.25 375 ARG A N 1
ATOM 2816 C CA . ARG A 1 375 ? -4.154 15.087 23.444 1.00 84.25 375 ARG A CA 1
ATOM 2817 C C . ARG A 1 375 ? -2.698 14.681 23.235 1.00 84.25 375 ARG A C 1
ATOM 2819 O O . ARG A 1 375 ? -2.025 15.269 22.401 1.00 84.25 375 ARG A O 1
ATOM 2826 N N . THR A 1 376 ? -2.208 13.714 24.009 1.00 84.06 376 THR A N 1
ATOM 2827 C CA . THR A 1 376 ? -0.789 13.329 24.000 1.00 84.06 376 THR A CA 1
ATOM 2828 C C . THR A 1 376 ? -0.470 12.195 23.033 1.00 84.06 376 THR A C 1
ATOM 2830 O O . THR A 1 376 ? 0.692 12.002 22.689 1.00 84.06 376 THR A O 1
ATOM 2833 N N . THR A 1 377 ? -1.470 11.419 22.610 1.00 85.31 377 THR A N 1
ATOM 2834 C CA . THR A 1 377 ? -1.268 10.316 21.662 1.00 85.31 377 THR A CA 1
ATOM 2835 C C . THR A 1 377 ? -1.107 10.856 20.246 1.00 85.31 377 THR A C 1
ATOM 2837 O O . THR A 1 377 ? -1.894 11.693 19.807 1.00 85.31 377 THR A O 1
ATOM 2840 N N . ASP A 1 378 ? -0.143 10.313 19.504 1.00 84.88 378 ASP A N 1
ATOM 2841 C CA . ASP A 1 378 ? 0.039 10.618 18.086 1.00 84.88 378 ASP A CA 1
ATOM 2842 C C . ASP A 1 378 ? -1.267 10.356 17.290 1.00 84.88 378 ASP A C 1
ATOM 2844 O O . ASP A 1 378 ? -1.788 9.228 17.300 1.00 84.88 378 ASP A O 1
ATOM 2848 N N . PRO A 1 379 ? -1.806 11.363 16.571 1.00 88.88 379 PRO A N 1
ATOM 2849 C CA . PRO A 1 379 ? -2.984 11.203 15.724 1.00 88.88 379 PRO A CA 1
ATOM 2850 C C . PRO A 1 379 ? -2.878 10.072 14.690 1.00 88.88 379 PRO A C 1
ATOM 2852 O O . PRO A 1 379 ? -3.894 9.450 14.368 1.00 88.88 379 PRO A O 1
ATOM 2855 N N . PHE A 1 380 ? -1.680 9.749 14.194 1.00 87.12 380 PHE A N 1
ATOM 2856 C CA . PHE A 1 380 ? -1.475 8.624 13.281 1.00 87.12 380 PHE A CA 1
ATOM 2857 C C . PHE A 1 380 ? -1.706 7.276 13.971 1.00 87.12 380 PHE A C 1
ATOM 2859 O O . PHE A 1 380 ? -2.337 6.392 13.392 1.00 87.12 380 PHE A O 1
ATOM 2866 N N . VAL A 1 381 ? -1.293 7.112 15.229 1.00 89.00 381 VAL A N 1
ATOM 2867 C CA . VAL A 1 381 ? -1.593 5.893 15.999 1.00 89.00 381 VAL A CA 1
ATOM 2868 C C . VAL A 1 381 ? -3.102 5.764 16.224 1.00 89.00 381 VAL A C 1
ATOM 2870 O O . VAL A 1 381 ? -3.658 4.674 16.069 1.00 89.00 381 VAL A O 1
ATOM 2873 N N . LEU A 1 382 ? -3.799 6.872 16.511 1.00 91.88 382 LEU A N 1
ATOM 2874 C CA . LEU A 1 382 ? -5.264 6.887 16.635 1.00 91.88 382 LEU A CA 1
ATOM 2875 C C . LEU A 1 382 ? -5.958 6.480 15.326 1.00 91.88 382 LEU A C 1
ATOM 2877 O O . LEU A 1 382 ? -6.926 5.713 15.360 1.00 91.88 382 LEU A O 1
ATOM 2881 N N . LEU A 1 383 ? -5.441 6.938 14.180 1.00 94.12 383 LEU A N 1
ATOM 2882 C CA . LEU A 1 383 ? -5.918 6.550 12.851 1.00 94.12 383 LEU A CA 1
ATOM 2883 C C . LEU A 1 383 ? -5.839 5.033 12.657 1.00 94.12 383 LEU A C 1
ATOM 2885 O O . LEU A 1 383 ? -6.840 4.396 12.332 1.00 94.12 383 LEU A O 1
ATOM 2889 N N . TRP A 1 384 ? -4.670 4.442 12.905 1.00 93.81 384 TRP A N 1
ATOM 2890 C CA . TRP A 1 384 ? -4.447 3.006 12.727 1.00 93.81 384 TRP A CA 1
ATOM 2891 C C . TRP A 1 384 ? -5.250 2.154 13.703 1.00 93.81 384 TRP A C 1
ATOM 2893 O O . TRP A 1 384 ? -5.845 1.160 13.288 1.00 93.81 384 TRP A O 1
ATOM 2903 N N . LYS A 1 385 ? -5.327 2.551 14.980 1.00 93.75 385 LYS A N 1
ATOM 2904 C CA . LYS A 1 385 ? -6.156 1.859 15.979 1.00 93.75 385 LYS A CA 1
ATOM 2905 C C . LYS A 1 385 ? -7.624 1.849 15.562 1.00 93.75 385 LYS A C 1
ATOM 2907 O O . LYS A 1 385 ? -8.258 0.798 15.612 1.00 93.75 385 LYS A O 1
ATOM 2912 N N . THR A 1 386 ? -8.141 2.989 15.100 1.00 95.38 386 THR A N 1
ATOM 2913 C CA . THR A 1 386 ? -9.523 3.100 14.609 1.00 95.38 386 THR A CA 1
ATOM 2914 C C . THR A 1 386 ? -9.733 2.229 13.375 1.00 95.38 386 THR A C 1
ATOM 2916 O O . THR A 1 386 ? -10.644 1.406 13.367 1.00 95.38 386 THR A O 1
ATOM 2919 N N . LEU A 1 387 ? -8.857 2.342 12.370 1.00 96.31 387 LEU A N 1
ATOM 2920 C CA . LEU A 1 387 ? -8.938 1.571 11.130 1.00 96.31 387 LEU A CA 1
ATOM 2921 C C . LEU A 1 387 ? -8.941 0.063 11.408 1.00 96.31 387 LEU A C 1
ATOM 2923 O O . LEU A 1 387 ? -9.868 -0.636 11.010 1.00 96.31 387 LEU A O 1
ATOM 2927 N N . MET A 1 388 ? -7.937 -0.435 12.131 1.00 95.88 388 MET A N 1
ATOM 2928 C CA . MET A 1 388 ? -7.802 -1.861 12.432 1.00 95.88 388 MET A CA 1
ATOM 2929 C C . MET A 1 388 ? -8.959 -2.377 13.291 1.00 95.88 388 MET A C 1
ATOM 2931 O O . MET A 1 388 ? -9.480 -3.456 13.026 1.00 95.88 388 MET A O 1
ATOM 2935 N N . ARG A 1 389 ? -9.439 -1.594 14.266 1.00 95.25 389 ARG A N 1
ATOM 2936 C CA . ARG A 1 389 ? -10.627 -1.944 15.057 1.00 95.25 389 ARG A CA 1
ATOM 2937 C C . ARG A 1 389 ? -11.884 -2.061 14.189 1.00 95.25 389 ARG A C 1
ATOM 2939 O O . ARG A 1 389 ? -12.645 -3.011 14.370 1.00 95.25 389 ARG A O 1
ATOM 2946 N N . CYS A 1 390 ? -12.101 -1.129 13.261 1.00 95.56 390 CYS A N 1
ATOM 2947 C CA . CYS A 1 390 ? -13.223 -1.185 12.323 1.00 95.56 390 CYS A CA 1
ATOM 2948 C C . CYS A 1 390 ? -13.122 -2.403 11.396 1.00 95.56 390 CYS A C 1
ATOM 2950 O O . CYS A 1 390 ? -14.120 -3.080 11.189 1.00 95.56 390 CYS A O 1
ATOM 2952 N N . LEU A 1 391 ? -11.926 -2.724 10.895 1.00 95.31 391 LEU A N 1
ATOM 2953 C CA . LEU A 1 391 ? -11.700 -3.878 10.018 1.00 95.31 391 LEU A CA 1
ATOM 2954 C C . LEU A 1 391 ? -11.823 -5.236 10.741 1.00 95.31 391 LEU A C 1
ATOM 2956 O O . LEU A 1 391 ? -12.198 -6.228 10.118 1.00 95.31 391 LEU A O 1
ATOM 2960 N N . ILE A 1 392 ? -11.546 -5.310 12.050 1.00 95.69 392 ILE A N 1
ATOM 2961 C CA . ILE A 1 392 ? -11.874 -6.497 12.865 1.00 95.69 392 ILE A CA 1
ATOM 2962 C C . ILE A 1 392 ? -13.397 -6.659 12.975 1.00 95.69 392 ILE A C 1
ATOM 2964 O O . ILE A 1 392 ? -13.905 -7.770 12.843 1.00 95.69 392 ILE A O 1
ATOM 2968 N N . MET A 1 393 ? -14.115 -5.558 13.221 1.00 95.12 393 MET A N 1
ATOM 2969 C CA . MET A 1 393 ? -15.575 -5.503 13.391 1.00 95.12 393 MET A CA 1
ATOM 2970 C C . MET A 1 393 ? -16.291 -5.144 12.076 1.00 95.12 393 MET A C 1
ATOM 2972 O O . MET A 1 393 ? -17.151 -4.257 12.053 1.00 95.12 393 MET A O 1
ATOM 2976 N N . ALA A 1 394 ? -15.906 -5.796 10.976 1.00 92.06 394 ALA A N 1
ATOM 2977 C CA . ALA A 1 394 ? -16.332 -5.435 9.623 1.00 92.06 394 ALA A CA 1
ATOM 2978 C C . ALA A 1 394 ? -17.862 -5.468 9.436 1.00 92.06 394 ALA A C 1
ATOM 2980 O O . ALA A 1 394 ? -18.423 -4.619 8.732 1.00 92.06 394 ALA A O 1
ATOM 2981 N N . ASP A 1 395 ? -18.563 -6.377 10.120 1.00 93.12 395 ASP A N 1
ATOM 2982 C CA . ASP A 1 395 ? -20.019 -6.538 10.011 1.00 93.12 395 ASP A CA 1
ATOM 2983 C C . ASP A 1 395 ? -20.764 -5.284 10.479 1.00 93.12 395 ASP A C 1
ATOM 2985 O O . ASP A 1 395 ? -21.762 -4.889 9.879 1.00 93.12 395 ASP A O 1
ATOM 2989 N N . ALA A 1 396 ? -20.236 -4.608 11.504 1.00 93.69 396 ALA A N 1
ATOM 2990 C CA . ALA A 1 396 ? -20.861 -3.440 12.120 1.00 93.69 396 ALA A CA 1
ATOM 2991 C C . ALA A 1 396 ? -20.769 -2.164 11.265 1.00 93.69 396 ALA A C 1
ATOM 2993 O O . ALA A 1 396 ? -21.421 -1.170 11.581 1.00 93.69 396 ALA A O 1
ATOM 2994 N N . ILE A 1 397 ? -19.947 -2.158 10.212 1.00 95.31 397 ILE A N 1
ATOM 2995 C CA . ILE A 1 397 ? -19.754 -0.995 9.341 1.00 95.31 397 ILE A CA 1
ATOM 2996 C C . ILE A 1 397 ? -21.018 -0.760 8.505 1.00 95.31 397 ILE A C 1
ATOM 2998 O O . ILE A 1 397 ? -21.440 -1.650 7.764 1.00 95.31 397 ILE A O 1
ATOM 3002 N N . THR A 1 398 ? -21.590 0.445 8.566 1.00 95.25 398 THR A N 1
ATOM 3003 C CA . THR A 1 398 ? -22.731 0.843 7.721 1.00 95.25 398 THR A CA 1
ATOM 3004 C C . THR A 1 398 ? -22.435 2.151 6.976 1.00 95.25 398 THR A C 1
ATOM 3006 O O . THR A 1 398 ? -21.746 3.013 7.529 1.00 95.25 398 THR A O 1
ATOM 3009 N N . PRO A 1 399 ? -22.947 2.336 5.742 1.00 93.94 399 PRO A N 1
ATOM 3010 C CA . PRO A 1 399 ? -22.688 3.518 4.914 1.00 93.94 399 PRO A CA 1
ATOM 3011 C C . PRO A 1 399 ? -23.532 4.723 5.350 1.00 93.94 399 PRO A C 1
ATOM 3013 O O . PRO A 1 399 ? -24.315 5.269 4.577 1.00 93.94 399 PRO A O 1
ATOM 3016 N N . THR A 1 400 ? -23.402 5.129 6.615 1.00 95.69 400 THR A N 1
ATOM 3017 C CA . THR A 1 400 ? -24.137 6.260 7.191 1.00 95.69 400 THR A CA 1
ATOM 3018 C C . THR A 1 400 ? -23.213 7.178 7.984 1.00 95.69 400 THR A C 1
ATOM 3020 O O . THR A 1 400 ? -22.281 6.729 8.653 1.00 95.69 400 THR A O 1
ATOM 3023 N N . ALA A 1 401 ? -23.504 8.481 7.965 1.00 93.94 401 ALA A N 1
ATOM 3024 C CA . ALA A 1 401 ? -22.798 9.452 8.802 1.00 93.94 401 ALA A CA 1
ATOM 3025 C C . ALA A 1 401 ? -22.983 9.153 10.301 1.00 93.94 401 ALA A C 1
ATOM 3027 O O . ALA A 1 401 ? -22.049 9.305 11.080 1.00 93.94 401 ALA A O 1
ATOM 3028 N N . ALA A 1 402 ? -24.157 8.644 10.700 1.00 94.56 402 ALA A N 1
ATOM 3029 C CA . ALA A 1 402 ? -24.432 8.248 12.081 1.00 94.56 402 ALA A CA 1
ATOM 3030 C C . ALA A 1 402 ? -23.457 7.170 12.584 1.00 94.56 402 ALA A C 1
ATOM 3032 O O . ALA A 1 402 ? -22.981 7.246 13.716 1.00 94.56 402 ALA A O 1
ATOM 3033 N N . TRP A 1 403 ? -23.112 6.198 11.734 1.00 95.31 403 TRP A N 1
ATOM 3034 C CA . TRP A 1 403 ? -22.109 5.196 12.078 1.00 95.31 403 TRP A CA 1
ATOM 3035 C C . TRP A 1 403 ? -20.716 5.809 12.229 1.00 95.31 403 TRP A C 1
ATOM 3037 O O . TRP A 1 403 ? -20.051 5.532 13.225 1.00 95.31 403 TRP A O 1
ATOM 3047 N N . ILE A 1 404 ? -20.298 6.686 11.312 1.00 94.75 404 ILE A N 1
ATOM 3048 C CA . ILE A 1 404 ? -18.998 7.368 11.405 1.00 94.75 404 ILE A CA 1
ATOM 3049 C C . ILE A 1 404 ? -18.912 8.168 12.709 1.00 94.75 404 ILE A C 1
ATOM 3051 O O . ILE A 1 404 ? -17.961 7.984 13.467 1.00 94.75 404 ILE A O 1
ATOM 3055 N N . GLU A 1 405 ? -19.921 8.977 13.035 1.00 92.31 405 GLU A N 1
ATOM 3056 C CA . GLU A 1 405 ? -19.930 9.744 14.287 1.00 92.31 405 GLU A CA 1
ATOM 3057 C C . GLU A 1 405 ? -19.954 8.833 15.526 1.00 92.31 405 GLU A C 1
ATOM 3059 O O . GLU A 1 405 ? -19.310 9.150 16.521 1.00 92.31 405 GLU A O 1
ATOM 3064 N N . SER A 1 406 ? -20.586 7.652 15.466 1.00 92.12 406 SER A N 1
ATOM 3065 C CA . SER A 1 406 ? -20.561 6.686 16.580 1.00 92.12 406 SER A CA 1
ATOM 3066 C C . SER A 1 406 ? -19.164 6.120 16.879 1.00 92.12 406 SER A C 1
ATOM 3068 O O . SER A 1 406 ? -18.901 5.669 17.994 1.00 92.12 406 SER A O 1
ATOM 3070 N N . THR A 1 407 ? -18.250 6.150 15.899 1.00 88.94 407 THR A N 1
ATOM 3071 C CA . THR A 1 407 ? -16.858 5.711 16.092 1.00 88.94 407 THR A CA 1
ATOM 3072 C C . THR A 1 407 ? -15.982 6.773 16.753 1.00 88.94 407 THR A C 1
ATOM 3074 O O . THR A 1 407 ? -14.915 6.437 17.268 1.00 88.94 407 THR A O 1
ATOM 3077 N N . VAL A 1 408 ? -16.426 8.034 16.770 1.00 86.75 408 VAL A N 1
ATOM 3078 C CA . VAL A 1 408 ? -15.688 9.175 17.316 1.00 86.75 408 VAL A CA 1
ATOM 3079 C C . VAL A 1 408 ? -16.065 9.349 18.793 1.00 86.75 408 VAL A C 1
ATOM 3081 O O . VAL A 1 408 ? -17.160 9.810 19.096 1.00 86.75 408 VAL A O 1
ATOM 3084 N N . PRO A 1 409 ? -15.178 9.020 19.751 1.00 75.44 409 PRO A N 1
ATOM 3085 C CA . PRO A 1 409 ? -15.528 9.014 21.174 1.00 75.44 409 PRO A CA 1
ATOM 3086 C C . PRO A 1 409 ? -15.528 10.409 21.818 1.00 75.44 409 PRO A C 1
ATOM 3088 O O . PRO A 1 409 ? -15.754 10.524 23.020 1.00 75.44 409 PRO A O 1
ATOM 3091 N N . MET A 1 410 ? -15.203 11.464 21.065 1.00 79.00 410 MET A N 1
ATOM 3092 C CA . MET A 1 410 ? -14.879 12.779 21.614 1.00 79.00 410 MET A CA 1
ATOM 3093 C C . MET A 1 410 ? -15.859 13.868 21.159 1.00 79.00 410 MET A C 1
ATOM 3095 O O . MET A 1 410 ? -16.213 13.913 19.975 1.00 79.00 410 MET A O 1
ATOM 3099 N N . PRO A 1 411 ? -16.268 14.776 22.067 1.00 76.94 411 PRO A N 1
ATOM 3100 C CA . PRO A 1 411 ? -17.123 15.902 21.715 1.00 76.94 411 PRO A CA 1
ATOM 3101 C C . PRO A 1 411 ? -16.408 16.859 20.753 1.00 76.94 411 PRO A C 1
ATOM 3103 O O . PRO A 1 411 ? -15.185 16.825 20.589 1.00 76.94 411 PRO A O 1
ATOM 3106 N N . GLU A 1 412 ? -17.177 17.727 20.099 1.00 81.69 412 GLU A N 1
ATOM 3107 C CA . GLU A 1 412 ? -16.601 18.829 19.328 1.00 81.69 412 GLU A CA 1
ATOM 3108 C C . GLU A 1 412 ? -15.828 19.760 20.267 1.00 81.69 412 GLU A C 1
ATOM 3110 O O . GLU A 1 412 ? -16.364 20.242 21.263 1.00 81.69 412 GLU A O 1
ATOM 3115 N N . SER A 1 413 ? -14.550 19.984 19.963 1.00 85.44 413 SER A N 1
ATOM 3116 C CA . SER A 1 413 ? -13.666 20.847 20.743 1.00 85.44 413 SER A CA 1
ATOM 3117 C C . SER A 1 413 ? -12.909 21.792 19.811 1.00 85.44 413 SER A C 1
ATOM 3119 O O . SER A 1 413 ? -12.491 21.364 18.732 1.00 85.44 413 SER A O 1
ATOM 3121 N N . PRO A 1 414 ? -12.708 23.064 20.204 1.00 86.06 414 PRO A N 1
ATOM 3122 C CA . PRO A 1 414 ? -11.889 24.005 19.448 1.00 86.06 414 PRO A CA 1
ATOM 3123 C C . PRO A 1 414 ? -10.378 23.774 19.630 1.00 86.06 414 PRO A C 1
ATOM 3125 O O . PRO A 1 414 ? -9.584 24.411 18.938 1.00 86.06 414 PRO A O 1
ATOM 3128 N N . GLU A 1 415 ? -9.958 22.903 20.554 1.00 89.81 415 GLU A N 1
ATOM 3129 C CA . GLU A 1 415 ? -8.540 22.654 20.832 1.00 89.81 415 GLU A CA 1
ATOM 3130 C C . GLU A 1 415 ? -7.832 21.979 19.645 1.00 89.81 415 GLU A C 1
ATOM 3132 O O . GLU A 1 415 ? -8.316 20.960 19.145 1.00 89.81 415 GLU A O 1
ATOM 3137 N N . PRO A 1 416 ? -6.659 22.477 19.207 1.00 89.62 416 PRO A N 1
ATOM 3138 C CA . PRO A 1 416 ? -6.012 22.012 17.981 1.00 89.62 416 PRO A CA 1
ATOM 3139 C C . PRO A 1 416 ? -5.639 20.524 18.020 1.00 89.62 416 PRO A C 1
ATOM 3141 O O . PRO A 1 416 ? -5.845 19.835 17.022 1.00 89.62 416 PRO A O 1
ATOM 3144 N N . ASP A 1 417 ? -5.155 20.007 19.153 1.00 90.12 417 ASP A N 1
ATOM 3145 C CA . ASP A 1 417 ? -4.805 18.587 19.315 1.00 90.12 417 ASP A CA 1
ATOM 3146 C C . ASP A 1 417 ? -6.023 17.673 19.186 1.00 90.12 417 ASP A C 1
ATOM 3148 O O . ASP A 1 417 ? -6.000 16.693 18.441 1.00 90.12 417 ASP A O 1
ATOM 3152 N N . LEU A 1 418 ? -7.124 18.031 19.853 1.00 91.00 418 LEU A N 1
ATOM 3153 C CA . LEU A 1 418 ? -8.371 17.271 19.791 1.00 91.00 418 LEU A CA 1
ATOM 3154 C C . LEU A 1 418 ? -9.012 17.356 18.401 1.00 91.00 418 LEU A C 1
ATOM 3156 O O . LEU A 1 418 ? -9.551 16.360 17.917 1.00 91.00 418 LEU A O 1
ATOM 3160 N N . VAL A 1 419 ? -8.896 18.504 17.722 1.00 91.81 419 VAL A N 1
ATOM 3161 C CA . VAL A 1 419 ? -9.284 18.640 16.312 1.00 91.81 419 VAL A CA 1
ATOM 3162 C C . VAL A 1 419 ? -8.461 17.682 15.450 1.00 91.81 419 VAL A C 1
ATOM 3164 O O . VAL A 1 419 ? -9.038 16.915 14.684 1.00 91.81 419 VAL A O 1
ATOM 3167 N N . ARG A 1 420 ? -7.127 17.663 15.587 1.00 92.62 420 ARG A N 1
ATOM 3168 C CA . ARG A 1 420 ? -6.254 16.745 14.833 1.00 92.62 420 ARG A CA 1
ATOM 3169 C C . ARG A 1 420 ? -6.609 15.282 15.086 1.00 92.62 420 ARG A C 1
ATOM 3171 O O . ARG A 1 420 ? -6.745 14.535 14.118 1.00 92.62 420 ARG A O 1
ATOM 3178 N N . ALA A 1 421 ? -6.806 14.887 16.341 1.00 92.88 421 ALA A N 1
ATOM 3179 C CA . ALA A 1 421 ? -7.225 13.536 16.704 1.00 92.88 421 ALA A CA 1
ATOM 3180 C C . ALA A 1 421 ? -8.561 13.162 16.040 1.00 92.88 421 ALA A C 1
ATOM 3182 O O . ALA A 1 421 ? -8.656 12.125 15.380 1.00 92.88 421 ALA A O 1
ATOM 3183 N N . ARG A 1 422 ? -9.572 14.040 16.117 1.00 93.31 422 ARG A N 1
ATOM 3184 C CA . ARG A 1 422 ? -10.881 13.812 15.489 1.00 93.31 422 ARG A CA 1
ATOM 3185 C C . ARG A 1 422 ? -10.785 13.667 13.970 1.00 93.31 422 ARG A C 1
ATOM 3187 O O . ARG A 1 422 ? -11.423 12.776 13.414 1.00 93.31 422 ARG A O 1
ATOM 3194 N N . LEU A 1 423 ? -9.982 14.490 13.291 1.00 94.62 423 LEU A N 1
ATOM 3195 C CA . LEU A 1 423 ? -9.773 14.394 11.837 1.00 94.62 423 LEU A CA 1
ATOM 3196 C C . LEU A 1 423 ? -9.188 13.028 11.430 1.00 94.62 423 LEU A C 1
ATOM 3198 O O . LEU A 1 423 ? -9.618 12.424 10.446 1.00 94.62 423 LEU A O 1
ATOM 3202 N N . HIS A 1 424 ? -8.243 12.506 12.211 1.00 95.25 424 HIS A N 1
ATOM 3203 C CA . HIS A 1 424 ? -7.619 11.209 11.947 1.00 95.25 424 HIS A CA 1
ATOM 3204 C C . HIS A 1 424 ? -8.560 10.031 12.241 1.00 95.25 424 HIS A C 1
ATOM 3206 O O . HIS A 1 424 ? -8.634 9.098 11.448 1.00 95.25 424 HIS A O 1
ATOM 3212 N N . ILE A 1 425 ? -9.337 10.089 13.327 1.00 95.50 425 ILE A N 1
ATOM 3213 C CA . ILE A 1 425 ? -10.329 9.052 13.669 1.00 95.50 425 ILE A CA 1
ATOM 3214 C C . ILE A 1 425 ? -11.457 9.012 12.625 1.00 95.50 425 ILE A C 1
ATOM 3216 O O . ILE A 1 425 ? -11.797 7.946 12.113 1.00 95.50 425 ILE A O 1
ATOM 3220 N N . THR A 1 426 ? -12.004 10.173 12.251 1.00 95.75 426 THR A N 1
ATOM 3221 C CA . THR A 1 426 ? -13.069 10.274 11.233 1.00 95.75 426 THR A CA 1
ATOM 3222 C C . THR A 1 426 ? -12.599 9.790 9.863 1.00 95.75 426 THR A C 1
ATOM 3224 O O . THR A 1 426 ? -13.302 9.017 9.211 1.00 95.75 426 THR A O 1
ATOM 3227 N N . SER A 1 427 ? -11.396 10.180 9.427 1.00 96.69 427 SER A N 1
ATOM 3228 C CA . SER A 1 427 ? -10.831 9.694 8.161 1.00 96.69 427 SER A CA 1
ATOM 3229 C C . SER A 1 427 ? -10.526 8.194 8.185 1.00 96.69 427 SER A C 1
ATOM 3231 O O . SER A 1 427 ? -10.748 7.532 7.171 1.00 96.69 427 SER A O 1
ATOM 3233 N N . ALA A 1 428 ? -10.112 7.631 9.327 1.00 97.00 428 ALA A N 1
ATOM 3234 C CA . ALA A 1 428 ? -9.951 6.186 9.502 1.00 97.00 428 ALA A CA 1
ATOM 3235 C C . ALA A 1 428 ? -11.272 5.427 9.321 1.00 97.00 428 ALA A C 1
ATOM 3237 O O . ALA A 1 428 ? -11.317 4.435 8.597 1.00 97.00 428 ALA A O 1
ATOM 3238 N N . ALA A 1 429 ? -12.350 5.907 9.949 1.00 96.69 429 ALA A N 1
ATOM 3239 C CA . ALA A 1 429 ? -13.680 5.316 9.828 1.00 96.69 429 ALA A CA 1
ATOM 3240 C C . ALA A 1 429 ? -14.202 5.402 8.385 1.00 96.69 429 ALA A C 1
ATOM 3242 O O . ALA A 1 429 ? -14.703 4.416 7.845 1.00 96.69 429 ALA A O 1
ATOM 3243 N N . CYS A 1 430 ? -14.004 6.547 7.723 1.00 97.25 430 CYS A N 1
ATOM 3244 C CA . CYS A 1 430 ? -14.318 6.711 6.304 1.00 97.25 430 CYS A CA 1
ATOM 3245 C C . CYS A 1 430 ? -13.519 5.744 5.418 1.00 97.25 430 CYS A C 1
ATOM 3247 O O . CYS A 1 430 ? -14.062 5.174 4.474 1.00 97.25 430 CYS A O 1
ATOM 3249 N N . PHE A 1 431 ? -12.238 5.527 5.723 1.00 97.31 431 PHE A N 1
ATOM 3250 C CA . PHE A 1 431 ? -11.414 4.587 4.972 1.00 97.31 431 PHE A CA 1
ATOM 3251 C C . PHE A 1 431 ? -11.849 3.139 5.200 1.00 97.31 431 PHE A C 1
ATOM 3253 O O . PHE A 1 431 ? -11.962 2.390 4.238 1.00 97.31 431 PHE A O 1
ATOM 3260 N N . ALA A 1 432 ? -12.183 2.753 6.435 1.00 96.62 432 ALA A N 1
ATOM 3261 C CA . ALA A 1 432 ? -12.739 1.433 6.730 1.00 96.62 432 ALA A CA 1
ATOM 3262 C C . ALA A 1 432 ? -14.063 1.188 5.984 1.00 96.62 432 ALA A C 1
ATOM 3264 O O . ALA A 1 432 ? -14.248 0.123 5.393 1.00 96.62 432 ALA A O 1
ATOM 3265 N N . LEU A 1 433 ? -14.948 2.195 5.948 1.00 96.25 433 LEU A N 1
ATOM 3266 C CA . LEU A 1 433 ? -16.175 2.161 5.151 1.00 96.25 433 LEU A CA 1
ATOM 3267 C C . LEU A 1 433 ? -15.870 1.948 3.666 1.00 96.25 433 LEU A C 1
ATOM 3269 O O . LEU A 1 433 ? -16.466 1.084 3.027 1.00 96.25 433 LEU A O 1
ATOM 3273 N N . ALA A 1 434 ? -14.918 2.705 3.122 1.00 96.50 434 ALA A N 1
ATOM 3274 C CA . ALA A 1 434 ? -14.526 2.577 1.729 1.00 96.50 434 ALA A CA 1
ATOM 3275 C C . ALA A 1 434 ? -13.923 1.209 1.409 1.00 96.50 434 ALA A C 1
ATOM 3277 O O . ALA A 1 434 ? -14.212 0.671 0.345 1.00 96.50 434 ALA A O 1
ATOM 3278 N N . ILE A 1 435 ? -13.116 0.636 2.310 1.00 95.12 435 ILE A N 1
ATOM 3279 C CA . ILE A 1 435 ? -12.575 -0.712 2.128 1.00 95.12 435 ILE A CA 1
ATOM 3280 C C . ILE A 1 435 ? -13.726 -1.718 2.070 1.00 95.12 435 ILE A C 1
ATOM 3282 O O . ILE A 1 435 ? -13.747 -2.506 1.138 1.00 95.12 435 ILE A O 1
ATOM 3286 N N . LYS A 1 436 ? -14.713 -1.669 2.976 1.00 94.44 436 LYS A N 1
ATOM 3287 C CA . LYS A 1 436 ? -15.876 -2.583 2.947 1.00 94.44 436 LYS A CA 1
ATOM 3288 C C . LYS A 1 436 ? -16.733 -2.460 1.680 1.00 94.44 436 LYS A C 1
ATOM 3290 O O . LYS A 1 436 ? -17.347 -3.434 1.264 1.00 94.44 436 LYS A O 1
ATOM 3295 N N . HIS A 1 437 ? -16.779 -1.281 1.068 1.00 94.31 437 HIS A N 1
ATOM 3296 C CA . HIS A 1 437 ? -17.532 -1.023 -0.162 1.00 94.31 437 HIS A CA 1
ATOM 3297 C C . HIS A 1 437 ? -16.607 -0.879 -1.386 1.00 94.31 437 HIS A C 1
ATOM 3299 O O . HIS A 1 437 ? -16.971 -0.236 -2.367 1.00 94.31 437 HIS A O 1
ATOM 3305 N N . ALA A 1 438 ? -15.398 -1.449 -1.348 1.00 94.88 438 ALA A N 1
ATOM 3306 C CA . ALA A 1 438 ? -14.438 -1.329 -2.441 1.00 94.88 438 ALA A CA 1
ATOM 3307 C C . ALA A 1 438 ? -14.987 -1.962 -3.729 1.00 94.88 438 ALA A C 1
ATOM 3309 O O . ALA A 1 438 ? -15.335 -3.141 -3.746 1.00 94.88 438 ALA A O 1
ATOM 3310 N N . GLY A 1 439 ? -15.055 -1.170 -4.801 1.00 93.12 439 GLY A N 1
ATOM 3311 C CA . GLY A 1 439 ? -15.532 -1.603 -6.114 1.00 93.12 439 GLY A CA 1
ATOM 3312 C C . GLY A 1 439 ? -17.029 -1.918 -6.207 1.00 93.12 439 GLY A C 1
ATOM 3313 O O . GLY A 1 439 ? -17.448 -2.442 -7.236 1.00 93.12 439 GLY A O 1
ATOM 3314 N N . SER A 1 440 ? -17.829 -1.625 -5.173 1.00 93.38 440 SER A N 1
ATOM 3315 C CA . SER A 1 440 ? -19.267 -1.935 -5.156 1.00 93.38 440 SER A CA 1
ATOM 3316 C C . SER A 1 440 ? -20.142 -0.897 -5.860 1.00 93.38 440 SER A C 1
ATOM 3318 O O . SER A 1 440 ? -21.315 -1.164 -6.100 1.00 93.38 440 SER A O 1
ATOM 3320 N N . GLU A 1 441 ? -19.593 0.285 -6.162 1.00 93.94 441 GLU A N 1
ATOM 3321 C CA . GLU A 1 441 ? -20.326 1.429 -6.720 1.00 93.94 441 GLU A CA 1
ATOM 3322 C C . GLU A 1 441 ? -21.534 1.878 -5.868 1.00 93.94 441 GLU A C 1
ATOM 3324 O O . GLU A 1 441 ? -22.493 2.465 -6.371 1.00 93.94 441 GLU A O 1
ATOM 3329 N N . ASP A 1 442 ? -21.481 1.640 -4.552 1.00 95.31 442 ASP A N 1
ATOM 3330 C CA . ASP A 1 442 ? -22.546 2.026 -3.625 1.00 95.31 442 ASP A CA 1
ATOM 3331 C C . ASP A 1 442 ? -22.685 3.556 -3.515 1.00 95.31 442 ASP A C 1
ATOM 3333 O O . ASP A 1 442 ? -21.817 4.269 -2.992 1.00 95.31 442 ASP A O 1
ATOM 3337 N N . ALA A 1 443 ? -23.830 4.059 -3.980 1.00 95.38 443 ALA A N 1
ATOM 3338 C CA . ALA A 1 443 ? -24.163 5.475 -3.978 1.00 95.38 443 ALA A CA 1
ATOM 3339 C C . ALA A 1 443 ? -24.277 6.066 -2.562 1.00 95.38 443 ALA A C 1
ATOM 3341 O O . ALA A 1 443 ? -23.870 7.212 -2.355 1.00 95.38 443 ALA A O 1
ATOM 3342 N N . MET A 1 444 ? -24.788 5.307 -1.583 1.00 96.31 444 MET A N 1
ATOM 3343 C CA . MET A 1 444 ? -24.933 5.787 -0.202 1.00 96.31 444 MET A CA 1
ATOM 3344 C C . MET A 1 444 ? -23.569 5.950 0.468 1.00 96.31 444 MET A C 1
ATOM 3346 O O . MET A 1 444 ? -23.294 6.978 1.100 1.00 96.31 444 MET A O 1
ATOM 3350 N N . ALA A 1 445 ? -22.688 4.963 0.279 1.00 96.12 445 ALA A N 1
ATOM 3351 C CA . ALA A 1 445 ? -21.313 5.027 0.755 1.00 96.12 445 ALA A CA 1
ATOM 3352 C C . ALA A 1 445 ? -20.582 6.223 0.128 1.00 96.12 445 ALA A C 1
ATOM 3354 O O . ALA A 1 445 ? -19.985 7.029 0.845 1.00 96.12 445 ALA A O 1
ATOM 3355 N N . LEU A 1 446 ? -20.693 6.401 -1.194 1.00 96.94 446 LEU A N 1
ATOM 3356 C CA . LEU A 1 446 ? -20.075 7.528 -1.890 1.00 96.94 446 LEU A CA 1
ATOM 3357 C C . LEU A 1 446 ? -20.588 8.881 -1.379 1.00 96.94 446 LEU A C 1
ATOM 3359 O O . LEU A 1 446 ? -19.783 9.771 -1.114 1.00 96.94 446 LEU A O 1
ATOM 3363 N N . GLN A 1 447 ? -21.903 9.056 -1.235 1.00 96.81 447 GLN A N 1
ATOM 3364 C CA . GLN A 1 447 ? -22.482 10.325 -0.788 1.00 96.81 447 GLN A CA 1
ATOM 3365 C C . GLN A 1 447 ? -22.000 10.698 0.618 1.00 96.81 447 GLN A C 1
ATOM 3367 O O . GLN A 1 447 ? -21.627 11.849 0.858 1.00 96.81 447 GLN A O 1
ATOM 3372 N N . THR A 1 448 ? -21.936 9.714 1.518 1.00 97.06 448 THR A N 1
ATOM 3373 C CA . THR A 1 448 ? -21.410 9.899 2.874 1.00 97.06 448 THR A CA 1
ATOM 3374 C C . THR A 1 448 ? -19.936 10.314 2.831 1.00 97.06 448 THR A C 1
ATOM 3376 O O . THR A 1 448 ? -19.549 11.295 3.461 1.00 97.06 448 THR A O 1
ATOM 3379 N N . LEU A 1 449 ? -19.102 9.639 2.032 1.00 97.38 449 LEU A N 1
ATOM 3380 C CA . LEU A 1 449 ? -17.685 9.993 1.890 1.00 97.38 449 LEU A CA 1
ATOM 3381 C C . LEU A 1 449 ? -17.479 11.390 1.282 1.00 97.38 449 LEU A C 1
ATOM 3383 O O . LEU A 1 449 ? -16.595 12.127 1.722 1.00 97.38 449 LEU A O 1
ATOM 3387 N N . LEU A 1 450 ? -18.301 11.782 0.302 1.00 96.81 450 LEU A N 1
ATOM 3388 C CA . LEU A 1 450 ? -18.234 13.104 -0.326 1.00 96.81 450 LEU A CA 1
ATOM 3389 C C . LEU A 1 450 ? -18.587 14.233 0.651 1.00 96.81 450 LEU A C 1
ATOM 3391 O O . LEU A 1 450 ? -17.960 15.291 0.595 1.00 96.81 450 LEU A O 1
ATOM 3395 N N . GLN A 1 451 ? -19.521 14.001 1.579 1.00 96.50 451 GLN A N 1
ATOM 3396 C CA . GLN A 1 451 ? -19.832 14.954 2.647 1.00 96.50 451 GLN A CA 1
ATOM 3397 C C . GLN A 1 451 ? -18.584 15.273 3.483 1.00 96.50 451 GLN A C 1
ATOM 3399 O O . GLN A 1 451 ? -18.224 16.443 3.636 1.00 96.50 451 GLN A O 1
ATOM 3404 N N . TYR A 1 452 ? -17.890 14.248 3.987 1.00 96.44 452 TYR A N 1
ATOM 3405 C CA . TYR A 1 452 ? -16.661 14.442 4.764 1.00 96.44 452 TYR A CA 1
ATOM 3406 C C . TYR A 1 452 ? -15.518 14.991 3.902 1.00 96.44 452 TYR A C 1
ATOM 3408 O O . TYR A 1 452 ? -14.728 15.814 4.369 1.00 96.44 452 TYR A O 1
ATOM 3416 N N . PHE A 1 453 ? -15.448 14.605 2.623 1.00 96.44 453 PHE A N 1
ATOM 3417 C CA . PHE A 1 453 ? -14.462 15.142 1.685 1.00 96.44 453 PHE A CA 1
ATOM 3418 C C . PHE A 1 453 ? -14.591 16.659 1.566 1.00 96.44 453 PHE A C 1
ATOM 3420 O O . PHE A 1 453 ? -13.593 17.371 1.673 1.00 96.44 453 PHE A O 1
ATOM 3427 N N . ASP A 1 454 ? -15.806 17.165 1.347 1.00 95.31 454 ASP A N 1
ATOM 3428 C CA . ASP A 1 454 ? -16.035 18.593 1.136 1.00 95.31 454 ASP A CA 1
ATOM 3429 C C . ASP A 1 454 ? -15.737 19.402 2.407 1.00 95.31 454 ASP A C 1
ATOM 3431 O O . ASP A 1 454 ? -15.140 20.481 2.323 1.00 95.31 454 ASP A O 1
ATOM 3435 N N . GLN A 1 455 ? -16.042 18.847 3.586 1.00 93.50 455 GLN A N 1
ATOM 3436 C CA . GLN A 1 455 ? -15.664 19.428 4.878 1.00 93.50 455 GLN A CA 1
ATOM 3437 C C . GLN A 1 455 ? -14.137 19.516 5.043 1.00 93.50 455 GLN A C 1
ATOM 3439 O O . GLN A 1 455 ? -13.606 20.597 5.320 1.00 93.50 455 GLN A O 1
ATOM 3444 N N . LEU A 1 456 ? -13.405 18.417 4.814 1.00 93.19 456 LEU A N 1
ATOM 3445 C CA . LEU A 1 456 ? -11.940 18.404 4.923 1.00 93.19 456 LEU A CA 1
ATOM 3446 C C . LEU A 1 456 ? -11.268 19.289 3.874 1.00 93.19 456 LEU A C 1
ATOM 3448 O O . LEU A 1 456 ? -10.295 19.981 4.171 1.00 93.19 456 LEU A O 1
ATOM 3452 N N . HIS A 1 457 ? -11.796 19.316 2.653 1.00 92.94 457 HIS A N 1
ATOM 3453 C CA . HIS A 1 457 ? -11.292 20.169 1.581 1.00 92.94 457 HIS A CA 1
ATOM 3454 C C . HIS A 1 457 ? -11.470 21.653 1.901 1.00 92.94 457 HIS A C 1
ATOM 3456 O O . HIS A 1 457 ? -10.578 22.461 1.626 1.00 92.94 457 HIS A O 1
ATOM 3462 N N . ALA A 1 458 ? -12.595 22.025 2.518 1.00 92.44 458 ALA A N 1
ATOM 3463 C CA . ALA A 1 458 ? -12.808 23.380 3.006 1.00 92.44 458 ALA A CA 1
ATOM 3464 C C . ALA A 1 458 ? -11.797 23.743 4.104 1.00 92.44 458 ALA A C 1
ATOM 3466 O O . ALA A 1 458 ? -11.217 24.827 4.049 1.00 92.44 458 ALA A O 1
ATOM 3467 N N . LEU A 1 459 ? -11.531 22.837 5.053 1.00 90.56 459 LEU A N 1
ATOM 3468 C CA . LEU A 1 459 ? -10.542 23.039 6.118 1.00 90.56 459 LEU A CA 1
ATOM 3469 C C . LEU A 1 459 ? -9.110 23.163 5.577 1.00 90.56 459 LEU A C 1
ATOM 3471 O O . LEU A 1 459 ? -8.400 24.096 5.945 1.00 90.56 459 LEU A O 1
ATOM 3475 N N . ALA A 1 460 ? -8.703 22.290 4.653 1.00 89.62 460 ALA A N 1
ATOM 3476 C CA . ALA A 1 460 ? -7.363 22.293 4.061 1.00 89.62 460 ALA A CA 1
ATOM 3477 C C . ALA A 1 460 ? -7.060 23.571 3.251 1.00 89.62 460 ALA A C 1
ATOM 3479 O O . ALA A 1 460 ? -5.903 23.985 3.130 1.00 89.62 460 ALA A O 1
ATOM 3480 N N . LYS A 1 461 ? -8.098 24.226 2.712 1.00 88.44 461 LYS A N 1
ATOM 3481 C CA . LYS A 1 461 ? -7.986 25.498 1.981 1.00 88.44 461 LYS A CA 1
ATOM 3482 C C . LYS A 1 461 ? -7.876 26.729 2.873 1.00 88.44 461 LYS A C 1
ATOM 3484 O O . LYS A 1 461 ? -7.482 27.781 2.366 1.00 88.44 461 LYS A O 1
ATOM 3489 N N . ARG A 1 462 ? -8.253 26.645 4.152 1.00 87.44 462 ARG A N 1
ATOM 3490 C CA . ARG A 1 462 ? -8.228 27.815 5.036 1.00 87.44 462 ARG A CA 1
ATOM 3491 C C . ARG A 1 462 ? -6.789 28.324 5.184 1.00 87.44 462 ARG A C 1
ATOM 3493 O O . ARG A 1 462 ? -5.871 27.516 5.360 1.00 87.44 462 ARG A O 1
ATOM 3500 N N . PRO A 1 463 ? -6.565 29.647 5.102 1.00 84.88 463 PRO A N 1
ATOM 3501 C CA . PRO A 1 463 ? -5.254 30.209 5.376 1.00 84.88 463 PRO A CA 1
ATOM 3502 C C . PRO A 1 463 ? -4.883 29.910 6.831 1.00 84.88 463 PRO A C 1
ATOM 3504 O O . PRO A 1 463 ? -5.657 30.168 7.748 1.00 84.88 463 PRO A O 1
ATOM 3507 N N . ALA A 1 464 ? -3.699 29.338 7.027 1.00 85.44 464 ALA A N 1
ATOM 3508 C CA . ALA A 1 464 ? -3.187 28.973 8.338 1.00 85.44 464 ALA A CA 1
ATOM 3509 C C . ALA A 1 464 ? -2.105 29.970 8.766 1.00 85.44 464 ALA A C 1
ATOM 3511 O O . ALA A 1 464 ? -0.992 29.946 8.233 1.00 85.44 464 ALA A O 1
ATOM 3512 N N . ALA A 1 465 ? -2.442 30.843 9.716 1.00 84.88 465 ALA A N 1
ATOM 3513 C CA . ALA A 1 465 ? -1.496 31.740 10.370 1.00 84.88 465 ALA A CA 1
ATOM 3514 C C . ALA A 1 465 ? -0.968 31.082 11.656 1.00 84.88 465 ALA A C 1
ATOM 3516 O O . ALA A 1 465 ? -1.750 30.608 12.474 1.00 84.88 465 ALA A O 1
ATOM 3517 N N . GLY A 1 466 ? 0.354 31.043 11.831 1.00 90.12 466 GLY A N 1
ATOM 3518 C CA . GLY A 1 466 ? 0.993 30.413 12.993 1.00 90.12 466 GLY A CA 1
ATOM 3519 C C . GLY A 1 466 ? 1.306 28.922 12.822 1.00 90.12 466 GLY A C 1
ATOM 3520 O O . GLY A 1 466 ? 0.929 28.288 11.837 1.00 90.12 466 GLY A O 1
ATOM 3521 N N . TYR A 1 467 ? 2.064 28.370 13.771 1.00 89.88 467 TYR A N 1
ATOM 3522 C CA . TYR A 1 467 ? 2.552 26.988 13.729 1.00 89.88 467 TYR A CA 1
ATOM 3523 C C . TYR A 1 467 ? 1.418 25.960 13.873 1.00 89.88 467 TYR A C 1
ATOM 3525 O O . TYR A 1 467 ? 1.233 25.139 12.975 1.00 89.88 467 TYR A O 1
ATOM 3533 N N . GLU A 1 468 ? 0.590 26.080 14.914 1.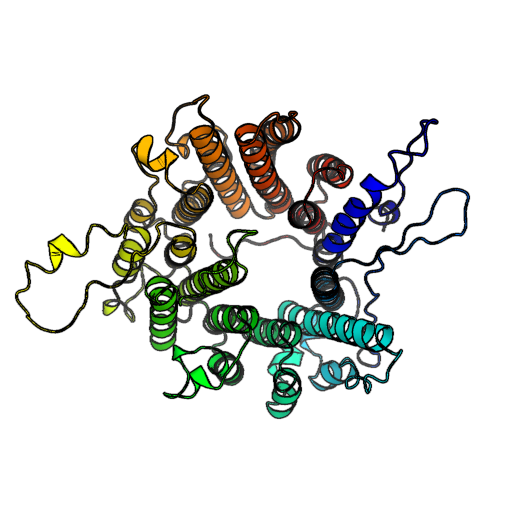00 89.44 468 GLU A N 1
ATOM 3534 C CA . GLU A 1 468 ? -0.517 25.148 15.183 1.00 89.44 468 GLU A CA 1
ATOM 3535 C C . GLU A 1 468 ? -1.525 25.070 14.036 1.00 89.44 468 GLU A C 1
ATOM 3537 O O . GLU A 1 468 ? -1.899 23.987 13.590 1.00 89.44 468 GLU A O 1
ATOM 3542 N N . ALA A 1 469 ? -1.916 26.220 13.482 1.00 89.25 469 ALA A N 1
ATOM 3543 C CA . ALA A 1 469 ? -2.825 26.250 12.344 1.00 89.25 469 ALA A CA 1
ATOM 3544 C C . ALA A 1 469 ? -2.216 25.558 11.112 1.00 89.25 469 ALA A C 1
ATOM 3546 O O . ALA A 1 469 ? -2.933 24.896 10.358 1.00 89.25 469 ALA A O 1
ATOM 3547 N N . ARG A 1 470 ? -0.896 25.690 10.887 1.00 90.12 470 ARG A N 1
ATOM 3548 C CA . ARG A 1 470 ? -0.207 25.002 9.782 1.00 90.12 470 ARG A CA 1
ATOM 3549 C C . ARG A 1 470 ? -0.185 23.495 10.000 1.00 90.12 470 ARG A C 1
ATOM 3551 O O . ARG A 1 470 ? -0.425 22.770 9.036 1.00 90.12 470 ARG A O 1
ATOM 3558 N N . LEU A 1 471 ? 0.034 23.044 11.232 1.00 90.62 471 LEU A N 1
ATOM 3559 C CA . LEU A 1 471 ? 0.036 21.629 11.592 1.00 90.62 471 LEU A CA 1
ATOM 3560 C C . LEU A 1 471 ? -1.359 20.999 11.451 1.00 90.62 471 LEU A C 1
ATOM 3562 O O . LEU A 1 471 ? -1.511 19.939 10.842 1.00 90.62 471 LEU A O 1
ATOM 3566 N N . THR A 1 472 ? -2.405 21.690 11.906 1.00 91.81 472 THR A N 1
ATOM 3567 C CA . THR A 1 472 ? -3.798 21.254 11.719 1.00 91.81 472 THR A CA 1
ATOM 3568 C C . THR A 1 472 ? -4.190 21.231 10.243 1.00 91.81 472 THR A C 1
ATOM 3570 O O . THR A 1 472 ? -4.843 20.292 9.791 1.00 91.81 472 THR A O 1
ATOM 3573 N N . ARG A 1 473 ? -3.739 22.207 9.445 1.00 91.56 473 ARG A N 1
ATOM 3574 C CA . ARG A 1 473 ? -3.949 22.197 7.990 1.00 91.56 473 ARG A CA 1
ATOM 3575 C C . ARG A 1 473 ? -3.219 21.037 7.307 1.00 91.56 473 ARG A C 1
ATOM 3577 O O . ARG A 1 473 ? -3.788 20.425 6.409 1.00 91.56 473 ARG A O 1
ATOM 3584 N N . ALA A 1 474 ? -1.993 20.720 7.727 1.00 90.69 474 ALA A N 1
ATOM 3585 C CA . ALA A 1 474 ? -1.249 19.563 7.226 1.00 90.69 474 ALA A CA 1
ATOM 3586 C C . ALA A 1 474 ? -1.962 18.243 7.575 1.00 90.69 474 ALA A C 1
ATOM 3588 O O . ALA A 1 474 ? -2.147 17.399 6.703 1.00 90.69 474 ALA A O 1
ATOM 3589 N N . SER A 1 475 ? -2.469 18.123 8.805 1.00 92.69 475 SER A N 1
ATOM 3590 C CA . SER A 1 475 ? -3.297 16.992 9.251 1.00 92.69 475 SER A CA 1
ATOM 3591 C C . SER A 1 475 ? -4.573 16.851 8.414 1.00 92.69 475 SER A C 1
ATOM 3593 O O . SER A 1 475 ? -4.889 15.767 7.927 1.00 92.69 475 SER A O 1
ATOM 3595 N N . ALA A 1 476 ? -5.281 17.960 8.172 1.00 94.06 476 ALA A N 1
ATOM 3596 C CA . ALA A 1 476 ? -6.463 17.979 7.313 1.00 94.06 476 ALA A CA 1
ATOM 3597 C C . ALA A 1 476 ? -6.129 17.575 5.866 1.00 94.06 476 ALA A C 1
ATOM 3599 O O . ALA A 1 476 ? -6.902 16.854 5.241 1.00 94.06 476 ALA A O 1
ATOM 3600 N N . GLN A 1 477 ? -4.972 17.991 5.339 1.00 93.19 477 GLN A N 1
ATOM 3601 C CA . GLN A 1 477 ? -4.507 17.604 4.005 1.00 93.19 477 GLN A CA 1
ATOM 3602 C C . GLN A 1 477 ? -4.186 16.102 3.916 1.00 93.19 477 GLN A C 1
ATOM 3604 O O . GLN A 1 477 ? -4.565 15.469 2.928 1.00 93.19 477 GLN A O 1
ATOM 3609 N N . ALA A 1 478 ? -3.560 15.518 4.943 1.00 93.50 478 ALA A N 1
ATOM 3610 C CA . ALA A 1 478 ? -3.315 14.078 5.025 1.00 93.50 478 ALA A CA 1
ATOM 3611 C C . ALA A 1 478 ? -4.632 13.281 5.081 1.00 93.50 478 ALA A C 1
ATOM 3613 O O . ALA A 1 478 ? -4.835 12.363 4.288 1.00 93.50 478 ALA A O 1
ATOM 3614 N N . CYS A 1 479 ? -5.577 13.697 5.930 1.00 96.00 479 CYS A N 1
ATOM 3615 C CA . CYS A 1 479 ? -6.907 13.086 6.028 1.00 96.00 479 CYS A CA 1
ATOM 3616 C C . CYS A 1 479 ? -7.707 13.229 4.717 1.00 96.00 479 CYS A C 1
ATOM 3618 O O . CYS A 1 479 ? -8.386 12.296 4.287 1.00 96.00 479 CYS A O 1
ATOM 3620 N N . LEU A 1 480 ? -7.581 14.369 4.024 1.00 95.81 480 LEU A N 1
ATOM 3621 C CA . LEU A 1 480 ? -8.180 14.581 2.706 1.00 95.81 480 LEU A CA 1
ATOM 3622 C C . LEU A 1 480 ? -7.624 13.600 1.669 1.00 95.81 480 LEU A C 1
ATOM 3624 O O . LEU A 1 480 ? -8.385 13.096 0.849 1.00 95.81 480 LEU A O 1
ATOM 3628 N N . ASN A 1 481 ? -6.323 13.301 1.695 1.00 95.56 481 ASN A N 1
ATOM 3629 C CA . ASN A 1 481 ? -5.727 12.314 0.791 1.00 95.56 481 ASN A CA 1
ATOM 3630 C C . ASN A 1 481 ? -6.295 10.907 1.027 1.00 95.56 481 ASN A C 1
ATOM 3632 O O . ASN A 1 481 ? -6.567 10.194 0.061 1.00 95.56 481 ASN A O 1
ATOM 3636 N N . ILE A 1 482 ? -6.532 10.531 2.287 1.00 97.00 482 ILE A N 1
ATOM 3637 C CA . ILE A 1 482 ? -7.184 9.263 2.639 1.00 97.00 482 ILE A CA 1
ATOM 3638 C C . ILE A 1 482 ? -8.611 9.234 2.086 1.00 97.00 482 ILE A C 1
ATOM 3640 O O . ILE A 1 482 ? -8.995 8.255 1.449 1.00 97.00 482 ILE A O 1
ATOM 3644 N N . LEU A 1 483 ? -9.378 10.322 2.224 1.00 97.00 483 LEU A N 1
ATOM 3645 C CA . LEU A 1 483 ? -10.716 10.424 1.627 1.00 97.00 483 LEU A CA 1
ATOM 3646 C C . LEU A 1 483 ? -10.703 10.407 0.094 1.00 97.00 483 LEU A C 1
ATOM 3648 O O . LEU A 1 483 ? -11.619 9.849 -0.506 1.00 97.00 483 LEU A O 1
ATOM 3652 N N . CYS A 1 484 ? -9.675 10.969 -0.554 1.00 96.31 484 CYS A N 1
ATOM 3653 C CA . CYS A 1 484 ? -9.510 10.875 -2.009 1.00 96.31 484 CYS A CA 1
ATOM 3654 C C . CYS A 1 484 ? -9.441 9.412 -2.448 1.00 96.31 484 CYS A C 1
ATOM 3656 O O . CYS A 1 484 ? -10.169 9.003 -3.352 1.00 96.31 484 CYS A O 1
ATOM 3658 N N . ILE A 1 485 ? -8.574 8.637 -1.790 1.00 97.00 485 ILE A N 1
ATOM 3659 C CA . ILE A 1 485 ? -8.414 7.208 -2.057 1.00 97.00 485 ILE A CA 1
ATOM 3660 C C . ILE A 1 485 ? -9.705 6.472 -1.694 1.00 97.00 485 ILE A C 1
ATOM 3662 O O . ILE A 1 485 ? -10.174 5.682 -2.498 1.00 97.00 485 ILE A O 1
ATOM 3666 N N . SER A 1 486 ? -10.333 6.794 -0.561 1.00 97.50 486 SER A N 1
ATOM 3667 C CA . SER A 1 486 ? -11.598 6.199 -0.101 1.00 97.50 486 SER A CA 1
ATOM 3668 C C . SER A 1 486 ? -12.722 6.340 -1.136 1.00 97.50 486 SER A C 1
ATOM 3670 O O . SER A 1 486 ? -13.343 5.355 -1.522 1.00 97.50 486 SER A O 1
ATOM 3672 N N . CYS A 1 487 ? -12.951 7.554 -1.648 1.00 97.06 487 CYS A N 1
ATOM 3673 C CA . CYS A 1 487 ? -13.972 7.801 -2.671 1.00 97.06 487 CYS A CA 1
ATOM 3674 C C . CYS A 1 487 ? -13.667 7.042 -3.971 1.00 97.06 487 CYS A C 1
ATOM 3676 O O . CYS A 1 487 ? -14.570 6.506 -4.609 1.00 97.06 487 CYS A O 1
ATOM 3678 N N . ALA A 1 488 ? -12.392 7.000 -4.371 1.00 96.31 488 ALA A N 1
ATOM 3679 C CA . ALA A 1 488 ? -11.966 6.273 -5.561 1.00 96.31 488 ALA A CA 1
ATOM 3680 C C . ALA A 1 488 ? -12.012 4.748 -5.386 1.00 96.31 488 ALA A C 1
ATOM 3682 O O . ALA A 1 488 ? -12.189 4.045 -6.372 1.00 96.31 488 ALA A O 1
ATOM 3683 N N . LEU A 1 489 ? -11.872 4.246 -4.157 1.00 95.81 489 LEU A N 1
ATOM 3684 C CA . LEU A 1 489 ? -11.931 2.826 -3.827 1.00 95.81 489 LEU A CA 1
ATOM 3685 C C . LEU A 1 489 ? -13.354 2.283 -3.997 1.00 95.81 489 LEU A C 1
ATOM 3687 O O . LEU A 1 489 ? -13.528 1.239 -4.617 1.00 95.81 489 LEU A O 1
ATOM 3691 N N . VAL A 1 490 ? -14.367 3.015 -3.516 1.00 96.44 490 VAL A N 1
ATOM 3692 C CA . VAL A 1 490 ? -15.787 2.646 -3.692 1.00 96.44 490 VAL A CA 1
ATOM 3693 C C . VAL A 1 490 ? -16.184 2.649 -5.169 1.00 96.44 490 VAL A C 1
ATOM 3695 O O . VAL A 1 490 ? -16.862 1.742 -5.641 1.00 96.44 490 VAL A O 1
ATOM 3698 N N . MET A 1 491 ? -15.700 3.646 -5.913 1.00 95.31 491 MET A N 1
ATOM 3699 C CA . MET A 1 491 ? -16.013 3.857 -7.330 1.00 95.31 491 MET A CA 1
ATOM 3700 C C . MET A 1 491 ? -14.926 3.321 -8.277 1.00 95.31 491 MET A C 1
ATOM 3702 O O . MET A 1 491 ? -14.777 3.839 -9.389 1.00 95.31 491 MET A O 1
ATOM 3706 N N . ALA A 1 492 ? -14.131 2.339 -7.846 1.00 95.56 492 ALA A N 1
ATOM 3707 C CA . ALA A 1 492 ? -12.998 1.837 -8.620 1.00 95.56 492 ALA A CA 1
ATOM 3708 C C . ALA A 1 492 ? -13.451 1.319 -9.998 1.00 95.56 492 ALA A C 1
ATOM 3710 O O . ALA A 1 492 ? -14.423 0.584 -10.104 1.00 95.56 492 ALA A O 1
ATOM 3711 N N . GLY A 1 493 ? -12.769 1.736 -11.067 1.00 92.00 493 GLY A N 1
ATOM 3712 C CA . GLY A 1 493 ? -13.084 1.343 -12.449 1.00 92.00 493 GLY A CA 1
ATOM 3713 C C . GLY A 1 493 ? -14.289 2.044 -13.103 1.00 92.00 493 GLY A C 1
ATOM 3714 O O . GLY A 1 493 ? -14.346 2.099 -14.334 1.00 92.00 493 GLY A O 1
ATOM 3715 N N . SER A 1 494 ? -15.204 2.631 -12.325 1.00 92.12 494 SER A N 1
ATOM 3716 C CA . SER A 1 494 ? -16.458 3.234 -12.820 1.00 92.12 494 SER A CA 1
ATOM 3717 C C . SER A 1 494 ? -16.283 4.525 -13.635 1.00 92.12 494 SER A C 1
ATOM 3719 O O . SER A 1 494 ? -17.144 4.898 -14.431 1.00 92.12 494 SER A O 1
ATOM 3721 N N . GLY A 1 495 ? -15.194 5.272 -13.420 1.00 90.50 495 GLY A N 1
ATOM 3722 C CA . GLY A 1 495 ? -15.017 6.594 -14.023 1.00 90.50 495 GLY A CA 1
ATOM 3723 C C . GLY A 1 495 ? -15.951 7.687 -13.477 1.00 90.50 495 GLY A C 1
ATOM 3724 O O . GLY A 1 495 ? -16.200 8.668 -14.182 1.00 90.50 495 GLY A O 1
ATOM 3725 N N . ASN A 1 496 ? -16.475 7.549 -12.251 1.00 94.12 496 ASN A N 1
ATOM 3726 C CA . ASN A 1 496 ? -17.427 8.496 -11.658 1.00 94.12 496 ASN A CA 1
ATOM 3727 C C . ASN A 1 496 ? -16.995 9.977 -11.788 1.00 94.12 496 ASN A C 1
ATOM 3729 O O . ASN A 1 496 ? -15.949 10.417 -11.298 1.00 94.12 496 ASN A O 1
ATOM 3733 N N . ILE A 1 497 ? -17.855 10.776 -12.426 1.00 93.44 497 ILE A N 1
ATOM 3734 C CA . ILE A 1 497 ? -17.561 12.168 -12.793 1.00 93.44 497 ILE A CA 1
ATOM 3735 C C . ILE A 1 497 ? -17.434 13.071 -11.562 1.00 93.44 497 ILE A C 1
ATOM 3737 O O . ILE A 1 497 ? -16.636 14.012 -11.565 1.00 93.44 497 ILE A O 1
ATOM 3741 N N . GLU A 1 498 ? -18.198 12.801 -10.509 1.00 93.75 498 GLU A N 1
ATOM 3742 C CA . GLU A 1 498 ? -18.269 13.663 -9.332 1.00 93.75 498 GLU A CA 1
ATOM 3743 C C . GLU A 1 498 ? -16.996 13.566 -8.481 1.00 93.75 498 GLU A C 1
ATOM 3745 O O . GLU A 1 498 ? -16.440 14.588 -8.057 1.00 93.75 498 GLU A O 1
ATOM 3750 N N . VAL A 1 499 ? -16.454 12.352 -8.350 1.00 95.06 499 VAL A N 1
ATOM 3751 C CA . VAL A 1 499 ? -15.124 12.110 -7.774 1.00 95.06 499 VAL A CA 1
ATOM 3752 C C . VAL A 1 499 ? -14.037 12.708 -8.674 1.00 95.06 499 VAL A C 1
ATOM 3754 O O . VAL A 1 499 ? -13.176 13.456 -8.200 1.00 95.06 499 VAL A O 1
ATOM 3757 N N . MET A 1 500 ? -14.106 12.479 -9.992 1.00 94.31 500 MET A N 1
ATOM 3758 C CA . MET A 1 500 ? -13.126 13.013 -10.949 1.00 94.31 500 MET A CA 1
ATOM 3759 C C . MET A 1 500 ? -13.020 14.545 -10.887 1.00 94.31 500 MET A C 1
ATOM 3761 O O . MET A 1 500 ? -11.915 15.092 -10.918 1.00 94.31 500 MET A O 1
ATOM 3765 N N . ARG A 1 501 ? -14.146 15.267 -10.796 1.00 93.56 501 ARG A N 1
ATOM 3766 C CA . ARG A 1 501 ? -14.160 16.738 -10.708 1.00 93.56 501 ARG A CA 1
ATOM 3767 C C . ARG A 1 501 ? -13.386 17.235 -9.489 1.00 93.56 501 ARG A C 1
ATOM 3769 O O . ARG A 1 501 ? -12.574 18.154 -9.629 1.00 93.56 501 ARG A O 1
ATOM 3776 N N . ARG A 1 502 ? -13.591 16.611 -8.325 1.00 93.75 502 ARG A N 1
ATOM 3777 C CA . ARG A 1 502 ? -12.883 16.938 -7.077 1.00 93.75 502 ARG A CA 1
ATOM 3778 C C . ARG A 1 502 ? -11.391 16.642 -7.176 1.00 93.75 502 ARG A C 1
ATOM 3780 O O . ARG A 1 502 ? -10.579 17.529 -6.910 1.00 93.75 50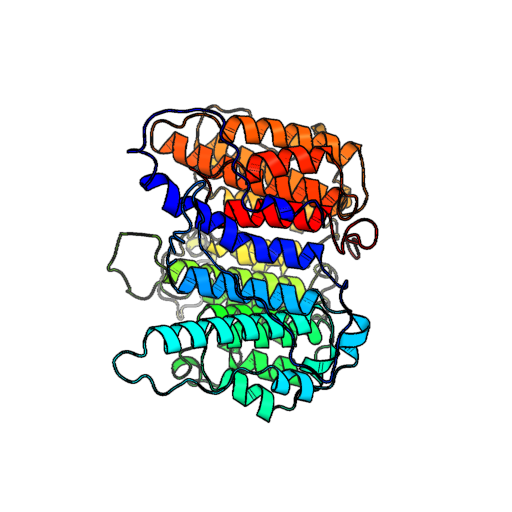2 ARG A O 1
ATOM 3787 N N . LEU A 1 503 ? -11.022 15.457 -7.657 1.00 92.62 503 LEU A N 1
ATOM 3788 C CA . LEU A 1 503 ? -9.620 15.076 -7.850 1.00 92.62 503 LEU A CA 1
ATOM 3789 C C . LEU A 1 503 ? -8.903 15.991 -8.858 1.00 92.62 503 LEU A C 1
ATOM 3791 O O . LEU A 1 503 ? -7.748 16.369 -8.654 1.00 92.62 503 LEU A O 1
ATOM 3795 N N . ARG A 1 504 ? -9.597 16.443 -9.911 1.00 90.88 504 ARG A N 1
ATOM 3796 C CA . ARG A 1 504 ? -9.059 17.414 -10.877 1.00 90.88 504 ARG A CA 1
ATOM 3797 C C . ARG A 1 504 ? -8.765 18.771 -10.234 1.00 90.88 504 ARG A C 1
ATOM 3799 O O . ARG A 1 504 ? -7.753 19.392 -10.560 1.00 90.88 504 ARG A O 1
ATOM 3806 N N . CYS A 1 505 ? -9.610 19.225 -9.309 1.00 89.12 505 CYS A N 1
ATOM 3807 C CA . CYS A 1 505 ? -9.345 20.437 -8.534 1.00 89.12 505 CYS A CA 1
ATOM 3808 C C . CYS A 1 505 ? -8.078 20.291 -7.675 1.00 89.12 505 CYS A C 1
ATOM 3810 O O . CYS A 1 505 ? -7.273 21.221 -7.627 1.00 89.12 505 CYS A O 1
ATOM 3812 N N . LEU A 1 506 ? -7.861 19.126 -7.053 1.00 89.25 506 LEU A N 1
ATOM 3813 C CA . LEU A 1 506 ? -6.648 18.844 -6.273 1.00 89.25 506 LEU A CA 1
ATOM 3814 C C . LEU A 1 506 ? -5.394 18.753 -7.152 1.00 89.25 506 LEU A C 1
ATOM 3816 O O . LEU A 1 506 ? -4.347 19.275 -6.780 1.00 89.25 506 LEU A O 1
ATOM 3820 N N . HIS A 1 507 ? -5.505 18.179 -8.354 1.00 87.25 507 HIS A N 1
ATOM 3821 C CA . HIS A 1 507 ? -4.413 18.146 -9.333 1.00 87.25 507 HIS A CA 1
ATOM 3822 C C . HIS A 1 507 ? -3.958 19.555 -9.763 1.00 87.25 507 HIS A C 1
ATOM 3824 O O . HIS A 1 507 ? -2.772 19.775 -10.025 1.00 87.25 507 HIS A O 1
ATOM 3830 N N . ALA A 1 508 ? -4.892 20.507 -9.859 1.00 85.00 508 ALA A N 1
ATOM 3831 C CA . ALA A 1 508 ? -4.599 21.889 -10.237 1.00 85.00 508 ALA A CA 1
ATOM 3832 C C . ALA A 1 508 ? -3.997 22.728 -9.092 1.00 85.00 508 ALA A C 1
ATOM 3834 O O . ALA A 1 508 ? -3.348 23.740 -9.355 1.00 85.00 508 ALA A O 1
ATOM 3835 N N . ALA A 1 509 ? -4.194 22.323 -7.835 1.00 79.38 509 ALA A N 1
ATOM 3836 C CA . ALA A 1 509 ? -3.704 23.034 -6.660 1.00 79.38 509 ALA A CA 1
ATOM 3837 C C . ALA A 1 509 ? -2.238 22.664 -6.361 1.00 79.38 509 ALA A C 1
ATOM 3839 O O . ALA A 1 509 ? -1.969 21.712 -5.641 1.00 79.38 509 ALA A O 1
ATOM 3840 N N . THR A 1 510 ? -1.274 23.401 -6.917 1.00 65.75 510 THR A N 1
ATOM 3841 C CA . THR A 1 510 ? 0.168 23.089 -6.813 1.00 65.75 510 THR A CA 1
ATOM 3842 C C . THR A 1 510 ? 1.002 23.837 -5.762 1.00 65.75 510 THR A C 1
ATOM 3844 O O . THR A 1 510 ? 1.962 23.237 -5.287 1.00 65.75 510 THR A O 1
ATOM 3847 N N . PRO A 1 511 ? 0.729 25.090 -5.339 1.00 62.34 511 PRO A N 1
ATOM 3848 C CA . PRO A 1 511 ? 1.724 25.842 -4.564 1.00 62.34 511 PRO A CA 1
ATOM 3849 C C . PRO A 1 511 ? 1.888 25.401 -3.096 1.00 62.34 511 PRO A C 1
ATOM 3851 O O . PRO A 1 511 ? 2.716 25.967 -2.394 1.00 62.34 511 PRO A O 1
ATOM 3854 N N . MET A 1 512 ? 1.113 24.427 -2.605 1.00 70.38 512 MET A N 1
ATOM 3855 C CA . MET A 1 512 ? 1.112 24.038 -1.183 1.00 70.38 512 MET A CA 1
ATOM 3856 C C . MET A 1 512 ? 1.006 22.528 -0.938 1.00 70.38 512 MET A C 1
ATOM 3858 O O . MET A 1 512 ? 0.747 22.123 0.191 1.00 70.38 512 MET A O 1
ATOM 3862 N N . ARG A 1 513 ? 1.172 21.702 -1.977 1.00 82.94 513 ARG A N 1
ATOM 3863 C CA . ARG A 1 513 ? 1.060 20.242 -1.880 1.00 82.94 513 ARG A CA 1
ATOM 3864 C C . ARG A 1 513 ? 2.436 19.588 -1.930 1.00 82.94 513 ARG A C 1
ATOM 3866 O O . ARG A 1 513 ? 3.305 19.995 -2.704 1.00 82.94 513 ARG A O 1
ATOM 3873 N N . SER A 1 514 ? 2.626 18.577 -1.096 1.00 86.69 514 SER A N 1
ATOM 3874 C CA . SER A 1 514 ? 3.808 17.720 -1.099 1.00 86.69 514 SER A CA 1
ATOM 3875 C C . SER A 1 514 ? 3.768 16.708 -2.255 1.00 86.69 514 SER A C 1
ATOM 3877 O O . SER A 1 514 ? 2.755 16.547 -2.943 1.00 86.69 514 SER A O 1
ATOM 3879 N N . TYR A 1 515 ? 4.883 16.006 -2.471 1.00 86.50 515 TYR A N 1
ATOM 3880 C CA . TYR A 1 515 ? 4.936 14.865 -3.390 1.00 86.50 515 TYR A CA 1
ATOM 3881 C C . TYR A 1 515 ? 3.905 13.785 -3.011 1.00 86.50 515 TYR A C 1
ATOM 3883 O O . TYR A 1 515 ? 3.132 13.358 -3.869 1.00 86.50 515 TYR A O 1
ATOM 3891 N N . GLY A 1 516 ? 3.816 13.425 -1.724 1.00 88.44 516 GLY A N 1
ATOM 3892 C CA . GLY A 1 516 ? 2.859 12.433 -1.219 1.00 88.44 516 GLY A CA 1
ATOM 3893 C C . GLY A 1 516 ? 1.399 12.836 -1.442 1.00 88.44 516 GLY A C 1
ATOM 3894 O O . GLY A 1 516 ? 0.587 12.019 -1.874 1.00 88.44 516 GLY A O 1
ATOM 3895 N N . ASP A 1 517 ? 1.073 14.121 -1.270 1.00 91.12 517 ASP A N 1
ATOM 3896 C CA . ASP A 1 517 ? -0.272 14.639 -1.548 1.00 91.12 517 ASP A CA 1
ATOM 3897 C C . ASP A 1 517 ? -0.663 14.477 -3.020 1.00 91.12 517 ASP A C 1
ATOM 3899 O O . ASP A 1 517 ? -1.823 14.194 -3.344 1.00 91.12 517 ASP A O 1
ATOM 3903 N N . HIS A 1 518 ? 0.283 14.719 -3.932 1.00 91.44 518 HIS A N 1
ATOM 3904 C CA . HIS A 1 518 ? 0.064 14.517 -5.359 1.00 91.44 518 HIS A CA 1
ATOM 3905 C C . HIS A 1 518 ? -0.069 13.034 -5.689 1.00 91.44 518 HIS A C 1
ATOM 3907 O O . HIS A 1 518 ? -1.027 12.671 -6.370 1.00 91.44 518 HIS A O 1
ATOM 3913 N N . MET A 1 519 ? 0.814 12.193 -5.147 1.00 92.31 519 MET A N 1
ATOM 3914 C CA . MET A 1 519 ? 0.776 10.747 -5.338 1.00 92.31 519 MET A CA 1
ATOM 3915 C C . MET A 1 519 ? -0.570 10.157 -4.904 1.00 92.31 519 MET A C 1
ATOM 3917 O O . MET A 1 519 ? -1.168 9.414 -5.672 1.00 92.31 519 MET A O 1
ATOM 3921 N N . ALA A 1 520 ? -1.108 10.542 -3.743 1.00 94.31 520 ALA A N 1
ATOM 3922 C CA . ALA A 1 520 ? -2.401 10.048 -3.264 1.00 94.31 520 ALA A CA 1
ATOM 3923 C C . ALA A 1 520 ? -3.580 10.490 -4.151 1.00 94.31 520 ALA A C 1
ATOM 3925 O O . ALA A 1 520 ? -4.442 9.684 -4.499 1.00 94.31 520 ALA A O 1
ATOM 3926 N N . SER A 1 521 ? -3.607 11.760 -4.577 1.00 93.56 521 SER A N 1
ATOM 3927 C CA . SER A 1 521 ? -4.654 12.253 -5.491 1.00 93.56 521 SER A CA 1
ATOM 3928 C C . SER A 1 521 ? -4.579 11.604 -6.870 1.00 93.56 521 SER A C 1
ATOM 3930 O O . SER A 1 521 ? -5.603 11.360 -7.504 1.00 93.56 521 SER A O 1
ATOM 3932 N N . HIS A 1 522 ? -3.367 11.345 -7.361 1.00 94.44 522 HIS A N 1
ATOM 3933 C CA . HIS A 1 522 ? -3.161 10.661 -8.631 1.00 94.44 522 HIS A CA 1
ATOM 3934 C C . HIS A 1 522 ? -3.514 9.183 -8.505 1.00 94.44 522 HIS A C 1
ATOM 3936 O O . HIS A 1 522 ? -4.226 8.680 -9.362 1.00 94.44 522 HIS A O 1
ATOM 3942 N N . MET A 1 523 ? -3.111 8.501 -7.435 1.00 95.44 523 MET A N 1
ATOM 3943 C CA . MET A 1 523 ? -3.508 7.118 -7.160 1.00 95.44 523 MET A CA 1
ATOM 3944 C C . MET A 1 523 ? -5.035 6.979 -7.151 1.00 95.44 523 MET A C 1
ATOM 3946 O O . MET A 1 523 ? -5.563 6.108 -7.832 1.00 95.44 523 MET A O 1
ATOM 3950 N N . ALA A 1 524 ? -5.749 7.901 -6.497 1.00 96.12 524 ALA A N 1
ATOM 3951 C CA . ALA A 1 524 ? -7.209 7.960 -6.542 1.00 96.12 524 ALA A CA 1
ATOM 3952 C C . ALA A 1 524 ? -7.758 8.137 -7.976 1.00 96.12 524 ALA A C 1
ATOM 3954 O O . ALA A 1 524 ? -8.709 7.463 -8.363 1.00 96.12 524 ALA A O 1
ATOM 3955 N N . LEU A 1 525 ? -7.142 8.989 -8.808 1.00 94.62 525 LEU A N 1
ATOM 3956 C CA . LEU A 1 525 ? -7.511 9.101 -10.230 1.00 94.62 525 LEU A CA 1
ATOM 3957 C C . LEU A 1 525 ? -7.246 7.803 -11.005 1.00 94.62 525 LEU A C 1
ATOM 3959 O O . LEU A 1 525 ? -8.029 7.455 -11.882 1.00 94.62 525 LEU A O 1
ATOM 3963 N N . GLY A 1 526 ? -6.151 7.107 -10.700 1.00 93.62 526 GLY A N 1
ATOM 3964 C CA . GLY A 1 526 ? -5.807 5.823 -11.304 1.00 93.62 526 GLY A CA 1
ATOM 3965 C C . GLY A 1 526 ? -6.816 4.731 -10.949 1.00 93.62 526 GLY A C 1
ATOM 3966 O O . GLY A 1 526 ? -7.299 4.050 -11.845 1.00 93.62 526 GLY A O 1
ATOM 3967 N N . LEU A 1 527 ? -7.195 4.622 -9.670 1.00 94.88 527 LEU A N 1
ATOM 3968 C CA . LEU A 1 527 ? -8.217 3.683 -9.185 1.00 94.88 527 LEU A CA 1
ATOM 3969 C C . LEU A 1 527 ? -9.578 3.918 -9.850 1.00 94.88 527 LEU A C 1
ATOM 3971 O O . LEU A 1 527 ? -10.245 2.970 -10.257 1.00 94.88 527 LEU A O 1
ATOM 3975 N N . LEU A 1 528 ? -9.969 5.182 -10.021 1.00 94.19 528 LEU A N 1
ATOM 3976 C CA . LEU A 1 528 ? -11.232 5.548 -10.662 1.00 94.19 528 LEU A CA 1
ATOM 3977 C C . LEU A 1 528 ? -11.337 5.041 -12.114 1.00 94.19 528 LEU A C 1
ATOM 3979 O O . LEU A 1 528 ? -12.433 4.747 -12.581 1.00 94.19 528 LEU A O 1
ATOM 3983 N N . PHE A 1 529 ? -10.205 4.928 -12.815 1.00 93.75 529 PHE A N 1
ATOM 3984 C CA . PHE A 1 529 ? -10.112 4.466 -14.204 1.00 93.75 529 PHE A CA 1
ATOM 3985 C C . PHE A 1 529 ? -9.258 3.196 -14.337 1.00 93.75 529 PHE A C 1
ATOM 3987 O O . PHE A 1 529 ? -8.530 3.041 -15.321 1.00 93.75 529 PHE A O 1
ATOM 3994 N N . LEU A 1 530 ? -9.325 2.307 -13.344 1.00 93.38 530 LEU A N 1
ATOM 3995 C CA . LEU A 1 530 ? -8.548 1.069 -13.306 1.00 93.38 530 LEU A CA 1
ATOM 3996 C C . LEU A 1 530 ? -8.688 0.281 -14.625 1.00 93.38 530 LEU A C 1
ATOM 3998 O O . LEU A 1 530 ? -9.797 0.082 -15.126 1.00 93.38 530 LEU A O 1
ATOM 4002 N N . GLY A 1 531 ? -7.560 -0.118 -15.222 1.00 89.00 531 GLY A N 1
ATOM 4003 C CA . GLY A 1 531 ? -7.533 -0.883 -16.479 1.00 89.00 531 GLY A CA 1
ATOM 4004 C C . GLY A 1 531 ? -8.142 -0.170 -17.697 1.00 89.00 531 GLY A C 1
ATOM 4005 O O . GLY A 1 531 ? -8.630 -0.817 -18.623 1.00 89.00 531 GLY A O 1
ATOM 4006 N N . GLY A 1 532 ? -8.166 1.164 -17.696 1.00 84.00 532 GLY A N 1
ATOM 4007 C CA . GLY A 1 532 ? -8.692 1.995 -18.780 1.00 84.00 532 GLY A CA 1
ATOM 4008 C C . GLY A 1 532 ? -10.171 2.364 -18.634 1.00 84.00 532 GLY A C 1
ATOM 4009 O O . GLY A 1 532 ? -10.686 3.086 -19.491 1.00 84.00 532 GLY A O 1
ATOM 4010 N N . GLY A 1 533 ? -10.820 1.937 -17.544 1.00 76.06 533 GLY A N 1
ATOM 4011 C CA . GLY A 1 533 ? -12.238 2.156 -17.246 1.00 76.06 533 GLY A CA 1
ATOM 4012 C C . GLY A 1 533 ? -13.134 0.988 -17.677 1.00 76.06 533 GLY A C 1
ATOM 4013 O O . GLY A 1 533 ? -12.923 0.387 -18.730 1.00 76.06 533 GLY A O 1
ATOM 4014 N N . ALA A 1 534 ? -14.129 0.670 -16.841 1.00 64.38 534 ALA A N 1
ATOM 4015 C CA . ALA A 1 534 ? -15.175 -0.353 -17.013 1.00 64.38 534 ALA A CA 1
ATOM 4016 C C . ALA A 1 534 ? -14.726 -1.823 -17.196 1.00 64.38 534 ALA A C 1
ATOM 4018 O O . ALA A 1 534 ? -15.577 -2.703 -17.296 1.00 64.38 534 ALA A O 1
ATOM 4019 N N . ARG A 1 535 ? -13.419 -2.119 -17.244 1.00 72.31 535 ARG A N 1
ATOM 4020 C CA . ARG A 1 535 ? -12.895 -3.489 -17.435 1.00 72.31 535 ARG A CA 1
ATOM 4021 C C . ARG A 1 535 ? -12.499 -4.190 -16.144 1.00 72.31 535 ARG A C 1
ATOM 4023 O O . ARG A 1 535 ? -12.607 -5.407 -16.061 1.00 72.31 535 ARG A O 1
ATOM 4030 N N . LEU A 1 536 ? -12.003 -3.436 -15.168 1.00 87.00 536 LEU A N 1
ATOM 4031 C CA . LEU A 1 536 ? -11.479 -3.966 -13.915 1.00 87.00 536 LEU A CA 1
ATOM 4032 C C . LEU A 1 536 ? -12.019 -3.147 -12.751 1.00 87.00 536 LEU A C 1
ATOM 4034 O O . LEU A 1 536 ? -12.060 -1.919 -12.810 1.00 87.00 536 LEU A O 1
ATOM 4038 N N . 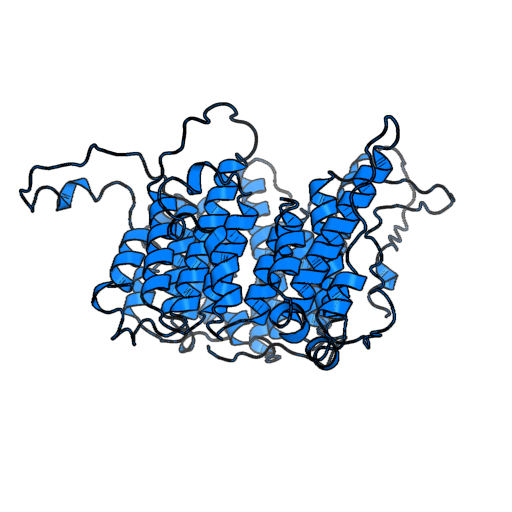THR A 1 537 ? -12.378 -3.845 -11.684 1.00 91.12 537 THR A N 1
ATOM 4039 C CA . THR A 1 537 ? -12.714 -3.260 -10.388 1.00 91.12 537 THR A CA 1
ATOM 4040 C C . THR A 1 537 ? -11.952 -4.002 -9.295 1.00 91.12 537 THR A C 1
ATOM 4042 O O . THR A 1 537 ? -11.315 -5.030 -9.542 1.00 91.12 537 THR A O 1
ATOM 4045 N N . LEU A 1 538 ? -11.980 -3.462 -8.085 1.00 90.75 538 LEU A N 1
ATOM 4046 C CA . LEU A 1 538 ? -11.414 -4.116 -6.917 1.00 90.75 538 LEU A CA 1
ATOM 4047 C C . LEU A 1 538 ? -12.437 -5.088 -6.336 1.00 90.75 538 LEU A C 1
ATOM 4049 O O . LEU A 1 538 ? -13.617 -4.774 -6.244 1.00 90.75 538 LEU A O 1
ATOM 4053 N N . SER A 1 539 ? -11.975 -6.266 -5.927 1.00 87.88 539 SER A N 1
ATOM 4054 C CA . SER A 1 539 ? -12.817 -7.265 -5.272 1.00 87.88 539 SER A CA 1
ATOM 4055 C C . SER A 1 539 ? -12.434 -7.423 -3.808 1.00 87.88 539 SER A C 1
ATOM 4057 O O . SER A 1 539 ? -11.250 -7.566 -3.485 1.00 87.88 539 SER A O 1
ATOM 4059 N N . LEU A 1 540 ? -13.434 -7.526 -2.942 1.00 81.12 540 LEU A N 1
ATOM 4060 C CA . LEU A 1 540 ? -13.258 -7.937 -1.556 1.00 81.12 540 LEU A CA 1
ATOM 4061 C C . LEU A 1 540 ? -13.308 -9.456 -1.451 1.00 81.12 540 LEU A C 1
ATOM 4063 O O . LEU A 1 540 ? -14.372 -10.0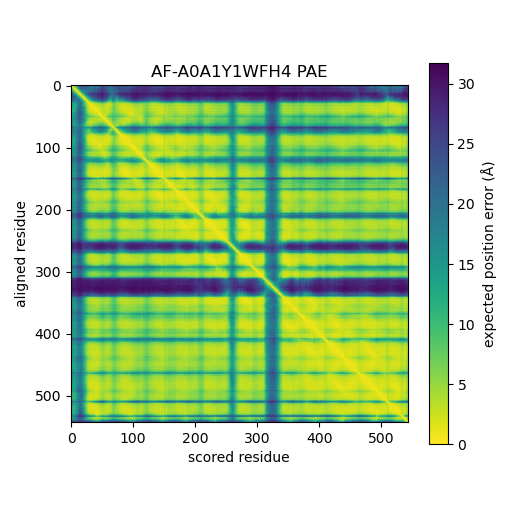59 -1.507 1.00 81.12 540 LEU A O 1
ATOM 4067 N N . GLN A 1 541 ? -12.142 -10.089 -1.313 1.00 66.88 541 GLN A N 1
ATOM 4068 C CA . GLN A 1 541 ? -12.076 -11.547 -1.179 1.00 66.88 541 GLN A CA 1
ATOM 4069 C C . GLN A 1 541 ? -12.228 -12.043 0.269 1.00 66.88 541 GLN A C 1
ATOM 4071 O O . GLN A 1 541 ? -12.574 -13.206 0.454 1.00 66.88 541 GLN A O 1
ATOM 4076 N N . ARG A 1 542 ? -11.950 -11.212 1.290 1.00 60.69 542 ARG A N 1
ATOM 4077 C CA . ARG A 1 542 ? -12.142 -11.535 2.723 1.00 60.69 542 ARG A CA 1
ATOM 4078 C C . ARG A 1 542 ? -12.224 -10.280 3.603 1.00 60.69 542 ARG A C 1
ATOM 4080 O O . ARG A 1 542 ? -11.217 -9.889 4.195 1.00 60.69 542 ARG A O 1
ATOM 4087 N N . LEU A 1 543 ? -13.412 -9.698 3.697 1.00 53.78 543 LEU A N 1
ATOM 4088 C CA . LEU A 1 543 ? -13.833 -8.821 4.791 1.00 53.78 543 LEU A CA 1
ATOM 4089 C C . LEU A 1 543 ? -15.233 -9.207 5.236 1.00 53.78 543 LEU A C 1
ATOM 4091 O O . LEU A 1 543 ? -15.985 -9.689 4.357 1.00 53.78 543 LEU A O 1
#